Protein AF-A0A517Y400-F1 (afdb_monomer)

Solvent-accessible surface area (backbone atoms only — not comparable to full-atom values): 30995 Å² total; per-residue (Å²): 111,86,65,60,57,55,53,55,53,52,53,56,51,53,53,55,49,65,74,64,72,66,92,59,75,70,64,57,57,54,54,55,51,54,54,52,57,55,54,55,54,60,60,57,66,71,74,76,79,88,89,88,84,92,83,88,79,94,86,89,85,89,85,83,84,82,83,78,81,75,73,74,77,74,73,72,73,70,61,38,20,45,49,47,81,56,104,51,30,43,36,37,23,50,73,86,37,78,35,36,21,43,33,46,70,93,46,64,44,52,28,38,50,59,42,41,35,49,86,74,38,53,48,27,34,53,50,66,86,42,79,89,50,86,78,51,73,97,63,71,66,52,54,48,24,35,35,75,39,33,41,33,47,78,81,28,38,56,39,59,63,86,72,76,85,55,87,90,56,47,45,39,37,39,80,70,47,79,76,45,74,37,57,36,63,52,15,35,40,32,33,33,31,38,36,24,46,68,82,41,76,50,33,41,35,42,38,38,40,37,40,35,71,43,99,81,52,24,38,37,37,37,46,32,40,34,44,32,25,34,97,44,65,37,38,36,48,28,34,64,57,30,33,44,34,39,20,41,16,49,55,29,14,28,25,45,96,85,67,52,76,49,74,14,45,36,41,30,73,78,68,34,44,38,70,63,29,40,36,36,65,31,47,28,44,33,44,21,17,26,40,87,86,64,51,48,28,27,46,32,42,36,56,40,68,82,26,73,66,52,53,25,24,23,47,35,42,35,64,24,43,37,19,55,12,55,43,20,48,56,43,41,42,87,90,52,78,54,66,91,82,37,56,92,41,92,89,72,24,87,79,26,66,41,62,68,63,49,81,36,42,45,74,34,51,51,67,30,69,50,66,42,50,34,35,38,39,30,30,54,35,50,61,75,80,44,39,47,68,59,51,49,48,63,70,44,59,49,53,68,42,42,39,53,52,51,51,53,30,53,78,68,72,34,30,64,61,47,43,75,72,47,69,87,59,66,54,85,76,51,67,77,92,43,54,68,40,33,24,50,38,29,30,55,50,14,52,23,25,37,74,73,62,38,28,71,60,14,47,53,26,19,55,54,14,39,70,70,40,78,78,46,54,68,38,37,48,51,39,17,50,27,23,47,78,51,65,61,38,55,70,60,14,42,56,36,26,50,50,36,27,69,76,57,36,75,80,58,58,67,63,25,48,51,32,43,54,52,42,24,47,54,28,40,79,68,75,33,23,68,62,12,47,62,57,51,54,82,54,66,92,58,90,61,61,68,77,56,46,32,54,51,28,42,50,50,14,51,23,28,45,70,64,69,38,56,69,63,12,52,50,28,42,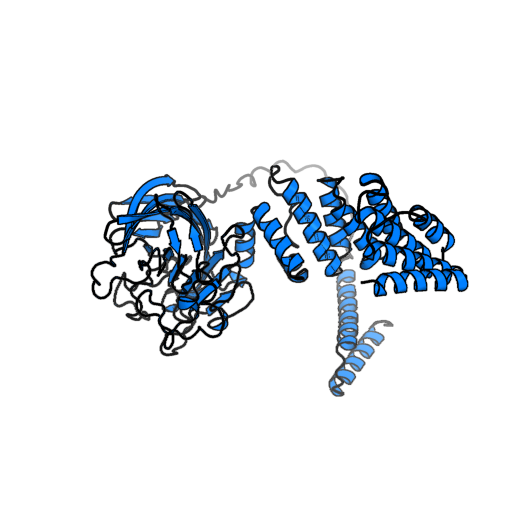48,56,25,49,52,63,62,71,74,109

Radius of gyration: 32.43 Å; Cα contacts (8 Å, |Δi|>4): 1132; chains: 1; bounding box: 100×61×88 Å

Nearest PDB structures (foldseek):
  8j8p-assembly1_C  TM=7.648E-01  e=2.931E-04  Saccharomyces eubayanus
  7dkh-assembly2_E  TM=7.387E-01  e=6.791E-04  Saccharomyces cerevisiae S288C
  4i1a-assembly3_B  TM=8.006E-01  e=7.284E-03  Bacillus subtilis subsp. subtilis str. 168
  9e8q-assembly1_X  TM=6.364E-01  e=1.958E-02  Homo sapiens
  4uzy-assembly1_A  TM=5.283E-01  e=1.606E-02  Chlamydomonas reinhardtii

Secondary structure (DSSP, 8-state):
-TTHHHHHHHHHHHHHHHHTT---HHHHHHHHHHHHHHHHHHHHHTS--------------SSSSSSS---------PPPEEEEE-SSEEEEEETTEEEEEEESSSSSS-EE---B-TTSSB-B--TTTSS--TT--S--TT--SEEEEES-BTTB--SS--SS--TT--EEEEEEEEEEEE-BSSEEEEEEEEEEETTEEEEEEEEEEEEEE-TTS-EEEEEEEEEEE-SS-EEEP--SSEEEEEEB-GGG-SB-TT--B-S-EEEETT--BGGGGTT-B-SEEEEEEE-TTS-EEEEEEEE-TTSTTSSPEE--BTTTEEEEESS-SGGGSTT---TTT----TTT-TT-HHHHH-TT-EEEPTT-EEEEEEEEEEEESSTTTTTHHHHHHHHT--HHHHHHHHHHHHHTT-HHHHHHHHTT--GGGS-GGGHHHHHHHHHHHHHHHHHTT-HHHHHHHHHHHHHH-TT-HHHHHHHHHHIIIII--HHHHHHHHHHHHHHH-TTSSHHHHHHHHHHHHHHHHTT-HHHHHHHHGGGTT----HHHHHHHHHHHHHHHHHTT-HHHHHHHHHHHHHHHHT-

Organism: NCBI:txid2528021

Mean predicted aligned error: 13.53 Å

Foldseek 3Di:
DVVVVVLVVLVVVLVVCVVVPDDDPPVNVVSVVVNVVVVVVVVVVVPPDDDDDDDDDDDDDDPPPPPPPPPVPPPPVQWKWDWDDDPFWIFIATNNHGQWTFGFPPALETFIPFHQFLVRFGFFACPPVDPDDPLDDNPQNLQGFKDFAACQKPQEGGRHGPDPDDPQRDKGKGFPFWPDWDMTQKTKTWGKIFIDGVNHTAWIKIWIWIWHADPSSKIKIKTKIKTFGAQAKIKGFQFLRGAIKGFTYSQQFQAAPVGRGHFKKKAFQVGQIALRLAFDQGQKMKIWGQGPVGFIKIKIKGWALVAQPPSATWRGHSSGMIHRHNLHDVCSPPVNSDCVQADLHSPPRPPDVSRVVSPSMDMAGHRGMGMTIMMIIIAGDDCVVRVVLVVNCVVRVPLVRLLVVLVVCVVVVNLVVNCVNPVPPDLVPPDPVCLVSSLSSLQSNLLSCLVVLVLVSSLVSLVVSCVSPVLPLSSLQSNLCSCVPRVNPPVVSLVSLVSSCVNQPCPNPDSNLVSLLSNLVSCLVVLNLVSSCVSLVVCVVPDDDLVSLLSSLQSNLSSCVSVVNNPSNVVSNVVSVVSVVVD

Structure (mmCIF, N/CA/C/O backbone):
data_AF-A0A517Y400-F1
#
_entry.id   AF-A0A517Y400-F1
#
loop_
_atom_site.group_PDB
_atom_site.id
_atom_site.type_symbol
_atom_site.label_atom_id
_atom_site.label_alt_id
_atom_site.label_comp_id
_atom_site.label_asym_id
_atom_site.label_entity_id
_atom_site.label_seq_id
_atom_site.pdbx_PDB_ins_code
_atom_site.Cartn_x
_atom_site.Cartn_y
_atom_site.Cartn_z
_atom_site.occupancy
_atom_site.B_iso_or_equiv
_atom_site.auth_seq_id
_atom_site.auth_comp_id
_atom_site.auth_asym_id
_atom_site.auth_atom_id
_atom_site.pdbx_PDB_model_num
ATOM 1 N N . MET A 1 1 ? 55.444 22.951 -8.815 1.00 46.75 1 MET A N 1
ATOM 2 C CA . MET A 1 1 ? 55.201 24.320 -9.333 1.00 46.75 1 MET A CA 1
ATOM 3 C C . MET A 1 1 ? 54.303 24.354 -10.574 1.00 46.75 1 MET A C 1
ATOM 5 O O . MET A 1 1 ? 53.411 25.186 -10.596 1.00 46.75 1 MET A O 1
ATOM 9 N N . LEU A 1 2 ? 54.456 23.454 -11.560 1.00 40.78 2 LEU A N 1
ATOM 10 C CA . LEU A 1 2 ? 53.608 23.409 -12.774 1.00 40.78 2 LEU A CA 1
ATOM 11 C C . LEU A 1 2 ? 52.100 23.159 -12.526 1.00 40.78 2 LEU A C 1
ATOM 13 O O . LEU A 1 2 ? 51.282 23.548 -13.353 1.00 40.78 2 LEU A O 1
ATOM 17 N N . GLU A 1 3 ? 51.714 22.555 -11.396 1.00 53.81 3 GLU A N 1
ATOM 18 C CA . GLU A 1 3 ? 50.298 22.344 -11.036 1.00 53.81 3 GLU A CA 1
ATOM 19 C C . GLU A 1 3 ? 49.691 23.473 -10.188 1.00 53.81 3 GLU A C 1
ATOM 21 O O . GLU A 1 3 ? 48.501 23.748 -10.303 1.00 53.81 3 GLU A O 1
ATOM 26 N N . GLN A 1 4 ? 50.494 24.199 -9.401 1.00 53.91 4 GLN A N 1
ATOM 27 C CA . GLN A 1 4 ? 50.001 25.310 -8.570 1.00 53.91 4 GLN A CA 1
ATOM 28 C C . GLN A 1 4 ? 49.568 26.519 -9.414 1.00 53.91 4 GLN A C 1
ATOM 30 O O . GLN A 1 4 ? 48.589 27.178 -9.074 1.00 53.91 4 GLN A O 1
ATOM 35 N N . GLY A 1 5 ? 50.237 26.765 -10.548 1.00 58.06 5 GLY A N 1
ATOM 36 C CA . GLY A 1 5 ? 49.837 27.816 -11.494 1.00 58.06 5 GLY A CA 1
ATOM 37 C C . GLY A 1 5 ? 48.462 27.569 -12.128 1.00 58.06 5 GLY A C 1
ATOM 38 O O . GLY A 1 5 ? 47.684 28.503 -12.290 1.00 58.06 5 GLY A O 1
ATOM 39 N N . LYS A 1 6 ? 48.114 26.302 -12.389 1.00 59.97 6 LYS A N 1
ATOM 40 C CA . LYS A 1 6 ? 46.839 25.916 -13.019 1.00 59.97 6 LYS A CA 1
ATOM 41 C C . LYS A 1 6 ? 45.641 26.038 -12.075 1.00 59.97 6 LYS A C 1
ATOM 43 O O . LYS A 1 6 ? 44.531 26.309 -12.522 1.00 59.97 6 LYS A O 1
ATOM 48 N N . VAL A 1 7 ? 45.858 25.858 -10.770 1.00 61.09 7 VAL A N 1
ATOM 49 C CA . VAL A 1 7 ? 44.813 26.041 -9.747 1.00 61.09 7 VAL A CA 1
ATOM 50 C C . VAL A 1 7 ? 44.488 27.524 -9.563 1.00 61.09 7 VAL A C 1
ATOM 52 O O . VAL A 1 7 ? 43.314 27.880 -9.483 1.00 61.09 7 VAL A O 1
ATOM 55 N N . ALA A 1 8 ? 45.505 28.390 -9.574 1.00 66.44 8 ALA A N 1
ATOM 56 C CA . ALA A 1 8 ? 45.315 29.836 -9.489 1.00 66.44 8 ALA A CA 1
ATOM 57 C C . ALA A 1 8 ? 44.586 30.401 -10.726 1.00 66.44 8 ALA A C 1
ATOM 59 O O . ALA A 1 8 ? 43.674 31.214 -10.579 1.00 66.44 8 ALA A O 1
ATOM 60 N N . GLU A 1 9 ? 44.916 29.923 -11.932 1.00 66.00 9 GLU A N 1
ATOM 61 C CA . GLU A 1 9 ? 44.185 30.272 -13.162 1.00 66.00 9 GLU A CA 1
ATOM 62 C C . GLU A 1 9 ? 42.723 29.806 -13.124 1.00 66.00 9 GLU A C 1
ATOM 64 O O . GLU A 1 9 ? 41.824 30.580 -13.447 1.00 66.00 9 GLU A O 1
ATOM 69 N N . ALA A 1 10 ? 42.456 28.578 -12.666 1.00 61.53 10 ALA A N 1
ATOM 70 C CA . ALA A 1 10 ? 41.093 28.058 -12.558 1.00 61.53 10 ALA A CA 1
ATOM 71 C C . ALA A 1 10 ? 40.241 28.831 -11.533 1.00 61.53 10 ALA A C 1
ATOM 73 O O . ALA A 1 10 ? 39.054 29.059 -11.764 1.00 61.53 10 ALA A O 1
ATOM 74 N N . GLN A 1 11 ? 40.834 29.268 -10.418 1.00 67.12 11 GLN A N 1
ATOM 75 C CA . GLN A 1 11 ? 40.152 30.087 -9.410 1.00 67.12 11 GLN A CA 1
ATOM 76 C C . GLN A 1 11 ? 39.839 31.499 -9.927 1.00 67.12 11 GLN A C 1
ATOM 78 O O . GLN A 1 11 ? 38.736 31.997 -9.701 1.00 67.12 11 GLN A O 1
ATOM 83 N N . ALA A 1 12 ? 40.758 32.112 -10.680 1.00 71.12 12 ALA A N 1
ATOM 84 C CA . ALA A 1 12 ? 40.535 33.414 -11.310 1.00 71.12 12 ALA A CA 1
ATOM 85 C C . ALA A 1 12 ? 39.441 33.368 -12.398 1.00 71.12 12 ALA A C 1
ATOM 87 O O . ALA A 1 12 ? 38.666 34.315 -12.543 1.00 71.12 12 ALA A O 1
ATOM 88 N N . GLU A 1 13 ? 39.340 32.259 -13.135 1.00 62.47 13 GLU A N 1
ATOM 89 C CA . GLU A 1 13 ? 38.307 32.052 -14.158 1.00 62.47 13 GLU A CA 1
ATOM 90 C C . GLU A 1 13 ? 36.911 31.851 -13.534 1.00 62.47 13 GLU A C 1
ATOM 92 O O . GLU A 1 13 ? 35.927 32.406 -14.021 1.00 62.47 13 GLU A O 1
ATOM 97 N N . ILE A 1 14 ? 36.817 31.129 -12.407 1.00 63.25 14 ILE A N 1
ATOM 98 C CA . ILE A 1 14 ? 35.566 30.964 -11.639 1.00 63.25 14 ILE A CA 1
ATOM 99 C C . ILE A 1 14 ? 35.058 32.316 -11.120 1.00 63.25 14 ILE A C 1
ATOM 101 O O . ILE A 1 14 ? 33.861 32.595 -11.200 1.00 63.25 14 ILE A O 1
ATOM 105 N N . GLN A 1 15 ? 35.959 33.177 -10.644 1.00 67.69 15 GLN A N 1
ATOM 106 C CA . GLN A 1 15 ? 35.595 34.499 -10.140 1.00 67.69 15 GLN A CA 1
ATOM 107 C C . GLN A 1 15 ? 35.098 35.435 -11.257 1.00 67.69 15 GLN A C 1
ATOM 109 O O . GLN A 1 15 ? 34.093 36.120 -11.073 1.00 67.69 15 GLN A O 1
ATOM 114 N N . ARG A 1 16 ? 35.704 35.383 -12.456 1.00 65.31 16 ARG A N 1
ATOM 115 C CA . ARG A 1 16 ? 35.202 36.105 -13.644 1.00 65.31 16 ARG A CA 1
ATOM 116 C C . ARG A 1 16 ? 33.810 35.637 -14.092 1.00 65.31 16 ARG A C 1
ATOM 118 O O . ARG A 1 16 ? 33.008 36.456 -14.536 1.00 65.31 16 ARG A O 1
ATOM 125 N N . ILE A 1 17 ? 33.507 34.342 -13.972 1.00 59.44 17 ILE A N 1
ATOM 126 C CA . ILE A 1 17 ? 32.187 33.779 -14.313 1.00 59.44 17 ILE A CA 1
ATOM 127 C C . ILE A 1 17 ? 31.105 34.262 -13.330 1.00 59.44 17 ILE A C 1
ATOM 129 O O . ILE A 1 17 ? 29.991 34.579 -13.756 1.00 59.44 17 ILE A O 1
ATOM 133 N N . ASP A 1 18 ? 31.435 34.369 -12.041 1.00 54.41 18 ASP A N 1
ATOM 134 C CA . ASP A 1 18 ? 30.506 34.836 -11.005 1.00 54.41 18 ASP A CA 1
ATOM 135 C C . ASP A 1 18 ? 30.211 36.348 -11.116 1.00 54.41 18 ASP A C 1
ATOM 137 O O . ASP A 1 18 ? 29.074 36.773 -10.895 1.00 54.41 18 ASP A O 1
ATOM 141 N N . GLU A 1 19 ? 31.184 37.156 -11.550 1.00 55.22 19 GLU A N 1
ATOM 142 C CA . GLU A 1 19 ? 31.015 38.600 -11.790 1.00 55.22 19 GLU A CA 1
ATOM 143 C C . GLU A 1 19 ? 30.201 38.916 -13.065 1.00 55.22 19 GLU A C 1
ATOM 145 O O . GLU A 1 19 ? 29.506 39.932 -13.121 1.00 55.22 19 GLU A O 1
ATOM 150 N N . ALA A 1 20 ? 30.203 38.025 -14.065 1.00 55.06 20 ALA A N 1
ATOM 151 C CA . ALA A 1 20 ? 29.518 38.223 -15.348 1.00 55.06 20 ALA A CA 1
ATOM 152 C C . ALA A 1 20 ? 28.022 37.823 -15.368 1.00 55.06 20 ALA A C 1
ATOM 154 O O . ALA A 1 20 ? 27.357 38.008 -16.389 1.00 55.06 20 ALA A O 1
ATOM 155 N N . LYS A 1 21 ? 27.468 37.259 -14.278 1.00 50.84 21 LYS A N 1
ATOM 156 C CA . LYS A 1 21 ? 26.071 36.756 -14.175 1.00 50.84 21 LYS A CA 1
ATOM 157 C C . LYS A 1 21 ? 25.608 35.862 -15.350 1.00 50.84 21 LYS A C 1
ATOM 159 O O . LYS A 1 21 ? 24.413 35.799 -15.651 1.00 50.84 21 LYS A O 1
ATOM 164 N N . MET A 1 22 ? 26.512 35.135 -16.010 1.00 50.69 22 MET A N 1
ATOM 165 C CA . MET A 1 22 ? 26.147 34.216 -17.097 1.00 50.69 22 MET A CA 1
ATOM 166 C C . MET A 1 22 ? 25.595 32.898 -16.532 1.00 50.69 22 MET A C 1
ATOM 168 O O . MET A 1 22 ? 26.260 32.177 -15.792 1.00 50.69 22 MET A O 1
ATOM 172 N N . THR A 1 23 ? 24.354 32.564 -16.885 1.00 50.31 23 THR A N 1
ATOM 173 C CA . THR A 1 23 ? 23.636 31.371 -16.411 1.00 50.31 23 THR A CA 1
ATOM 174 C C . THR A 1 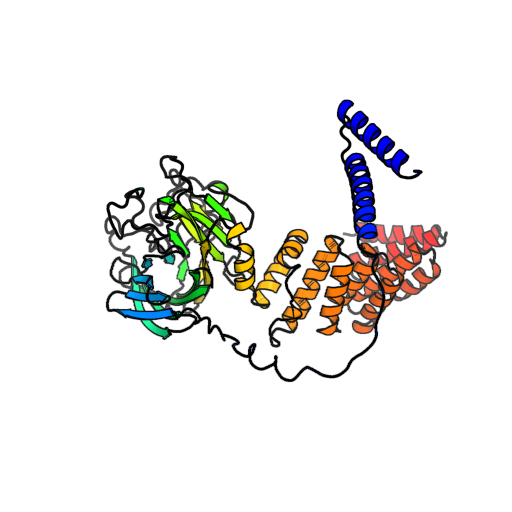23 ? 23.927 30.166 -17.310 1.00 50.31 23 THR A C 1
ATOM 176 O O . THR A 1 23 ? 23.150 29.844 -18.202 1.00 50.31 23 THR A O 1
ATOM 179 N N . ILE A 1 24 ? 25.042 29.463 -17.076 1.00 43.12 24 ILE A N 1
ATOM 180 C CA . ILE A 1 24 ? 25.262 28.113 -17.635 1.00 43.12 24 ILE A CA 1
ATOM 181 C C . ILE A 1 24 ? 25.771 27.170 -16.519 1.00 43.12 24 ILE A C 1
ATOM 183 O O . ILE A 1 24 ? 26.960 27.174 -16.200 1.00 43.12 24 ILE A O 1
ATOM 187 N N . PRO A 1 25 ? 24.900 26.333 -15.913 1.00 48.19 25 PRO A N 1
ATOM 188 C CA . PRO A 1 25 ? 25.224 25.523 -14.726 1.00 48.19 25 PRO A CA 1
ATOM 189 C C . PRO A 1 25 ? 26.283 24.428 -14.943 1.00 48.19 25 PRO A C 1
ATOM 191 O O . PRO A 1 25 ? 26.922 23.978 -13.995 1.00 48.19 25 PRO A O 1
ATOM 194 N N . VAL A 1 26 ? 26.472 23.983 -16.187 1.00 45.06 26 VAL A N 1
ATOM 195 C CA . VAL A 1 26 ? 27.240 22.766 -16.508 1.00 45.06 26 VAL A CA 1
ATOM 196 C C . VAL A 1 26 ? 28.756 22.993 -16.438 1.00 45.06 26 VAL A C 1
ATOM 198 O O . VAL A 1 26 ? 29.485 22.122 -15.967 1.00 45.06 26 VAL A O 1
ATOM 201 N N . TYR A 1 27 ? 29.237 24.182 -16.814 1.00 45.88 27 TYR A N 1
ATOM 202 C CA . TYR A 1 27 ? 30.669 24.514 -16.772 1.00 45.88 27 TYR A CA 1
ATOM 203 C C . TYR A 1 27 ? 31.185 24.757 -15.345 1.00 45.88 27 TYR A C 1
ATOM 205 O O . TYR A 1 27 ? 32.308 24.371 -15.017 1.00 45.88 27 TYR A O 1
ATOM 213 N N . ARG A 1 28 ? 30.343 25.312 -14.463 1.00 51.19 28 ARG A N 1
ATOM 214 C CA . ARG A 1 28 ? 30.689 25.598 -13.060 1.00 51.19 28 ARG A CA 1
ATOM 215 C C . ARG A 1 28 ? 30.950 24.315 -12.268 1.00 51.19 28 ARG A C 1
ATOM 217 O O . ARG A 1 28 ? 31.955 24.204 -11.577 1.00 51.19 28 ARG A O 1
ATOM 224 N N . VAL A 1 29 ? 30.094 23.306 -12.440 1.00 54.31 29 VAL A N 1
ATOM 225 C CA . VAL A 1 29 ? 30.211 22.018 -11.733 1.00 54.31 29 VAL A CA 1
ATOM 226 C C . VAL A 1 29 ? 31.456 21.235 -12.167 1.00 54.31 29 VAL A C 1
ATOM 228 O O . VAL A 1 29 ? 32.081 20.574 -11.336 1.00 54.31 29 VAL A O 1
ATOM 231 N N . ALA A 1 30 ? 31.844 21.317 -13.443 1.00 49.84 30 ALA A N 1
ATOM 232 C CA . ALA A 1 30 ? 33.030 20.634 -13.958 1.00 49.84 30 ALA A CA 1
ATOM 233 C C . ALA A 1 30 ? 34.337 21.221 -13.389 1.00 49.84 30 ALA A C 1
ATOM 235 O O . ALA A 1 30 ? 35.216 20.470 -12.967 1.00 49.84 30 ALA A O 1
ATOM 236 N N . LEU A 1 31 ? 34.435 22.552 -13.303 1.00 52.03 31 LEU A N 1
ATOM 237 C CA . LEU A 1 31 ? 35.605 23.252 -12.758 1.00 52.03 31 LEU A CA 1
ATOM 238 C C . LEU A 1 31 ? 35.746 23.071 -11.240 1.00 52.03 31 LEU A C 1
ATOM 240 O O . LEU A 1 31 ? 36.843 22.792 -10.758 1.00 52.03 31 LEU A O 1
ATOM 244 N N . THR A 1 32 ? 34.647 23.129 -10.480 1.00 56.81 32 THR A N 1
ATOM 245 C CA . THR A 1 32 ? 34.689 22.898 -9.024 1.00 56.81 32 THR A CA 1
ATOM 246 C C . THR A 1 32 ? 35.113 21.465 -8.683 1.00 56.81 32 THR A C 1
ATOM 248 O O . THR A 1 32 ? 35.913 21.263 -7.772 1.00 56.81 32 THR A O 1
ATOM 251 N N . LYS A 1 33 ? 34.654 20.461 -9.446 1.00 55.72 33 LYS A N 1
ATOM 252 C CA . LYS A 1 33 ? 35.061 19.059 -9.244 1.00 55.72 33 LYS A CA 1
ATOM 253 C C . LYS A 1 33 ? 36.544 18.817 -9.539 1.00 55.72 33 LYS A C 1
ATOM 255 O O . LYS A 1 33 ? 37.169 18.026 -8.838 1.00 55.72 33 LYS A O 1
ATOM 260 N N . ALA A 1 34 ? 37.118 19.507 -10.526 1.00 52.84 34 ALA A N 1
ATOM 261 C CA . ALA A 1 34 ? 38.539 19.386 -10.851 1.00 52.84 34 ALA A CA 1
ATOM 262 C C . ALA A 1 34 ? 39.448 19.953 -9.740 1.00 52.84 34 ALA A C 1
ATOM 264 O O . ALA A 1 34 ? 40.477 19.357 -9.420 1.00 52.84 34 ALA A O 1
ATOM 265 N N . VAL A 1 35 ? 39.048 21.058 -9.099 1.00 57.97 35 VAL A N 1
ATOM 266 C CA . VAL A 1 35 ? 39.803 21.661 -7.983 1.00 57.97 35 VAL A CA 1
ATOM 267 C C . VAL A 1 35 ? 39.770 20.767 -6.738 1.00 57.97 35 VAL A C 1
ATOM 269 O O . VAL A 1 35 ? 40.816 20.522 -6.138 1.00 57.97 35 VAL A O 1
ATOM 272 N N . VAL A 1 36 ? 38.604 20.207 -6.397 1.00 60.81 36 VAL A N 1
ATOM 273 C CA . VAL A 1 36 ? 38.441 19.313 -5.234 1.00 60.81 36 VAL A CA 1
ATOM 274 C C . VAL A 1 36 ? 39.227 18.009 -5.411 1.00 60.81 36 VAL A C 1
ATOM 276 O O . VAL A 1 36 ? 39.966 17.613 -4.513 1.00 60.81 36 VAL A O 1
ATOM 279 N N . ALA A 1 37 ? 39.171 17.394 -6.598 1.00 50.03 37 ALA A N 1
ATOM 280 C CA . ALA A 1 37 ? 39.907 16.159 -6.883 1.00 50.03 37 ALA A CA 1
ATOM 281 C C . ALA A 1 37 ? 41.438 16.335 -6.809 1.00 50.03 37 ALA A C 1
ATOM 283 O O . ALA A 1 37 ? 42.161 15.391 -6.493 1.00 50.03 37 ALA A O 1
ATOM 284 N N . THR A 1 38 ? 41.943 17.544 -7.080 1.00 54.81 38 THR A N 1
ATOM 285 C CA . THR A 1 38 ? 43.381 17.850 -7.000 1.00 54.81 38 THR A CA 1
ATOM 286 C C . THR A 1 38 ? 43.825 18.086 -5.549 1.00 54.81 38 THR A C 1
ATOM 288 O O . THR A 1 38 ? 44.924 17.683 -5.171 1.00 54.81 38 THR A O 1
ATOM 291 N N . GLN A 1 39 ? 42.955 18.658 -4.706 1.00 50.72 39 GLN A N 1
ATOM 292 C CA . GLN A 1 39 ? 43.207 18.836 -3.269 1.00 50.72 39 GLN A CA 1
ATOM 293 C C . GLN A 1 39 ? 43.158 17.514 -2.486 1.00 50.72 39 GLN A C 1
ATOM 295 O O . GLN A 1 39 ? 44.005 17.288 -1.622 1.00 50.72 39 GLN A O 1
ATOM 300 N N . GLU A 1 40 ? 42.238 16.604 -2.824 1.00 50.84 40 GLU A N 1
ATOM 301 C CA . GLU A 1 40 ? 42.167 15.271 -2.201 1.00 50.84 40 GLU A CA 1
ATOM 302 C C . GLU A 1 40 ? 43.397 14.412 -2.535 1.00 50.84 40 GLU A C 1
ATOM 304 O O . GLU A 1 40 ? 43.912 13.695 -1.676 1.00 50.84 40 GLU A O 1
ATOM 309 N N . LYS A 1 41 ? 43.948 14.541 -3.749 1.00 47.88 41 LYS A N 1
ATOM 310 C CA . LYS A 1 41 ? 45.161 13.814 -4.159 1.00 47.88 41 LYS A CA 1
ATOM 311 C C . LYS A 1 41 ? 46.400 14.219 -3.344 1.00 47.88 41 LYS A C 1
ATOM 313 O O . LYS A 1 41 ? 47.206 13.358 -3.002 1.00 47.88 41 LYS A O 1
ATOM 318 N N . GLN A 1 42 ? 46.508 15.494 -2.955 1.00 47.88 42 GLN A N 1
ATOM 319 C CA . GLN A 1 42 ? 47.586 15.994 -2.086 1.00 47.88 42 GLN A CA 1
ATOM 320 C C . GLN A 1 42 ? 47.472 15.524 -0.624 1.00 47.88 42 GLN A C 1
ATOM 322 O O . GLN A 1 42 ? 48.493 15.382 0.053 1.00 47.88 42 GLN A O 1
ATOM 327 N N . GLN A 1 43 ? 46.261 15.240 -0.131 1.00 42.34 43 GLN A N 1
ATOM 328 C CA . GLN A 1 43 ? 46.052 14.681 1.213 1.00 42.34 43 GLN A CA 1
ATOM 329 C C . GLN A 1 43 ? 46.375 13.183 1.303 1.00 42.34 43 GLN A C 1
ATOM 331 O O . GLN A 1 43 ? 46.784 12.704 2.358 1.00 42.34 43 GLN A O 1
ATOM 336 N N . VAL A 1 44 ? 46.234 12.438 0.205 1.00 43.00 44 VAL A N 1
ATOM 337 C CA . VAL A 1 44 ? 46.532 10.996 0.180 1.00 43.00 44 VAL A CA 1
ATOM 338 C C . VAL A 1 44 ? 48.043 10.729 0.092 1.00 43.00 44 VAL A C 1
ATOM 340 O O . VAL A 1 44 ? 48.535 9.769 0.684 1.00 43.00 44 VAL A O 1
ATOM 343 N N . GLU A 1 45 ? 48.816 11.604 -0.559 1.00 40.22 45 GLU A N 1
ATOM 344 C CA . GLU A 1 45 ? 50.280 11.456 -0.659 1.00 40.22 45 GLU A CA 1
ATOM 345 C C . GLU A 1 45 ? 51.029 11.775 0.648 1.00 40.22 45 GLU A C 1
ATOM 347 O O . GLU A 1 45 ? 52.155 11.317 0.839 1.00 40.22 45 GLU A O 1
ATOM 352 N N . THR A 1 46 ? 50.400 12.470 1.601 1.00 39.06 46 THR A N 1
ATOM 353 C CA . THR A 1 46 ? 50.996 12.759 2.919 1.00 39.06 46 THR A CA 1
ATOM 354 C C . THR A 1 46 ? 50.847 11.619 3.934 1.00 39.06 46 THR A C 1
ATOM 356 O O . THR A 1 46 ? 51.493 11.658 4.979 1.00 39.06 46 THR A O 1
ATOM 359 N N . PHE A 1 47 ? 50.072 10.569 3.630 1.00 37.09 47 PHE A N 1
ATOM 360 C CA . PHE A 1 47 ? 49.804 9.464 4.565 1.00 37.09 47 PHE A CA 1
ATOM 361 C C . PHE A 1 47 ? 50.648 8.193 4.326 1.00 37.09 47 PHE A C 1
ATOM 363 O O . PHE A 1 47 ? 50.600 7.265 5.128 1.00 37.09 47 PHE A O 1
ATOM 370 N N . ASN A 1 48 ? 51.459 8.148 3.259 1.00 35.97 48 ASN A N 1
ATOM 371 C CA . ASN A 1 48 ? 52.178 6.941 2.811 1.00 35.97 48 ASN A CA 1
ATOM 372 C C . ASN A 1 48 ? 53.705 6.964 3.017 1.00 35.97 48 ASN A C 1
ATOM 374 O O . ASN A 1 48 ? 54.446 6.264 2.328 1.00 35.97 48 ASN A O 1
ATOM 378 N N . GLY A 1 49 ? 54.204 7.727 3.986 1.00 35.69 49 GLY A N 1
ATOM 379 C CA . GLY A 1 49 ? 55.599 7.638 4.407 1.00 35.69 49 GLY A CA 1
ATOM 380 C C . GLY A 1 49 ? 55.679 7.228 5.864 1.00 35.69 49 GLY A C 1
ATOM 381 O O . GLY A 1 49 ? 55.493 8.101 6.694 1.00 35.69 49 GLY A O 1
ATOM 382 N N . HIS A 1 50 ? 55.918 5.943 6.156 1.00 31.84 50 HIS A N 1
ATOM 383 C CA . HIS A 1 50 ? 56.742 5.427 7.268 1.00 31.84 50 HIS A CA 1
ATOM 384 C C . HIS A 1 50 ? 56.775 3.885 7.203 1.00 31.84 50 HIS A C 1
ATOM 386 O O . HIS A 1 50 ? 55.831 3.203 7.595 1.00 31.84 50 HIS A O 1
ATOM 392 N N . VAL A 1 51 ? 57.887 3.327 6.715 1.00 36.25 51 VAL A N 1
ATOM 393 C CA . VAL A 1 51 ? 58.216 1.893 6.786 1.00 36.25 51 VAL A CA 1
ATOM 394 C C . VAL A 1 51 ? 59.660 1.756 7.265 1.00 36.25 51 VAL A C 1
ATOM 396 O O . VAL A 1 51 ? 60.531 2.377 6.662 1.00 36.25 51 VAL A O 1
ATOM 399 N N . MET A 1 52 ? 59.886 0.939 8.309 1.00 30.89 52 MET A N 1
ATOM 400 C CA . MET A 1 52 ? 61.017 0.000 8.556 1.00 30.89 52 MET A CA 1
ATOM 401 C C . MET A 1 52 ? 61.272 -0.220 10.073 1.00 30.89 52 MET A C 1
ATOM 403 O O . MET A 1 52 ? 60.989 0.679 10.858 1.00 30.89 52 MET A O 1
ATOM 407 N N . PRO A 1 53 ? 61.939 -1.315 10.513 1.00 44.38 53 PRO A N 1
ATOM 408 C CA . PRO A 1 53 ? 61.826 -2.703 10.062 1.00 44.38 53 PRO A CA 1
ATOM 409 C C . PRO A 1 53 ? 61.703 -3.724 11.228 1.00 44.38 53 PRO A C 1
ATOM 411 O O . PRO A 1 53 ? 61.883 -3.438 12.409 1.00 44.38 53 PRO A O 1
ATOM 414 N N . LEU A 1 54 ? 61.405 -4.962 10.839 1.00 36.88 54 LEU A N 1
ATOM 415 C CA . LEU A 1 54 ? 61.242 -6.172 11.646 1.00 36.88 54 LEU A CA 1
ATOM 416 C C . LEU A 1 54 ? 62.588 -6.686 12.203 1.00 36.88 54 LEU A C 1
ATOM 418 O O . LEU A 1 54 ? 63.499 -6.887 11.405 1.00 36.88 54 LEU A O 1
ATOM 422 N N . GLN A 1 55 ? 62.692 -7.017 13.503 1.00 35.59 55 GLN A N 1
ATOM 423 C CA . GLN A 1 55 ? 63.371 -8.241 13.982 1.00 35.59 55 GLN A CA 1
ATOM 424 C C . GLN A 1 55 ? 63.311 -8.455 15.513 1.00 35.59 55 GLN A C 1
ATOM 426 O O . GLN A 1 55 ? 63.613 -7.561 16.293 1.00 35.59 55 GLN A O 1
ATOM 431 N N . ARG A 1 56 ? 63.078 -9.728 15.884 1.00 33.62 56 ARG A N 1
ATOM 432 C CA . ARG A 1 56 ? 63.365 -10.409 17.170 1.00 33.62 56 ARG A CA 1
ATOM 433 C C . ARG A 1 56 ? 62.407 -10.142 18.340 1.00 33.62 56 ARG A C 1
ATOM 435 O O . ARG A 1 56 ? 62.534 -9.160 19.058 1.00 33.62 56 ARG A O 1
ATOM 442 N N . SER A 1 57 ? 61.589 -11.145 18.670 1.00 34.88 57 SER A N 1
ATOM 443 C CA . SER A 1 57 ? 61.828 -12.037 19.829 1.00 34.88 57 SER A CA 1
ATOM 444 C C . SER A 1 57 ? 60.531 -12.733 20.252 1.00 34.88 57 SER A C 1
ATOM 446 O O . SER A 1 57 ? 59.646 -12.141 20.862 1.00 34.88 57 SER A O 1
ATOM 448 N N . LEU A 1 58 ? 60.451 -14.029 19.953 1.00 40.41 58 LEU A N 1
ATOM 449 C CA . LEU A 1 58 ? 59.556 -14.973 20.614 1.00 40.41 58 LEU A CA 1
ATOM 450 C C . LEU A 1 58 ? 59.826 -14.983 22.128 1.00 40.41 58 LEU A C 1
ATOM 452 O O . LEU A 1 58 ? 60.978 -15.144 22.523 1.00 40.41 58 LEU A O 1
ATOM 456 N N . ARG A 1 59 ? 58.745 -14.905 22.921 1.00 40.34 59 ARG A N 1
ATOM 457 C CA . ARG A 1 59 ? 58.568 -15.257 24.354 1.00 40.34 59 ARG A CA 1
ATOM 458 C C . ARG A 1 59 ? 58.013 -14.086 25.167 1.00 40.34 59 ARG A C 1
ATOM 460 O O . ARG A 1 59 ? 58.784 -13.311 25.718 1.00 40.34 59 ARG A O 1
ATOM 467 N N . ARG A 1 60 ? 56.677 -14.027 25.277 1.00 39.19 60 ARG A N 1
ATOM 468 C CA . ARG A 1 60 ? 55.867 -13.572 26.438 1.00 39.19 60 ARG A CA 1
ATOM 469 C C . ARG A 1 60 ? 54.428 -13.283 25.979 1.00 39.19 60 ARG A C 1
ATOM 471 O O . ARG A 1 60 ? 53.995 -12.142 25.937 1.00 39.19 60 ARG A O 1
ATOM 478 N N . ILE A 1 61 ? 53.679 -14.327 25.633 1.00 40.47 61 ILE A N 1
ATOM 479 C CA . ILE A 1 61 ? 52.210 -14.272 25.573 1.00 40.47 61 ILE A CA 1
ATOM 480 C C . ILE A 1 61 ? 51.718 -15.537 26.265 1.00 40.47 61 ILE A C 1
ATOM 482 O O . ILE A 1 61 ? 51.587 -16.575 25.634 1.00 40.47 61 ILE A O 1
ATOM 486 N N . LEU A 1 62 ? 51.561 -15.472 27.587 1.00 40.03 62 LEU A N 1
ATOM 487 C CA . LEU A 1 62 ? 50.837 -16.486 28.366 1.00 40.03 62 LEU A CA 1
ATOM 488 C C . LEU A 1 62 ? 50.221 -15.916 29.661 1.00 40.03 62 LEU A C 1
ATOM 490 O O . LEU A 1 62 ? 49.819 -16.677 30.528 1.00 40.03 62 LEU A O 1
ATOM 494 N N . LEU A 1 63 ? 50.100 -14.587 29.807 1.00 38.75 63 LEU A N 1
ATOM 495 C CA . LEU A 1 63 ? 49.501 -13.968 31.006 1.00 38.75 63 LEU A CA 1
ATOM 496 C C . LEU A 1 63 ? 48.700 -12.678 30.731 1.00 38.75 63 LEU A C 1
ATOM 498 O O . LEU A 1 63 ? 48.551 -11.828 31.599 1.00 38.75 63 LEU A O 1
ATOM 502 N N . THR A 1 64 ? 48.126 -12.557 29.533 1.00 37.31 64 THR A N 1
ATOM 503 C CA . THR A 1 64 ? 47.166 -11.494 29.157 1.00 37.31 64 THR A CA 1
ATOM 504 C C . THR A 1 64 ? 45.983 -12.064 28.364 1.00 37.31 64 THR A C 1
ATOM 506 O O . THR A 1 64 ? 45.427 -11.416 27.490 1.00 37.31 64 THR A O 1
ATOM 509 N N . ALA A 1 65 ? 45.583 -13.304 28.665 1.00 39.72 65 ALA A N 1
ATOM 510 C CA . ALA A 1 65 ? 44.416 -13.968 28.066 1.00 39.72 65 ALA A CA 1
ATOM 511 C C . ALA A 1 65 ? 43.362 -14.389 29.112 1.00 39.72 65 ALA A C 1
ATOM 513 O O . ALA A 1 65 ? 42.530 -15.245 28.839 1.00 39.72 65 ALA A O 1
ATOM 514 N N . ALA A 1 66 ? 43.394 -13.793 30.311 1.00 41.84 66 ALA A N 1
ATOM 515 C CA . ALA A 1 66 ? 42.452 -14.093 31.399 1.00 41.84 66 ALA A CA 1
ATOM 516 C C . ALA A 1 66 ? 41.632 -12.876 31.882 1.00 41.84 66 ALA A C 1
ATOM 518 O O . ALA A 1 66 ? 40.868 -13.004 32.830 1.00 41.84 66 ALA A O 1
ATOM 519 N N . CYS A 1 67 ? 41.739 -11.712 31.221 1.00 38.31 67 CYS A N 1
ATOM 520 C CA . CYS A 1 67 ? 40.977 -10.497 31.569 1.00 38.31 67 CYS A CA 1
ATOM 521 C C . CYS A 1 67 ? 40.091 -9.943 30.432 1.00 38.31 67 CYS A C 1
ATOM 523 O O . CYS A 1 67 ? 39.582 -8.834 30.541 1.00 38.31 67 CYS A O 1
ATOM 525 N N . CYS A 1 68 ? 39.872 -10.692 29.346 1.00 39.50 68 CYS A N 1
ATOM 526 C CA . CYS A 1 68 ? 38.947 -10.301 28.263 1.00 39.50 68 CYS A CA 1
ATOM 527 C C . CYS A 1 68 ? 37.809 -11.310 28.037 1.00 39.50 68 CYS A C 1
ATOM 529 O O . CYS A 1 68 ? 37.164 -11.293 26.996 1.00 39.50 68 CYS A O 1
ATOM 531 N N . SER A 1 69 ? 37.526 -12.153 29.033 1.00 39.84 69 SER A N 1
ATOM 532 C CA . SER A 1 69 ? 36.413 -13.115 29.012 1.00 39.84 69 SER A CA 1
ATOM 533 C C . SER A 1 69 ? 35.262 -12.693 29.930 1.00 39.84 69 SER A C 1
ATOM 535 O O . SER A 1 69 ? 34.539 -13.531 30.452 1.00 39.84 69 SER A O 1
ATOM 537 N N . LEU A 1 70 ? 35.085 -11.388 30.133 1.00 41.84 70 LEU A N 1
ATOM 538 C CA . LEU A 1 70 ? 33.796 -10.811 30.507 1.00 41.84 70 LEU A CA 1
ATOM 539 C C . LEU A 1 70 ? 33.201 -10.210 29.236 1.00 41.84 70 LEU A C 1
ATOM 541 O O . LEU A 1 70 ? 33.070 -8.999 29.082 1.00 41.84 70 LEU A O 1
ATOM 545 N N . VAL A 1 71 ? 32.845 -11.093 28.299 1.00 46.06 71 VAL A N 1
ATOM 546 C CA . VAL A 1 71 ? 31.725 -10.799 27.412 1.00 46.06 71 VAL A CA 1
ATOM 547 C C . VAL A 1 71 ? 30.533 -10.714 28.356 1.00 46.06 71 VAL A C 1
ATOM 549 O O . VAL A 1 71 ? 29.968 -11.727 28.760 1.00 46.06 71 VAL A O 1
ATOM 552 N N . LEU A 1 72 ? 30.217 -9.497 28.797 1.00 41.69 72 LEU A N 1
ATOM 553 C CA . LEU A 1 72 ? 28.871 -9.165 29.222 1.00 41.69 72 LEU A CA 1
ATOM 554 C C . LEU A 1 72 ? 27.999 -9.512 28.022 1.00 41.69 72 LEU A C 1
ATOM 556 O O . LEU A 1 72 ? 27.862 -8.725 27.089 1.00 41.69 72 LEU A O 1
ATOM 560 N N . SER A 1 73 ? 27.465 -10.729 28.021 1.00 38.62 73 SER A N 1
ATOM 561 C CA . SER A 1 73 ? 26.257 -11.054 27.293 1.00 38.62 73 SER A CA 1
ATOM 562 C C . SER A 1 73 ? 25.200 -10.133 27.879 1.00 38.62 73 SER A C 1
ATOM 564 O O . SER A 1 73 ? 24.523 -10.474 28.848 1.00 38.62 73 SER A O 1
ATOM 566 N N . SER A 1 74 ? 25.118 -8.910 27.363 1.00 39.59 74 SER A N 1
ATOM 567 C CA . SER A 1 74 ? 23.941 -8.083 27.507 1.00 39.59 74 SER A CA 1
ATOM 568 C C . SER A 1 74 ? 22.831 -8.880 26.841 1.00 39.59 74 SER A C 1
ATOM 570 O O . SER A 1 74 ? 22.606 -8.801 25.636 1.00 39.59 74 SER A O 1
ATOM 572 N N . ASN A 1 75 ? 22.162 -9.707 27.645 1.00 36.31 75 ASN A N 1
ATOM 573 C CA . ASN A 1 75 ? 20.792 -10.092 27.396 1.00 36.31 75 ASN A CA 1
ATOM 574 C C . ASN A 1 75 ? 20.037 -8.768 27.315 1.00 36.31 75 ASN A C 1
ATOM 576 O O . ASN A 1 75 ? 19.573 -8.245 28.326 1.00 36.31 75 ASN A O 1
ATOM 580 N N . PHE A 1 76 ? 19.971 -8.183 26.119 1.00 45.00 76 PHE A N 1
ATOM 581 C CA . PHE A 1 76 ? 18.901 -7.266 25.795 1.00 45.00 76 PHE A CA 1
ATOM 582 C C . PHE A 1 76 ? 17.641 -8.100 25.974 1.00 45.00 76 PHE A C 1
ATOM 584 O O . PHE A 1 76 ? 17.289 -8.899 25.105 1.00 45.00 76 PHE A O 1
ATOM 591 N N . ALA A 1 77 ? 17.042 -8.008 27.162 1.00 56.38 77 ALA A N 1
ATOM 592 C CA . ALA A 1 77 ? 15.731 -8.561 27.409 1.00 56.38 77 ALA A CA 1
ATOM 593 C C . ALA A 1 77 ? 14.836 -7.963 26.325 1.00 56.38 77 ALA A C 1
ATOM 595 O O . ALA A 1 77 ? 14.683 -6.745 26.230 1.00 56.38 77 ALA A O 1
ATOM 596 N N . ARG A 1 78 ? 14.379 -8.817 25.410 1.00 63.41 78 ARG A N 1
ATOM 597 C CA . ARG A 1 78 ? 13.475 -8.403 24.347 1.00 63.41 78 ARG A CA 1
ATOM 598 C C . ARG A 1 78 ? 12.206 -7.925 25.040 1.00 63.41 78 ARG A C 1
ATOM 600 O O . ARG A 1 78 ? 11.684 -8.675 25.860 1.00 63.41 78 ARG A O 1
ATOM 607 N N . ALA A 1 79 ? 11.775 -6.701 24.736 1.00 75.25 79 ALA A N 1
ATOM 608 C CA . ALA A 1 79 ? 10.594 -6.113 25.354 1.00 75.25 79 ALA A CA 1
ATOM 609 C C . ALA A 1 79 ? 9.421 -7.101 25.290 1.00 75.25 79 ALA A C 1
ATOM 611 O O . ALA A 1 79 ? 9.180 -7.723 24.247 1.00 75.25 79 ALA A O 1
ATOM 612 N N . GLU A 1 80 ? 8.748 -7.286 26.421 1.00 91.81 80 GLU A N 1
ATOM 613 C CA . GLU A 1 80 ? 7.697 -8.286 26.573 1.00 91.81 80 GLU A CA 1
ATOM 614 C C . GLU A 1 80 ? 6.332 -7.609 26.528 1.00 91.81 80 GLU A C 1
ATOM 616 O O . GLU A 1 80 ? 6.054 -6.654 27.257 1.00 91.81 80 GLU A O 1
ATOM 621 N N . VAL A 1 81 ? 5.464 -8.125 25.664 1.00 97.75 81 VAL A N 1
ATOM 622 C CA . VAL A 1 81 ? 4.075 -7.706 25.564 1.00 97.75 81 VAL A CA 1
ATOM 623 C C . VAL A 1 81 ? 3.205 -8.671 26.345 1.00 97.75 81 VAL A C 1
ATOM 625 O O . VAL A 1 81 ? 3.133 -9.861 26.031 1.00 97.75 81 VAL A O 1
ATOM 628 N N . LYS A 1 82 ? 2.487 -8.139 27.327 1.00 98.44 82 LYS A N 1
ATOM 629 C CA . LYS A 1 82 ? 1.484 -8.863 28.094 1.00 98.44 82 LYS A CA 1
ATOM 630 C C . LYS A 1 82 ? 0.092 -8.505 27.588 1.00 98.44 82 LYS A C 1
ATOM 632 O O . LYS A 1 82 ? -0.256 -7.329 27.494 1.00 98.44 82 LYS A O 1
ATOM 637 N N . VAL A 1 83 ? -0.704 -9.528 27.290 1.00 98.50 83 VAL A N 1
ATOM 638 C CA . VAL A 1 83 ? -2.093 -9.391 26.838 1.00 98.50 83 VAL A CA 1
ATOM 639 C C . VAL A 1 83 ? -3.020 -10.002 27.878 1.00 98.50 83 VAL A C 1
ATOM 641 O O . VAL A 1 83 ? -2.899 -11.184 28.200 1.00 98.50 83 VAL A O 1
ATOM 644 N N . THR A 1 84 ? -3.937 -9.202 28.418 1.00 97.88 84 THR A N 1
ATOM 645 C CA . THR A 1 84 ? -4.882 -9.631 29.458 1.00 97.88 84 THR A CA 1
ATOM 646 C C . THR A 1 84 ? -6.311 -9.244 29.116 1.00 97.88 84 THR A C 1
ATOM 648 O O . THR A 1 84 ? -6.568 -8.208 28.510 1.00 97.88 84 THR A O 1
ATOM 651 N N . GLU A 1 85 ? -7.258 -10.083 29.516 1.00 96.25 85 GLU A N 1
ATOM 652 C CA . GLU A 1 85 ? -8.685 -9.779 29.450 1.00 96.25 85 GLU A CA 1
ATOM 653 C C . GLU A 1 85 ? -9.175 -9.240 30.797 1.00 96.25 85 GLU A C 1
ATOM 655 O O . GLU A 1 85 ? -8.749 -9.689 31.864 1.00 96.25 85 GLU A O 1
ATOM 660 N N . SER A 1 86 ? -10.109 -8.299 30.742 1.00 91.06 86 SER A N 1
ATOM 661 C CA . SER A 1 86 ? -10.970 -7.913 31.851 1.00 91.06 86 SER A CA 1
ATOM 662 C C . SER A 1 86 ? -12.429 -7.899 31.394 1.00 91.06 86 SER A C 1
ATOM 664 O O . SER A 1 86 ? -12.734 -8.017 30.209 1.00 91.06 86 SER A O 1
ATOM 666 N N . ALA A 1 87 ? -13.352 -7.675 32.331 1.00 85.81 87 ALA A N 1
ATOM 667 C CA . ALA A 1 87 ? -14.769 -7.546 32.004 1.00 85.81 87 ALA A CA 1
ATOM 668 C C . ALA A 1 87 ? -15.090 -6.356 31.075 1.00 85.81 87 ALA A C 1
ATOM 670 O O . ALA A 1 87 ? -16.212 -6.282 30.571 1.00 85.81 87 ALA A O 1
ATOM 671 N N . GLU A 1 88 ? -14.170 -5.407 30.891 1.00 89.56 88 GLU A N 1
ATOM 672 C CA . GLU A 1 88 ? -14.400 -4.168 30.137 1.00 89.56 88 GLU A CA 1
ATOM 673 C C . GLU A 1 88 ? -13.531 -4.067 28.878 1.00 89.56 88 GLU A C 1
ATOM 675 O O . GLU A 1 88 ? -13.930 -3.407 27.908 1.00 89.56 88 GLU A O 1
ATOM 680 N N . ALA A 1 89 ? -12.368 -4.727 28.864 1.00 96.00 89 ALA A N 1
ATOM 681 C CA . ALA A 1 89 ? -11.396 -4.561 27.796 1.00 96.00 89 ALA A CA 1
ATOM 682 C C . ALA A 1 89 ? -10.412 -5.728 27.636 1.00 96.00 89 ALA A C 1
ATOM 684 O O . ALA A 1 89 ? -10.200 -6.520 28.551 1.00 96.00 89 ALA A O 1
ATOM 685 N N . ILE A 1 90 ? -9.738 -5.758 26.485 1.00 98.12 90 ILE A N 1
ATOM 686 C CA . ILE A 1 90 ? -8.501 -6.525 26.278 1.00 98.12 90 ILE A CA 1
ATOM 687 C C . ILE A 1 90 ? -7.335 -5.539 26.363 1.00 98.12 90 ILE A C 1
ATOM 689 O O . ILE A 1 90 ? -7.245 -4.622 25.548 1.00 98.12 90 ILE A O 1
ATOM 693 N N . ARG A 1 91 ? -6.459 -5.692 27.352 1.00 98.50 91 ARG A N 1
ATOM 694 C CA . ARG A 1 91 ? -5.341 -4.787 27.628 1.00 98.50 91 ARG A CA 1
ATOM 695 C C . ARG A 1 91 ? -4.038 -5.321 27.040 1.00 98.50 91 ARG A C 1
ATOM 697 O O . ARG A 1 91 ? -3.740 -6.506 27.161 1.00 98.50 91 ARG A O 1
ATOM 704 N N . PHE A 1 92 ? -3.246 -4.409 26.479 1.00 98.75 92 PHE A N 1
ATOM 705 C CA . PHE A 1 92 ? -1.875 -4.633 26.033 1.00 98.75 92 PHE A CA 1
ATOM 706 C C . PHE A 1 92 ? -0.918 -3.784 26.872 1.00 98.75 92 PHE A C 1
ATOM 708 O O . PHE A 1 92 ? -1.023 -2.553 26.902 1.00 98.75 92 PHE A O 1
ATOM 715 N N . GLU A 1 93 ? 0.029 -4.441 27.533 1.00 98.62 93 GLU A N 1
ATOM 716 C CA . GLU A 1 93 ? 1.116 -3.806 28.281 1.00 98.62 93 GLU A CA 1
ATOM 717 C C . GLU A 1 93 ? 2.453 -4.164 27.630 1.00 98.62 93 GLU A C 1
ATOM 719 O O . GLU A 1 93 ? 2.677 -5.325 27.304 1.00 98.62 93 GLU A O 1
ATOM 724 N N . VAL A 1 94 ? 3.339 -3.186 27.452 1.00 97.56 94 VAL A N 1
ATOM 725 C CA . VAL A 1 94 ? 4.719 -3.375 26.983 1.00 97.56 94 VAL A CA 1
ATOM 726 C C . VAL A 1 94 ? 5.643 -3.090 28.159 1.00 97.56 94 VAL A C 1
ATOM 728 O O . VAL A 1 94 ? 5.580 -2.005 28.739 1.00 97.56 94 VAL A O 1
ATOM 731 N N . ASP A 1 95 ? 6.457 -4.069 28.554 1.00 94.44 95 ASP A N 1
ATOM 732 C CA . ASP A 1 95 ? 7.347 -3.989 29.724 1.00 94.44 95 ASP A CA 1
ATOM 733 C C . ASP A 1 95 ? 6.616 -3.515 30.999 1.00 94.44 95 ASP A C 1
ATOM 735 O O . ASP A 1 95 ? 7.097 -2.680 31.769 1.00 94.44 95 ASP A O 1
ATOM 739 N N . GLY A 1 96 ? 5.392 -4.020 31.193 1.00 95.69 96 GLY A N 1
ATOM 740 C CA . GLY A 1 96 ? 4.528 -3.697 32.334 1.00 95.69 96 GLY A CA 1
ATOM 741 C C . GLY A 1 96 ? 3.887 -2.304 32.300 1.00 95.69 96 GLY A C 1
ATOM 742 O O . GLY A 1 96 ? 3.198 -1.936 33.250 1.00 95.69 96 GLY A O 1
ATOM 743 N N . LYS A 1 97 ? 4.085 -1.522 31.233 1.00 97.06 97 LYS A N 1
ATOM 744 C CA . LYS A 1 97 ? 3.439 -0.217 31.033 1.00 97.06 97 LYS A CA 1
ATOM 745 C C . LYS A 1 97 ? 2.296 -0.337 30.040 1.00 97.06 97 LYS A C 1
ATOM 747 O O . LYS A 1 97 ? 2.405 -1.045 29.044 1.00 97.06 97 LYS A O 1
ATOM 752 N N . LEU A 1 98 ? 1.208 0.387 30.286 1.00 98.12 98 LEU A N 1
ATOM 753 C CA . LEU A 1 98 ? 0.064 0.410 29.380 1.00 98.12 98 LEU A CA 1
ATOM 754 C C . LEU A 1 98 ? 0.480 0.911 27.989 1.00 98.12 98 LEU A C 1
ATOM 756 O O . LEU A 1 98 ? 1.010 2.013 27.874 1.00 98.12 98 LEU A O 1
ATOM 760 N N . PHE A 1 99 ? 0.171 0.134 26.950 1.00 98.62 99 PHE A N 1
ATOM 761 C CA . PHE A 1 99 ? 0.220 0.592 25.562 1.00 98.62 99 PHE A CA 1
ATOM 762 C C . PHE A 1 99 ? -1.179 0.980 25.073 1.00 98.62 99 PHE A C 1
ATOM 764 O O . PHE A 1 99 ? -1.395 2.114 24.644 1.00 98.62 99 PHE A O 1
ATOM 771 N N . THR A 1 100 ? -2.141 0.053 25.169 1.00 98.69 100 THR A N 1
ATOM 772 C CA . THR A 1 100 ? -3.538 0.299 24.787 1.00 98.69 100 THR A CA 1
ATOM 773 C C . THR A 1 100 ? -4.517 -0.714 25.386 1.00 98.69 100 THR A C 1
ATOM 775 O O . THR A 1 100 ? -4.116 -1.729 25.955 1.00 98.69 100 THR A O 1
ATOM 778 N N . GLU A 1 101 ? -5.816 -0.448 25.235 1.00 98.44 101 GLU A N 1
ATOM 779 C CA . GLU A 1 101 ? -6.915 -1.334 25.616 1.00 98.44 101 GLU A CA 1
ATOM 780 C C . GLU A 1 101 ? -7.979 -1.361 24.516 1.00 98.44 101 GLU A C 1
ATOM 782 O O . GLU A 1 101 ? -8.454 -0.306 24.101 1.00 98.44 101 GLU A O 1
ATOM 787 N N . TRP A 1 102 ? -8.404 -2.550 24.084 1.00 98.06 102 TRP A N 1
ATOM 788 C CA . TRP A 1 102 ? -9.614 -2.738 23.283 1.00 98.06 102 TRP A CA 1
ATOM 789 C C . TRP A 1 102 ? -10.834 -2.654 24.193 1.00 98.06 102 TRP A C 1
ATOM 791 O O . TRP A 1 102 ? -11.182 -3.624 24.864 1.00 98.06 102 TRP A O 1
ATOM 801 N N . ARG A 1 103 ? -11.461 -1.483 24.252 1.00 97.00 103 ARG A N 1
ATOM 802 C CA . ARG A 1 103 ? -12.576 -1.187 25.153 1.00 97.00 103 ARG A CA 1
ATOM 803 C C . ARG A 1 103 ? -13.897 -1.573 24.520 1.00 97.00 103 ARG A C 1
ATOM 805 O O . ARG A 1 103 ? -14.159 -1.197 23.383 1.00 97.00 103 ARG A O 1
ATOM 812 N N . THR A 1 104 ? -14.743 -2.284 25.262 1.00 92.50 104 THR A N 1
ATOM 813 C CA . THR A 1 104 ? -15.956 -2.912 24.702 1.00 92.50 104 THR A CA 1
ATOM 814 C C . THR A 1 104 ? -17.273 -2.382 25.265 1.00 92.50 104 THR A C 1
ATOM 816 O O . THR A 1 104 ? -18.312 -2.583 24.642 1.00 92.50 104 THR A O 1
ATOM 819 N N . LYS A 1 105 ? -17.248 -1.698 26.419 1.00 86.50 105 LYS A N 1
ATOM 820 C CA . LYS A 1 105 ? -18.460 -1.267 27.148 1.00 86.50 105 LYS A CA 1
ATOM 821 C C . LYS A 1 105 ? -18.672 0.247 27.219 1.00 86.50 105 LYS A C 1
ATOM 823 O O . LYS A 1 105 ? -19.782 0.688 27.496 1.00 86.50 105 LYS A O 1
ATOM 828 N N . ASP A 1 106 ? -17.647 1.041 26.917 1.00 83.44 106 ASP A N 1
ATOM 829 C CA . ASP A 1 106 ? -17.673 2.508 27.046 1.00 83.44 106 ASP A CA 1
ATOM 830 C C . ASP A 1 106 ? -18.577 3.215 26.013 1.00 83.44 106 ASP A C 1
ATOM 832 O O . ASP A 1 106 ? -18.822 4.420 26.113 1.00 83.44 106 ASP A O 1
ATOM 836 N N . TRP A 1 107 ? -19.009 2.507 24.965 1.00 88.38 107 TRP A N 1
ATOM 837 C CA . TRP A 1 107 ? -19.768 3.046 23.833 1.00 88.38 107 TRP A CA 1
ATOM 838 C C . TRP A 1 107 ? -20.495 1.916 23.081 1.00 88.38 107 TRP A C 1
ATOM 840 O O . TRP A 1 107 ? -20.220 0.741 23.294 1.00 88.38 107 TRP A O 1
ATOM 850 N N . VAL A 1 108 ? -21.383 2.264 22.143 1.00 88.06 108 VAL A N 1
ATOM 851 C CA . VAL A 1 108 ? -22.124 1.334 21.256 1.00 88.06 108 VAL A CA 1
ATOM 852 C C . VAL A 1 108 ? -21.258 0.516 20.275 1.00 88.06 108 VAL A C 1
ATOM 854 O O . VAL A 1 108 ? -21.786 -0.166 19.403 1.00 88.06 108 VAL A O 1
ATOM 857 N N . ALA A 1 109 ? -19.936 0.645 20.346 1.00 92.12 109 ALA A N 1
ATOM 858 C CA . ALA A 1 109 ? -18.961 0.039 19.454 1.00 92.12 109 ALA A CA 1
ATOM 859 C C . ALA A 1 109 ? -17.579 0.071 20.118 1.00 92.12 109 ALA A C 1
ATOM 861 O O . ALA A 1 109 ? -17.246 1.085 20.744 1.00 92.12 109 ALA A O 1
ATOM 862 N N . PRO A 1 110 ? -16.770 -0.986 19.961 1.00 94.75 110 PRO A N 1
ATOM 863 C CA . PRO A 1 110 ? -15.466 -1.062 20.584 1.00 94.75 110 PRO A CA 1
ATOM 864 C C . PRO A 1 110 ? -14.412 -0.215 19.858 1.00 94.75 110 PRO A C 1
ATOM 866 O O . PRO A 1 110 ? -14.556 0.134 18.681 1.00 94.75 110 PRO A O 1
ATOM 869 N N . PHE A 1 111 ? -13.359 0.142 20.589 1.00 97.12 111 PHE A N 1
ATOM 870 C CA . PHE A 1 111 ? -12.250 0.970 20.112 1.00 97.12 111 PHE A CA 1
ATOM 871 C C . PHE A 1 111 ? -10.998 0.747 20.967 1.00 97.12 111 PHE A C 1
ATOM 873 O O . PHE A 1 111 ? -11.094 0.331 22.121 1.00 97.12 111 PHE A O 1
ATOM 880 N N . LEU A 1 112 ? -9.823 1.051 20.418 1.00 98.50 112 LEU A N 1
ATOM 881 C CA . LEU A 1 112 ? -8.572 1.081 21.175 1.00 98.50 112 LEU A CA 1
ATOM 882 C C . LEU A 1 112 ? -8.404 2.432 21.856 1.00 98.50 112 LEU A C 1
ATOM 884 O O . LEU A 1 112 ? -8.495 3.448 21.175 1.00 98.50 112 LEU A O 1
ATOM 888 N N . TYR A 1 113 ? -8.159 2.469 23.165 1.00 98.12 113 TYR A N 1
ATOM 889 C CA . TYR A 1 113 ? -7.833 3.708 23.878 1.00 98.12 113 TYR A CA 1
ATOM 890 C C . TYR A 1 113 ? -7.270 3.452 25.290 1.00 98.12 113 TYR A C 1
ATOM 892 O O . TYR A 1 113 ? -7.781 2.578 25.993 1.00 98.12 113 TYR A O 1
ATOM 900 N N . PRO A 1 114 ? -6.315 4.280 25.763 1.00 97.19 114 PRO A N 1
ATOM 901 C CA . PRO A 1 114 ? -5.518 5.234 24.980 1.00 97.19 114 PR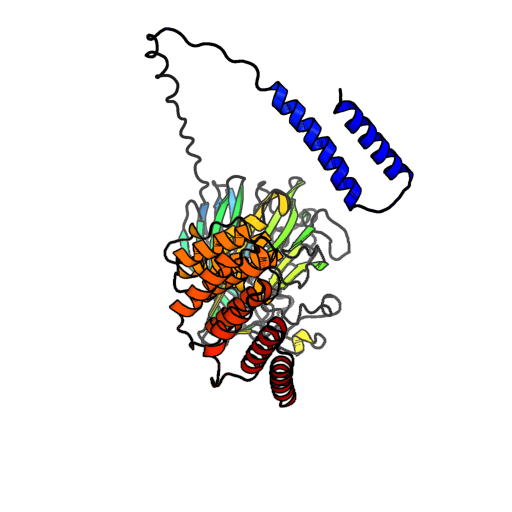O A CA 1
ATOM 902 C C . PRO A 1 114 ? -4.560 4.509 24.030 1.00 97.19 114 PRO A C 1
ATOM 904 O O . PRO A 1 114 ? -4.435 3.291 24.094 1.00 97.19 114 PRO A O 1
ATOM 907 N N . ILE A 1 115 ? -3.897 5.247 23.144 1.00 98.56 115 ILE A N 1
ATOM 908 C CA . ILE A 1 115 ? -2.663 4.780 22.508 1.00 98.56 115 ILE A CA 1
ATOM 909 C C . ILE A 1 115 ? -1.518 5.553 23.143 1.00 98.56 115 ILE A C 1
ATOM 911 O O . ILE A 1 115 ? -1.425 6.769 22.961 1.00 98.56 115 ILE A O 1
ATOM 915 N N . VAL A 1 116 ? -0.666 4.858 23.886 1.00 98.50 116 VAL A N 1
ATOM 916 C CA . VAL A 1 116 ? 0.529 5.444 24.493 1.00 98.50 116 VAL A CA 1
ATOM 917 C C . VAL A 1 116 ? 1.681 5.369 23.494 1.00 98.50 116 VAL A C 1
ATOM 919 O O . VAL A 1 116 ? 2.025 4.295 23.005 1.00 98.50 116 VAL A O 1
ATOM 922 N N . GLY A 1 117 ? 2.239 6.529 23.154 1.00 97.19 117 GLY A N 1
ATOM 923 C CA . GLY A 1 117 ? 3.358 6.662 22.231 1.00 97.19 117 GLY A CA 1
ATOM 924 C C . GLY A 1 117 ? 4.718 6.430 22.893 1.00 97.19 117 GLY A C 1
ATOM 925 O O . GLY A 1 117 ? 4.812 6.140 24.088 1.00 97.19 117 GLY A O 1
ATOM 926 N N . PRO A 1 118 ? 5.808 6.613 22.134 1.00 96.69 118 PRO A N 1
ATOM 927 C CA . PRO A 1 118 ? 7.137 6.181 22.555 1.00 96.69 118 PRO A CA 1
ATOM 928 C C . PRO A 1 118 ? 7.761 7.021 23.685 1.00 96.69 118 PRO A C 1
ATOM 930 O O . PRO A 1 118 ? 8.743 6.598 24.293 1.00 96.69 118 PRO A O 1
ATOM 933 N N . ASN A 1 119 ? 7.191 8.187 24.008 1.00 96.31 119 ASN A N 1
ATOM 934 C CA . ASN A 1 119 ? 7.589 8.997 25.168 1.00 96.31 119 ASN A CA 1
ATOM 935 C C . ASN A 1 119 ? 6.738 8.731 26.423 1.00 96.31 119 ASN A C 1
ATOM 937 O O . ASN A 1 119 ? 6.944 9.388 27.440 1.00 96.31 119 ASN A O 1
ATOM 941 N N . GLY A 1 120 ? 5.788 7.788 26.373 1.00 96.06 120 GLY A N 1
ATOM 942 C CA . GLY A 1 120 ? 4.871 7.499 27.482 1.00 96.06 120 GLY A CA 1
ATOM 943 C C . GLY A 1 120 ? 3.630 8.398 27.542 1.00 96.06 120 GLY A C 1
ATOM 944 O O . GLY A 1 120 ? 2.794 8.208 28.421 1.00 96.06 120 GLY A O 1
ATOM 945 N N . GLU A 1 121 ? 3.481 9.331 26.600 1.00 96.50 121 GLU A N 1
ATOM 946 C CA . GLU A 1 121 ? 2.308 10.201 26.466 1.00 96.50 121 GLU A CA 1
ATOM 947 C C . GLU A 1 121 ? 1.282 9.627 25.483 1.00 96.50 121 GLU A C 1
ATOM 949 O O . GLU A 1 121 ? 1.627 8.887 24.559 1.00 96.50 121 GLU A O 1
ATOM 954 N N . SER A 1 122 ? 0.004 9.982 25.648 1.00 96.31 122 SER A N 1
ATOM 955 C CA . SER A 1 122 ? -1.036 9.577 24.694 1.00 96.31 122 SER A CA 1
ATOM 956 C C . SER A 1 122 ? -0.854 10.298 23.358 1.00 96.31 122 SER A C 1
ATOM 958 O O . SER A 1 122 ? -0.821 11.526 23.313 1.00 96.31 122 SER A O 1
ATOM 960 N N . VAL A 1 123 ? -0.809 9.543 22.261 1.00 97.56 123 VAL A N 1
ATOM 961 C CA . VAL A 1 123 ? -0.728 10.089 20.889 1.00 97.56 123 VAL A CA 1
ATOM 962 C C . VAL A 1 123 ? -2.089 10.164 20.204 1.00 97.56 123 VAL A C 1
ATOM 964 O O . VAL A 1 123 ? -2.239 10.766 19.143 1.00 97.56 123 VAL A O 1
ATOM 967 N N . THR A 1 124 ? -3.121 9.605 20.835 1.00 97.38 124 THR A N 1
ATOM 968 C CA . THR A 1 124 ? -4.515 9.780 20.418 1.00 97.38 124 THR A CA 1
ATOM 969 C C . THR A 1 124 ? -5.266 10.685 21.372 1.00 97.38 124 THR A C 1
ATOM 971 O O . THR A 1 124 ? -4.979 10.716 22.570 1.00 97.38 124 THR A O 1
ATOM 974 N N . ARG A 1 125 ? -6.263 11.383 20.834 1.00 94.81 125 ARG A N 1
ATOM 975 C CA . ARG A 1 125 ? -7.128 12.288 21.588 1.00 94.81 125 ARG A CA 1
ATOM 976 C C . ARG A 1 125 ? -7.809 11.593 22.767 1.00 94.81 125 ARG A C 1
ATOM 978 O O . ARG A 1 125 ? -8.249 10.448 22.653 1.00 94.81 125 ARG A O 1
ATOM 985 N N . HIS A 1 126 ? -7.964 12.322 23.865 1.00 95.75 126 HIS A N 1
ATOM 986 C CA . HIS A 1 126 ? -8.668 11.880 25.061 1.00 95.75 126 HIS A CA 1
ATOM 987 C C . HIS A 1 126 ? -10.185 12.079 25.000 1.00 95.75 126 HIS A C 1
ATOM 989 O O . HIS A 1 126 ? -10.927 11.209 25.449 1.00 95.75 126 HIS A O 1
ATOM 995 N N . TYR A 1 127 ? -10.682 13.188 24.458 1.00 93.88 127 TYR A N 1
ATOM 996 C CA . TYR A 1 127 ? -12.112 13.421 24.284 1.00 93.88 127 TYR A CA 1
ATOM 997 C C . TYR A 1 127 ? -12.694 12.466 23.224 1.00 93.88 127 TYR A C 1
ATOM 999 O O . TYR A 1 127 ? -12.098 12.292 22.157 1.00 93.88 127 TYR A O 1
ATOM 1007 N N . PRO A 1 128 ? -13.889 11.892 23.464 1.00 92.50 128 PRO A N 1
ATOM 1008 C CA . PRO A 1 128 ? -14.767 12.110 24.626 1.00 92.50 128 PRO A CA 1
ATOM 1009 C C . PRO A 1 128 ? -14.532 11.169 25.820 1.00 92.50 128 PRO A C 1
ATOM 1011 O O . PRO A 1 128 ? -15.273 11.251 26.795 1.00 92.50 128 PRO A O 1
ATOM 1014 N N . MET A 1 129 ? -13.553 10.263 25.766 1.00 93.75 129 MET A N 1
ATOM 1015 C CA . MET A 1 129 ? -13.269 9.299 26.840 1.00 93.75 129 MET A CA 1
ATOM 1016 C C . MET A 1 129 ? -12.832 9.984 28.145 1.00 93.75 129 MET A C 1
ATOM 1018 O O . MET A 1 129 ? -13.097 9.469 29.227 1.00 93.75 129 MET A O 1
ATOM 1022 N N . LYS A 1 130 ? -12.188 11.152 28.057 1.00 92.50 130 LYS A N 1
ATOM 1023 C CA . LYS A 1 130 ? -11.874 12.025 29.193 1.00 92.50 130 LYS A CA 1
ATOM 1024 C C . LYS A 1 130 ? -12.144 13.483 28.817 1.00 92.50 130 LYS A C 1
ATOM 1026 O O . LYS A 1 130 ? -11.652 13.973 27.804 1.00 92.50 130 LYS A O 1
ATOM 1031 N N . ALA A 1 131 ? -12.951 14.165 29.627 1.00 86.31 131 ALA A N 1
ATOM 1032 C CA . ALA A 1 131 ? -13.322 15.562 29.413 1.00 86.31 131 ALA A CA 1
ATOM 1033 C C . ALA A 1 131 ? -12.271 16.536 29.976 1.00 86.31 131 ALA A C 1
ATOM 1035 O O . ALA A 1 131 ? -11.513 16.189 30.881 1.00 86.31 131 ALA A O 1
ATOM 1036 N N . GLY A 1 132 ? -12.265 17.771 29.462 1.00 84.06 132 GLY A N 1
ATOM 1037 C CA . GLY A 1 132 ? -11.481 18.880 30.022 1.00 84.06 132 GLY A CA 1
ATOM 1038 C C . GLY A 1 132 ? -9.976 18.825 29.752 1.00 84.06 132 GLY A C 1
ATOM 1039 O O . GLY A 1 132 ? -9.218 19.507 30.437 1.00 84.06 132 GLY A O 1
ATOM 1040 N N . MET A 1 133 ? -9.529 18.024 28.781 1.00 86.75 133 MET A N 1
ATOM 1041 C CA . MET A 1 133 ? -8.115 17.975 28.414 1.00 86.75 133 MET A CA 1
ATOM 1042 C C . MET A 1 133 ? -7.695 19.260 27.677 1.00 86.75 133 MET A C 1
ATOM 1044 O O . MET A 1 133 ? -8.390 19.677 26.746 1.00 86.75 133 MET A O 1
ATOM 1048 N N . PRO A 1 134 ? -6.575 19.902 28.065 1.00 80.94 134 PRO A N 1
ATOM 1049 C CA . PRO A 1 134 ? -6.092 21.110 27.401 1.00 80.94 134 PRO A CA 1
ATOM 1050 C C . PRO A 1 134 ? -5.892 20.909 25.893 1.00 80.94 134 PRO A C 1
ATOM 1052 O O . PRO A 1 134 ? -5.332 19.905 25.462 1.00 80.94 134 PRO A O 1
ATOM 1055 N N . GLY A 1 135 ? -6.345 21.872 25.086 1.00 78.38 135 GLY A N 1
ATOM 1056 C CA . GLY A 1 135 ? -6.197 21.841 23.625 1.00 78.38 135 GLY A CA 1
ATOM 1057 C C . GLY A 1 135 ? -7.156 20.897 22.885 1.00 78.38 135 GLY A C 1
ATOM 1058 O O . GLY A 1 135 ? -7.148 20.871 21.652 1.00 78.38 135 GLY A O 1
ATOM 1059 N N . GLU A 1 136 ? -8.009 20.153 23.594 1.00 88.25 136 GLU A N 1
ATOM 1060 C CA . GLU A 1 136 ? -9.015 19.291 22.980 1.00 88.25 136 GLU A CA 1
ATOM 1061 C C . GLU A 1 136 ? -10.400 19.939 22.988 1.00 88.25 136 GLU A C 1
ATOM 1063 O O . GLU A 1 136 ? -10.941 20.318 24.025 1.00 88.25 136 GLU A O 1
ATOM 1068 N N . GLU A 1 137 ? -10.997 20.043 21.803 1.00 88.19 137 GLU A N 1
ATOM 1069 C CA . GLU A 1 137 ? -12.340 20.598 21.629 1.00 88.19 137 GLU A CA 1
ATOM 1070 C C . GLU A 1 137 ? -13.415 19.613 22.134 1.00 88.19 1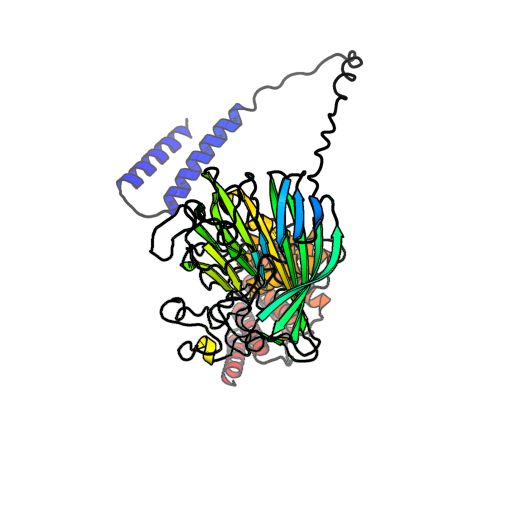37 GLU A C 1
ATOM 1072 O O . GLU A 1 137 ? -13.104 18.519 22.601 1.00 88.19 137 GLU A O 1
ATOM 1077 N N . GLN A 1 138 ? -14.695 19.972 22.067 1.00 89.81 138 GLN A N 1
ATOM 1078 C CA . GLN A 1 138 ? -15.804 19.048 22.358 1.00 89.81 138 GLN A CA 1
ATOM 1079 C C . GLN A 1 138 ? -16.622 18.797 21.087 1.00 89.81 138 GLN A C 1
ATOM 1081 O O . GLN A 1 138 ? -17.824 19.039 21.029 1.00 89.81 138 GLN A O 1
ATOM 1086 N N . ASP A 1 139 ? -15.920 18.370 20.040 1.00 86.88 139 ASP A N 1
ATOM 1087 C CA . ASP A 1 139 ? -16.421 18.105 18.694 1.00 86.88 139 ASP A CA 1
ATOM 1088 C C . ASP A 1 139 ? -16.269 16.618 18.338 1.00 86.88 139 ASP A C 1
ATOM 1090 O O . ASP A 1 139 ? -15.432 15.908 18.902 1.00 86.88 139 ASP A O 1
ATOM 1094 N N . HIS A 1 140 ? -17.051 16.154 17.362 1.00 89.38 140 HIS A N 1
ATOM 1095 C CA . HIS A 1 140 ? -16.934 14.808 16.791 1.00 89.38 140 HIS A CA 1
ATOM 1096 C C . HIS A 1 140 ? -16.734 13.686 17.834 1.00 89.38 140 HIS A C 1
ATOM 1098 O O . HIS A 1 140 ? -15.760 12.932 17.741 1.00 89.38 140 HIS A O 1
ATOM 1104 N N . PRO A 1 141 ? -17.633 13.522 18.829 1.00 89.38 141 PRO A N 1
ATOM 1105 C CA . PRO A 1 141 ? -17.456 12.531 19.897 1.00 89.38 141 PRO A CA 1
ATOM 1106 C C . PRO A 1 141 ? -17.320 11.086 19.381 1.00 89.38 141 PRO A C 1
ATOM 1108 O O . PRO A 1 141 ? -16.860 10.205 20.099 1.00 89.38 141 PRO A O 1
ATOM 1111 N N . TRP A 1 142 ? -17.711 10.817 18.135 1.00 89.62 142 TRP A N 1
ATOM 1112 C CA . TRP A 1 142 ? -17.578 9.512 17.487 1.00 89.62 142 TRP A CA 1
ATOM 1113 C C . TRP A 1 142 ? -16.168 9.184 16.970 1.00 89.62 142 TRP A C 1
ATOM 1115 O O . TRP A 1 142 ? -15.891 8.012 16.722 1.00 89.62 142 TRP A O 1
ATOM 1125 N N . HIS A 1 143 ? -15.253 10.155 16.847 1.00 91.69 143 HIS A N 1
ATOM 1126 C CA . HIS A 1 143 ? -13.850 9.910 16.474 1.00 91.69 143 HIS A CA 1
ATOM 1127 C C . HIS A 1 143 ? -13.043 9.376 17.672 1.00 91.69 143 HIS A C 1
ATOM 1129 O O . HIS A 1 143 ? -12.153 10.045 18.198 1.00 91.69 143 HIS A O 1
ATOM 1135 N N . ARG A 1 144 ? -13.388 8.171 18.134 1.00 93.06 144 ARG A N 1
ATOM 1136 C CA . ARG A 1 144 ? -12.782 7.528 19.306 1.00 93.06 144 ARG A CA 1
ATOM 1137 C C . ARG A 1 144 ? -11.504 6.789 18.945 1.00 93.06 144 ARG A C 1
ATOM 1139 O O . ARG A 1 144 ? -11.572 5.637 18.529 1.00 93.06 144 ARG A O 1
ATOM 1146 N N . SER A 1 145 ? -10.372 7.471 19.144 1.00 96.56 145 SER A N 1
ATOM 1147 C CA . SER A 1 145 ? -9.011 6.936 18.999 1.00 96.56 145 SER A CA 1
ATOM 1148 C C . SER A 1 145 ? -8.887 6.006 17.782 1.00 96.56 145 SER A C 1
ATOM 1150 O O . SER A 1 145 ? -9.062 6.532 16.686 1.00 96.56 145 SER A O 1
ATOM 1152 N N . ILE A 1 146 ? -8.633 4.695 17.925 1.00 98.38 146 ILE A N 1
ATOM 1153 C CA . ILE A 1 146 ? -8.550 3.749 16.795 1.00 98.38 146 ILE A CA 1
ATOM 1154 C C . ILE A 1 146 ? -9.729 2.769 16.777 1.00 98.38 146 ILE A C 1
ATOM 1156 O O . ILE A 1 146 ? -9.959 2.047 17.748 1.00 98.38 146 ILE A O 1
ATOM 1160 N N . ARG A 1 147 ? -10.440 2.681 15.642 1.00 96.00 147 ARG A N 1
ATOM 1161 C CA . ARG A 1 147 ? -11.452 1.639 15.368 1.00 96.00 147 ARG A CA 1
ATOM 1162 C C . ARG A 1 147 ? -11.738 1.483 13.874 1.00 96.00 147 ARG A C 1
ATOM 1164 O O . ARG A 1 147 ? -11.579 2.430 13.106 1.00 96.00 147 ARG A O 1
ATOM 1171 N N . PHE A 1 148 ? -12.221 0.314 13.468 1.00 96.81 148 PHE A N 1
ATOM 1172 C CA . PHE A 1 148 ? -12.816 0.120 12.148 1.00 96.81 148 PHE A CA 1
ATOM 1173 C C . PHE A 1 148 ? -14.315 0.454 12.194 1.00 96.81 148 PHE A C 1
ATOM 1175 O O . PHE A 1 148 ? -15.010 0.120 13.158 1.00 96.81 148 PHE A O 1
ATOM 1182 N N . SER A 1 149 ? -14.815 1.191 11.200 1.00 94.56 149 SER A N 1
ATOM 1183 C CA . SER A 1 149 ? -16.238 1.531 11.110 1.00 94.56 149 SER A CA 1
ATOM 1184 C C . SER A 1 149 ? -16.657 1.941 9.695 1.00 94.56 149 SER A C 1
ATOM 1186 O O . SER A 1 149 ? -15.820 2.183 8.828 1.00 94.56 149 SER A O 1
ATOM 1188 N N . HIS A 1 150 ? -17.963 2.053 9.451 1.00 93.88 150 HIS A N 1
ATOM 1189 C CA . HIS A 1 150 ? -18.513 2.559 8.200 1.00 93.88 150 HIS A CA 1
ATOM 1190 C C . HIS A 1 150 ? -19.873 3.246 8.410 1.00 93.88 150 HIS A C 1
ATOM 1192 O O . HIS A 1 150 ? -20.669 2.837 9.256 1.00 93.88 150 HIS A O 1
ATOM 1198 N N . SER A 1 151 ? -20.140 4.315 7.658 1.00 89.81 151 SER A N 1
ATOM 1199 C CA . SER A 1 151 ? -21.369 5.122 7.791 1.00 89.81 151 SER A CA 1
ATOM 1200 C C . SER A 1 151 ? -22.580 4.565 7.035 1.00 89.81 151 SER A C 1
ATOM 1202 O O . SER A 1 151 ? -23.694 5.052 7.230 1.00 89.81 151 SER A O 1
ATOM 1204 N N . ASP A 1 152 ? -22.373 3.550 6.199 1.00 89.06 152 ASP A N 1
ATOM 1205 C CA . ASP A 1 152 ? -23.427 2.873 5.440 1.00 89.06 152 ASP A CA 1
ATOM 1206 C C . ASP A 1 152 ? -23.094 1.391 5.218 1.00 89.06 152 ASP A C 1
ATOM 1208 O O . ASP A 1 152 ? -22.269 1.051 4.367 1.00 89.06 152 ASP A O 1
ATOM 1212 N N . VAL A 1 153 ? -23.691 0.521 6.029 1.00 93.12 153 VAL A N 1
ATOM 1213 C CA . VAL A 1 153 ? -23.618 -0.938 5.897 1.00 93.12 153 VAL A CA 1
ATOM 1214 C C . VAL A 1 153 ? -25.041 -1.471 5.855 1.00 93.12 153 VAL A C 1
ATOM 1216 O O . VAL A 1 153 ? -25.747 -1.416 6.861 1.00 93.12 153 VAL A O 1
ATOM 1219 N N . ASN A 1 154 ? -25.488 -1.942 4.689 1.00 92.19 154 ASN A N 1
ATOM 1220 C CA . ASN A 1 154 ? -26.890 -2.300 4.436 1.00 92.19 154 ASN A CA 1
ATOM 1221 C C . ASN A 1 154 ? -27.890 -1.216 4.916 1.00 92.19 154 ASN A C 1
ATOM 1223 O O . ASN A 1 154 ? -28.953 -1.543 5.440 1.00 92.19 154 ASN A O 1
ATOM 1227 N N . GLY A 1 155 ? -27.548 0.074 4.772 1.00 87.06 155 GLY A N 1
ATOM 1228 C CA . GLY A 1 155 ? -28.389 1.202 5.196 1.00 87.06 155 GLY A CA 1
ATOM 1229 C C . GLY A 1 155 ? -28.261 1.611 6.672 1.00 87.06 155 GLY A C 1
ATOM 1230 O O . GLY A 1 155 ? -28.886 2.590 7.087 1.00 87.06 155 GLY A O 1
ATOM 1231 N N . PHE A 1 156 ? -27.444 0.913 7.469 1.00 90.00 156 PHE A N 1
ATOM 1232 C CA . PHE A 1 156 ? -27.163 1.250 8.868 1.00 90.00 156 PHE A CA 1
ATOM 1233 C C . PHE A 1 156 ? -25.852 2.030 9.015 1.00 90.00 156 PHE A C 1
ATOM 1235 O O . PHE A 1 156 ? -24.864 1.751 8.335 1.00 90.00 156 PHE A O 1
ATOM 1242 N N . ASN A 1 157 ? -25.822 2.998 9.936 1.00 88.88 157 ASN A N 1
ATOM 1243 C CA . ASN A 1 157 ? -24.660 3.855 10.169 1.00 88.88 157 ASN A CA 1
ATOM 1244 C C . ASN A 1 157 ? -23.944 3.485 11.474 1.00 88.88 157 ASN A C 1
ATOM 1246 O O . ASN A 1 157 ? -24.447 3.777 12.553 1.00 88.88 157 ASN A O 1
ATOM 1250 N N . PHE A 1 158 ? -22.752 2.896 11.369 1.00 91.75 158 PHE A N 1
ATOM 1251 C CA . PHE A 1 158 ? -21.909 2.507 12.511 1.00 91.75 158 PHE A CA 1
ATOM 1252 C C . PHE A 1 158 ? -20.822 3.547 12.844 1.00 91.75 158 PHE A C 1
ATOM 1254 O O . PHE A 1 158 ? -20.068 3.411 13.824 1.00 91.75 158 PHE A O 1
ATOM 1261 N N . TRP A 1 159 ? -20.699 4.574 12.000 1.00 89.38 159 TRP A N 1
ATOM 1262 C CA . TRP A 1 159 ? -19.674 5.607 12.081 1.00 89.38 159 TRP A CA 1
ATOM 1263 C C . TRP A 1 159 ? -20.030 6.671 13.111 1.00 89.38 159 TRP A C 1
ATOM 1265 O O . TRP A 1 159 ? -19.255 6.922 14.034 1.00 89.38 159 TRP A O 1
ATOM 1275 N N . TRP A 1 160 ? -21.210 7.277 12.978 1.00 81.38 160 TRP A N 1
ATOM 1276 C CA . TRP A 1 160 ? -21.692 8.267 13.931 1.00 81.38 160 TRP A CA 1
ATOM 1277 C C . TRP A 1 160 ? -22.255 7.578 15.173 1.00 81.38 160 TRP A C 1
ATOM 1279 O O . TRP A 1 160 ? -22.867 6.515 15.102 1.00 81.38 160 TRP A O 1
ATOM 1289 N N . ALA A 1 161 ? -22.068 8.207 16.335 1.00 65.62 161 ALA A N 1
ATOM 1290 C CA . ALA A 1 161 ? -22.856 7.852 17.511 1.00 65.62 161 ALA A CA 1
ATOM 1291 C C . ALA A 1 161 ? -24.347 8.037 17.174 1.00 65.62 161 ALA A C 1
ATOM 1293 O O . ALA A 1 161 ? -24.668 8.958 16.415 1.00 65.62 161 ALA A O 1
ATOM 1294 N N . PRO A 1 162 ? -25.277 7.282 17.777 1.00 51.38 162 PRO A N 1
ATOM 1295 C CA . PRO A 1 162 ? -26.686 7.629 17.689 1.00 51.38 162 PRO A CA 1
ATOM 1296 C C . PRO A 1 162 ? -26.938 8.981 18.386 1.00 51.38 162 PRO A C 1
ATOM 1298 O O . PRO A 1 162 ? -27.153 9.055 19.592 1.00 51.38 162 PRO A O 1
ATOM 1301 N N . GLY A 1 163 ? -26.922 10.074 17.621 1.00 54.12 163 GLY A N 1
ATOM 1302 C CA . GLY A 1 163 ? -27.608 11.318 17.965 1.00 54.12 163 GLY A CA 1
ATOM 1303 C C . GLY A 1 163 ? -29.080 11.194 17.572 1.00 54.12 163 GLY A C 1
ATOM 1304 O O . GLY A 1 163 ? -29.351 10.760 16.460 1.00 54.12 163 GLY A O 1
ATOM 1305 N N . LYS A 1 164 ? -30.000 11.528 18.498 1.00 48.38 164 LYS A N 1
ATOM 1306 C CA . LYS A 1 164 ? -31.462 11.261 18.472 1.00 48.38 164 LYS A CA 1
ATOM 1307 C C . LYS A 1 164 ? -31.828 9.929 17.798 1.00 48.38 164 LYS A C 1
ATOM 1309 O O . LYS A 1 164 ? -31.935 9.877 16.580 1.00 48.38 164 LYS A O 1
ATOM 1314 N N . LYS A 1 165 ? -32.099 8.888 18.604 1.00 54.88 165 LYS A N 1
ATOM 1315 C CA . LYS A 1 165 ? -32.639 7.588 18.154 1.00 54.88 165 LYS A CA 1
ATOM 1316 C C . LYS A 1 165 ? -33.689 7.792 17.052 1.00 54.88 165 LYS A C 1
ATOM 1318 O O . LYS A 1 165 ? -34.812 8.201 17.340 1.00 54.88 165 LYS A O 1
ATOM 1323 N N . LEU A 1 166 ? -33.311 7.527 15.806 1.00 59.62 166 LEU A N 1
ATOM 1324 C CA . LEU A 1 166 ? -34.265 7.345 14.727 1.00 59.62 166 LEU A CA 1
ATOM 1325 C C . LEU A 1 166 ? -34.772 5.911 14.876 1.00 59.62 166 LEU A C 1
ATOM 1327 O O . LEU A 1 166 ? -33.967 4.980 14.927 1.00 59.62 166 LEU A O 1
ATOM 1331 N N . ALA A 1 167 ? -36.081 5.736 15.048 1.00 64.88 167 ALA A N 1
ATOM 1332 C CA . ALA A 1 167 ? -36.660 4.400 15.131 1.00 64.88 167 ALA A CA 1
ATOM 1333 C C . ALA A 1 167 ? -36.336 3.618 13.843 1.00 64.88 167 ALA A C 1
ATOM 1335 O O . ALA A 1 167 ? -36.471 4.176 12.756 1.00 64.88 167 ALA A O 1
ATOM 1336 N N . GLY A 1 168 ? -35.899 2.360 13.974 1.00 65.88 168 GLY A N 1
ATOM 1337 C CA . GLY A 1 168 ? -35.567 1.492 12.834 1.00 65.88 168 GLY A CA 1
ATOM 1338 C C . GLY A 1 168 ? -34.208 1.753 12.170 1.00 65.88 168 GLY A C 1
ATOM 1339 O O . GLY A 1 168 ? -34.055 1.481 10.985 1.00 65.88 168 GLY A O 1
ATOM 1340 N N . HIS A 1 169 ? -33.252 2.358 12.887 1.00 76.19 169 HIS A N 1
ATOM 1341 C CA . HIS A 1 169 ? -31.887 2.588 12.396 1.00 76.19 169 HIS A CA 1
ATOM 1342 C C . HIS A 1 169 ? -30.828 2.489 13.513 1.00 76.19 169 HIS A C 1
ATOM 1344 O O . HIS A 1 169 ? -29.830 3.217 13.496 1.00 76.19 169 HIS A O 1
ATOM 1350 N N . THR A 1 170 ? -31.024 1.641 14.530 1.00 86.19 170 THR A N 1
ATOM 1351 C CA . THR A 1 170 ? -30.018 1.497 15.598 1.00 86.19 170 THR A CA 1
ATOM 1352 C C . THR A 1 170 ? -28.874 0.605 15.139 1.00 86.19 170 THR A C 1
ATOM 1354 O O . THR A 1 170 ? -29.113 -0.516 14.698 1.00 86.19 170 THR A O 1
ATOM 1357 N N . ALA A 1 171 ? -27.642 1.082 15.287 1.00 90.31 171 ALA A N 1
ATOM 1358 C CA . ALA A 1 171 ? -26.435 0.388 14.860 1.00 90.31 171 ALA A CA 1
ATOM 1359 C C . ALA A 1 171 ? -25.488 0.199 16.051 1.00 90.31 171 ALA A C 1
ATOM 1361 O O . ALA A 1 171 ? -25.140 1.168 16.730 1.00 90.31 171 ALA A O 1
ATOM 1362 N N . GLU A 1 172 ? -25.086 -1.043 16.311 1.00 92.69 172 GLU A N 1
ATOM 1363 C CA . GLU A 1 172 ? -24.219 -1.405 17.436 1.00 92.69 172 GLU A CA 1
ATOM 1364 C C . GLU A 1 172 ? -23.173 -2.434 17.002 1.00 92.69 172 GLU A C 1
ATOM 1366 O O . GLU A 1 172 ? -23.477 -3.351 16.241 1.00 92.69 172 GLU A O 1
ATOM 1371 N N . ILE A 1 173 ? -21.951 -2.311 17.514 1.00 95.12 173 ILE A N 1
ATOM 1372 C CA . ILE A 1 173 ? -20.907 -3.329 17.376 1.00 95.12 173 ILE A CA 1
ATOM 1373 C C . ILE A 1 173 ? -20.605 -3.859 18.772 1.00 95.12 173 ILE A C 1
ATOM 1375 O O . ILE A 1 173 ? -20.335 -3.080 19.686 1.00 95.12 173 ILE A O 1
ATOM 1379 N N . LYS A 1 174 ? -20.645 -5.177 18.949 1.00 95.19 174 LYS A N 1
ATOM 1380 C CA . LYS A 1 174 ? -20.397 -5.823 20.244 1.00 95.19 174 LYS A CA 1
ATOM 1381 C C . LYS A 1 174 ? -19.304 -6.860 20.111 1.00 95.19 174 LYS A C 1
ATOM 1383 O O . LYS A 1 174 ? -19.251 -7.556 19.103 1.00 95.19 174 LYS A O 1
ATOM 1388 N N . LEU A 1 175 ? -18.470 -6.983 21.141 1.00 96.44 175 LEU A N 1
ATOM 1389 C CA . LEU A 1 175 ? -17.590 -8.138 21.274 1.00 96.44 175 LEU A CA 1
ATOM 1390 C C . LEU A 1 175 ? -18.469 -9.388 21.430 1.00 96.44 175 LEU A C 1
ATOM 1392 O O . LEU A 1 175 ? -19.261 -9.475 22.364 1.00 96.44 175 LEU A O 1
ATOM 1396 N N . GLU A 1 176 ? -18.326 -10.336 20.511 1.00 96.44 176 GLU A N 1
ATOM 1397 C CA . GLU A 1 176 ? -19.031 -11.617 20.534 1.00 96.44 176 GLU A CA 1
ATOM 1398 C C . GLU A 1 176 ? -18.240 -12.649 21.344 1.00 96.44 176 GLU A C 1
ATOM 1400 O O . GLU A 1 176 ? -18.785 -13.297 22.234 1.00 96.44 176 GLU A O 1
ATOM 1405 N N . LYS A 1 177 ? -16.951 -12.822 21.026 1.00 96.88 177 LYS A N 1
ATOM 1406 C CA . LYS A 1 177 ? -16.064 -13.763 21.725 1.00 96.88 177 LYS A CA 1
ATOM 1407 C C . LYS A 1 177 ? -14.595 -13.418 21.531 1.00 96.88 177 LYS A C 1
ATOM 1409 O O . LYS A 1 177 ? -14.208 -12.901 20.485 1.00 96.88 177 LYS A O 1
ATOM 1414 N N . ILE A 1 178 ? -13.765 -13.817 22.487 1.00 98.19 178 ILE A N 1
ATOM 1415 C CA . ILE A 1 178 ? -12.309 -13.849 22.330 1.00 98.19 178 ILE A CA 1
ATOM 1416 C C . ILE A 1 178 ? -11.917 -15.237 21.820 1.00 98.19 178 ILE A C 1
ATOM 1418 O O . ILE A 1 178 ? -12.333 -16.253 22.368 1.00 98.19 178 ILE A O 1
ATOM 1422 N N . GLU A 1 179 ? -11.163 -15.280 20.724 1.00 98.31 179 GLU A N 1
ATOM 1423 C CA . GLU A 1 179 ? -10.667 -16.519 20.116 1.00 98.31 179 GLU A CA 1
ATOM 1424 C C . GLU A 1 179 ? -9.323 -16.925 20.724 1.00 98.31 179 GLU A C 1
ATOM 1426 O O . GLU A 1 179 ? -9.123 -18.096 21.041 1.00 98.31 179 GLU A O 1
ATOM 1431 N N . ARG A 1 180 ? -8.397 -15.970 20.883 1.00 97.81 180 ARG A N 1
ATOM 1432 C CA . ARG A 1 180 ? -7.056 -16.232 21.418 1.00 97.81 180 ARG A CA 1
ATOM 1433 C C . ARG A 1 180 ? -6.408 -14.967 21.965 1.00 97.81 180 ARG A C 1
ATOM 1435 O O . ARG A 1 180 ? -6.488 -13.922 21.330 1.00 97.81 180 ARG A O 1
ATOM 1442 N N . LEU A 1 181 ? -5.688 -15.103 23.077 1.00 98.44 181 LEU A N 1
ATOM 1443 C CA . LEU A 1 181 ? -4.752 -14.102 23.594 1.00 98.44 181 LEU A CA 1
ATOM 1444 C C . LEU A 1 181 ? -3.366 -14.741 23.723 1.00 98.44 181 LEU A C 1
ATOM 1446 O O . LEU A 1 181 ? -3.243 -15.900 24.120 1.00 98.44 181 LEU A O 1
ATOM 1450 N N . THR A 1 182 ? -2.314 -14.019 23.362 1.00 95.62 182 THR A N 1
ATOM 1451 C CA . THR A 1 182 ? -0.931 -14.505 23.420 1.00 95.62 182 THR A CA 1
ATOM 1452 C C . THR A 1 182 ? -0.023 -13.379 23.885 1.00 95.62 182 THR A C 1
ATOM 1454 O O . THR A 1 182 ? -0.066 -12.286 23.334 1.00 95.62 182 THR A O 1
ATOM 1457 N N . SER A 1 183 ? 0.783 -13.648 24.912 1.00 97.50 183 SER A N 1
ATOM 1458 C CA . SER A 1 183 ? 1.830 -12.742 25.403 1.00 97.50 183 SER A CA 1
ATOM 1459 C C . SER A 1 183 ? 3.204 -13.206 24.911 1.00 97.50 183 SER A C 1
ATOM 1461 O O . SER A 1 183 ? 3.370 -14.375 24.557 1.00 97.50 183 SER A O 1
ATOM 1463 N N . GLY A 1 184 ? 4.187 -12.310 24.902 1.00 92.25 184 GLY A N 1
ATOM 1464 C CA . GLY A 1 184 ? 5.565 -12.601 24.510 1.00 92.25 184 GLY A CA 1
ATOM 1465 C C . GLY A 1 184 ? 6.217 -11.421 23.797 1.00 92.25 184 GLY A C 1
ATOM 1466 O O . GLY A 1 184 ? 5.796 -10.282 23.952 1.00 92.25 184 GLY A O 1
ATOM 1467 N N . ALA A 1 185 ? 7.230 -11.684 22.970 1.00 84.69 185 ALA A N 1
ATOM 1468 C CA . ALA A 1 185 ? 7.921 -10.638 22.202 1.00 84.69 185 ALA A CA 1
ATOM 1469 C C . ALA A 1 185 ? 7.000 -9.843 21.253 1.00 84.69 185 ALA A C 1
ATOM 1471 O O . ALA A 1 185 ? 7.281 -8.693 20.927 1.00 84.69 185 ALA A O 1
ATOM 1472 N N . THR A 1 186 ? 5.919 -10.478 20.806 1.00 92.62 186 THR A N 1
ATOM 1473 C CA . THR A 1 186 ? 4.779 -9.849 20.145 1.00 92.62 186 THR A CA 1
ATOM 1474 C C . THR A 1 186 ? 3.542 -10.325 20.891 1.00 92.62 186 THR A C 1
ATOM 1476 O O . THR A 1 186 ? 3.344 -11.532 21.036 1.00 92.62 186 THR A O 1
ATOM 1479 N N . GLY A 1 187 ? 2.723 -9.393 21.368 1.00 96.00 187 GLY A N 1
ATOM 1480 C CA . GLY A 1 187 ? 1.452 -9.718 22.008 1.00 96.00 187 GLY A CA 1
ATOM 1481 C C . GLY A 1 187 ? 0.344 -9.744 20.970 1.00 96.00 187 GLY A C 1
ATOM 1482 O O . GLY A 1 187 ? 0.247 -8.820 20.168 1.00 96.00 187 GLY A O 1
ATOM 1483 N N . GLU A 1 188 ? -0.493 -10.774 20.974 1.00 97.88 188 GLU A N 1
ATOM 1484 C CA . GLU A 1 188 ? -1.576 -10.952 20.007 1.00 97.88 188 GLU A CA 1
ATOM 1485 C C . GLU A 1 188 ? -2.922 -11.131 20.717 1.00 97.88 188 GLU A C 1
ATOM 1487 O O . GLU A 1 188 ? -3.030 -11.896 21.677 1.00 97.88 188 GLU A O 1
ATOM 1492 N N . ALA A 1 189 ? -3.960 -10.466 20.210 1.00 98.62 189 ALA A N 1
ATOM 1493 C CA . ALA A 1 189 ? -5.348 -10.778 20.520 1.00 98.62 189 ALA A CA 1
ATOM 1494 C C . ALA A 1 189 ? -6.122 -11.037 19.231 1.00 98.62 189 ALA A C 1
ATOM 1496 O O . ALA A 1 189 ? -6.070 -10.244 18.291 1.00 98.62 189 ALA A O 1
ATOM 1497 N N . ILE A 1 190 ? -6.873 -12.131 19.213 1.00 98.62 190 ILE A N 1
ATOM 1498 C CA . ILE A 1 190 ? -7.824 -12.460 18.161 1.00 98.62 190 ILE A CA 1
ATOM 1499 C C . ILE A 1 190 ? -9.191 -12.603 18.802 1.00 98.62 190 ILE A C 1
ATOM 1501 O O . ILE A 1 190 ? -9.367 -13.354 19.764 1.00 98.62 190 ILE A O 1
ATOM 1505 N N . PHE A 1 191 ? -10.165 -11.894 18.258 1.00 98.50 191 PHE A N 1
ATOM 1506 C CA . PHE A 1 191 ? -11.528 -11.890 18.759 1.00 98.50 191 PHE A CA 1
ATOM 1507 C C . PHE A 1 191 ? -12.516 -11.612 17.631 1.00 98.50 191 PHE A C 1
ATOM 1509 O O . PHE A 1 191 ? -12.146 -11.243 16.517 1.00 98.50 191 PHE A O 1
ATOM 1516 N N . TRP A 1 192 ? -13.787 -11.826 17.934 1.00 98.50 192 TRP A N 1
ATOM 1517 C CA . TRP A 1 192 ? -14.896 -11.625 17.022 1.00 98.50 192 TRP A CA 1
ATOM 1518 C C . TRP A 1 192 ? -15.819 -10.558 17.579 1.00 98.50 192 TRP A C 1
ATOM 1520 O O . TRP A 1 192 ? -16.215 -10.641 18.741 1.00 98.50 192 TRP A O 1
ATOM 1530 N N . ASN A 1 193 ? -16.198 -9.606 16.738 1.00 98.19 193 ASN A N 1
ATOM 1531 C CA . ASN A 1 193 ? -17.309 -8.707 16.984 1.00 98.19 193 ASN A CA 1
ATOM 1532 C C . ASN A 1 193 ? -18.508 -9.106 16.117 1.00 98.19 193 ASN A C 1
ATOM 1534 O O . ASN A 1 193 ? -18.361 -9.677 15.036 1.00 98.19 193 ASN A O 1
ATOM 1538 N N . GLU A 1 194 ? -19.703 -8.742 16.556 1.00 97.44 194 GLU A N 1
ATOM 1539 C CA . GLU A 1 194 ? -20.908 -8.758 15.734 1.00 97.44 194 GLU A CA 1
ATOM 1540 C C . GLU A 1 194 ? -21.393 -7.333 15.487 1.00 97.44 194 GLU A C 1
ATOM 1542 O O . GLU A 1 194 ? -21.361 -6.495 16.391 1.00 97.44 194 GLU A O 1
ATOM 1547 N N . TRP A 1 195 ? -21.840 -7.057 14.263 1.00 96.69 195 TRP A N 1
ATOM 1548 C CA . TRP A 1 195 ? -22.461 -5.778 13.930 1.00 96.69 195 TRP A CA 1
ATOM 1549 C C . TRP A 1 195 ? -23.962 -5.985 13.784 1.00 96.69 195 TRP A C 1
ATOM 1551 O O . TRP A 1 195 ? -24.416 -6.841 13.017 1.00 96.69 195 TRP A O 1
ATOM 1561 N N . LEU A 1 196 ? -24.726 -5.196 14.529 1.00 94.75 196 LEU A N 1
ATOM 1562 C CA . LEU A 1 196 ? -26.167 -5.316 14.676 1.00 94.75 196 LEU A CA 1
ATOM 1563 C C . LEU A 1 196 ? -26.856 -4.081 14.085 1.00 94.75 196 LEU A C 1
ATOM 1565 O O . LEU A 1 196 ? -26.547 -2.960 14.487 1.00 94.75 196 LEU A O 1
ATOM 1569 N N . GLY A 1 197 ? -27.802 -4.296 13.171 1.00 92.06 197 GLY A N 1
ATOM 1570 C CA . GLY A 1 197 ? -28.771 -3.300 12.708 1.00 92.06 197 GLY A CA 1
ATOM 1571 C C . GLY A 1 197 ? -30.149 -3.641 13.271 1.00 92.06 197 GLY A C 1
ATOM 1572 O O . GLY A 1 197 ? -30.641 -4.744 13.046 1.00 92.06 197 GLY A O 1
ATOM 1573 N N . ASP A 1 198 ? -30.735 -2.747 14.068 1.00 90.69 198 ASP A N 1
ATOM 1574 C CA . ASP A 1 198 ? -31.987 -2.976 14.816 1.00 90.69 198 ASP A CA 1
ATOM 1575 C C . ASP A 1 198 ? -32.005 -4.302 15.601 1.00 90.69 198 ASP A C 1
ATOM 1577 O O . ASP A 1 198 ? -32.999 -5.023 15.657 1.00 90.69 198 ASP A O 1
ATOM 1581 N N . GLY A 1 199 ? -30.860 -4.656 16.193 1.00 91.62 199 GLY A N 1
ATOM 1582 C CA . GLY A 1 199 ? -30.688 -5.892 16.962 1.00 91.62 199 GLY A CA 1
ATOM 1583 C C . GLY A 1 199 ? -30.505 -7.157 16.116 1.00 91.62 199 GLY A C 1
ATOM 1584 O O . GLY A 1 199 ? -30.204 -8.211 16.673 1.00 91.62 199 GLY A O 1
ATOM 1585 N N . LYS A 1 200 ? -30.618 -7.075 14.784 1.00 93.50 200 LYS A N 1
ATOM 1586 C CA . LYS A 1 200 ? -30.326 -8.184 13.870 1.00 93.50 200 LYS A CA 1
ATOM 1587 C C . LYS A 1 200 ? -28.869 -8.139 13.420 1.00 93.50 200 LYS A C 1
ATOM 1589 O O . LYS A 1 200 ? -28.373 -7.104 12.982 1.00 93.50 200 LYS A O 1
ATOM 1594 N N . ARG A 1 201 ? -28.191 -9.286 13.469 1.00 95.94 201 ARG A N 1
ATOM 1595 C CA . ARG A 1 201 ? -26.813 -9.424 12.985 1.00 95.94 201 ARG A CA 1
ATOM 1596 C C . ARG A 1 201 ? -26.734 -9.230 11.470 1.00 95.94 201 ARG A C 1
ATOM 1598 O O . ARG A 1 201 ? -27.432 -9.911 10.720 1.00 95.94 201 ARG A O 1
ATOM 1605 N N . LEU A 1 202 ? -25.875 -8.306 11.044 1.00 95.38 202 LEU A N 1
ATOM 1606 C CA . LEU A 1 202 ? -25.561 -8.037 9.638 1.00 95.38 202 LEU A CA 1
ATOM 1607 C C . LEU A 1 202 ? -24.287 -8.776 9.215 1.00 95.38 202 LEU A C 1
ATOM 1609 O O . LEU A 1 202 ? -24.269 -9.453 8.187 1.00 95.38 202 LEU A O 1
ATOM 1613 N N . LEU A 1 203 ? -23.236 -8.686 10.033 1.00 97.88 203 LEU A N 1
ATOM 1614 C CA . LEU A 1 203 ? -21.936 -9.307 9.779 1.00 97.88 203 LEU A CA 1
ATOM 1615 C C . LEU A 1 203 ? -21.268 -9.747 11.083 1.00 97.88 203 LEU A C 1
ATOM 1617 O O . LEU A 1 203 ? -21.603 -9.257 12.169 1.00 97.88 203 LEU A O 1
ATOM 1621 N N . ARG A 1 204 ? -20.288 -10.642 10.952 1.00 98.31 204 ARG A N 1
ATOM 1622 C CA . ARG A 1 204 ? -19.281 -10.907 11.986 1.00 98.31 204 ARG A CA 1
ATOM 1623 C C . ARG A 1 204 ? -17.940 -10.347 11.539 1.00 98.31 204 ARG A C 1
ATOM 1625 O O . ARG A 1 204 ? -17.571 -10.464 10.376 1.00 98.31 204 ARG A O 1
ATOM 1632 N N . GLU A 1 205 ? -17.216 -9.749 12.463 1.00 98.50 205 GLU A N 1
ATOM 1633 C CA . GLU A 1 205 ? -15.913 -9.147 12.225 1.00 98.50 205 GLU A CA 1
ATOM 1634 C C . GLU A 1 205 ? -14.880 -9.897 13.057 1.00 98.50 205 GLU A C 1
ATOM 1636 O O . GLU A 1 205 ? -14.921 -9.838 14.283 1.00 98.50 205 GLU A O 1
ATOM 1641 N N . ARG A 1 206 ? -13.949 -10.599 12.414 1.00 98.69 206 ARG A N 1
ATOM 1642 C CA . ARG A 1 206 ? -12.788 -11.159 13.106 1.00 98.69 206 ARG A CA 1
ATOM 1643 C C . ARG A 1 206 ? -11.680 -10.118 13.101 1.00 98.69 206 ARG A C 1
ATOM 1645 O O . ARG A 1 206 ? -11.268 -9.673 12.032 1.00 98.69 206 ARG A O 1
ATOM 1652 N N . VAL A 1 207 ? -11.193 -9.744 14.275 1.00 98.75 207 VAL A N 1
ATOM 1653 C CA . VAL A 1 207 ? -10.093 -8.789 14.428 1.00 98.75 207 VAL A CA 1
ATOM 1654 C C . VAL A 1 207 ? -8.884 -9.516 14.988 1.00 98.75 207 VAL A C 1
ATOM 1656 O O . VAL A 1 207 ? -8.996 -10.250 15.971 1.00 98.75 207 VAL A O 1
ATOM 1659 N N . ARG A 1 208 ? -7.724 -9.281 14.377 1.00 98.62 208 ARG A N 1
ATOM 1660 C CA . ARG A 1 208 ? -6.420 -9.640 14.931 1.00 98.62 208 ARG A CA 1
ATOM 1661 C C . ARG A 1 208 ? -5.647 -8.362 15.212 1.00 98.62 208 ARG A C 1
ATOM 1663 O O . ARG A 1 208 ? -5.363 -7.590 14.299 1.00 98.62 208 ARG A O 1
ATOM 1670 N N . LEU A 1 209 ? -5.287 -8.182 16.476 1.00 98.81 209 LEU A N 1
ATOM 1671 C CA . LEU A 1 209 ? -4.388 -7.135 16.936 1.00 98.81 209 LEU A CA 1
ATOM 1672 C C . LEU A 1 209 ? -3.061 -7.772 17.320 1.00 98.81 209 LEU A C 1
ATOM 1674 O O . LEU A 1 209 ? -3.055 -8.672 18.159 1.00 98.81 209 LEU A O 1
ATOM 1678 N N . ALA A 1 210 ? -1.952 -7.310 16.745 1.00 98.12 210 ALA A N 1
ATOM 1679 C CA . ALA A 1 210 ? -0.622 -7.750 17.156 1.00 98.12 210 ALA A CA 1
ATOM 1680 C C . ALA A 1 210 ? 0.287 -6.558 17.457 1.00 98.12 210 ALA A C 1
ATOM 1682 O O . ALA A 1 210 ? 0.545 -5.725 16.592 1.00 98.12 210 ALA A O 1
ATOM 1683 N N . VAL A 1 211 ? 0.778 -6.493 18.691 1.00 98.62 211 VAL A N 1
ATOM 1684 C CA . VAL A 1 211 ? 1.623 -5.417 19.210 1.00 98.62 211 VAL A CA 1
ATOM 1685 C C . VAL A 1 211 ? 3.063 -5.897 19.249 1.00 98.62 211 VAL A C 1
ATOM 1687 O O . VAL A 1 211 ? 3.362 -6.898 19.897 1.00 98.62 211 VAL A O 1
ATOM 1690 N N . THR A 1 212 ? 3.954 -5.187 18.560 1.00 96.44 212 THR A N 1
ATOM 1691 C CA . THR A 1 212 ? 5.390 -5.489 18.528 1.00 96.44 212 THR A CA 1
ATOM 1692 C C . THR A 1 212 ? 6.194 -4.248 18.921 1.00 96.44 212 THR A C 1
ATOM 1694 O O . THR A 1 212 ? 6.235 -3.289 18.145 1.00 96.44 212 THR A O 1
ATOM 1697 N N . PRO A 1 213 ? 6.836 -4.236 20.101 1.00 95.75 213 PRO A N 1
ATOM 1698 C CA . PRO A 1 213 ? 7.723 -3.155 20.505 1.00 95.75 213 PRO A CA 1
ATOM 1699 C C . PRO A 1 213 ? 9.023 -3.169 19.694 1.00 95.75 213 PRO A C 1
ATOM 1701 O O . PRO A 1 213 ? 9.523 -4.222 19.289 1.00 95.75 213 PRO A O 1
ATOM 1704 N N . LEU A 1 214 ? 9.588 -1.984 19.483 1.00 94.25 214 LEU A N 1
ATOM 1705 C CA . LEU A 1 214 ? 10.856 -1.763 18.795 1.00 94.25 214 LEU A CA 1
ATOM 1706 C C . LEU A 1 214 ? 11.906 -1.168 19.754 1.00 94.25 214 LEU A C 1
ATOM 1708 O O . LEU A 1 214 ? 11.551 -0.586 20.781 1.00 94.25 214 LEU A O 1
ATOM 1712 N N . PRO A 1 215 ? 13.213 -1.256 19.429 1.00 88.00 215 PRO A N 1
ATOM 1713 C CA . PRO A 1 215 ? 14.291 -0.956 20.380 1.00 88.00 215 PRO A CA 1
ATOM 1714 C C . PRO A 1 215 ? 14.304 0.456 20.986 1.00 88.00 215 PRO A C 1
ATOM 1716 O O . PRO A 1 215 ? 14.885 0.644 22.050 1.00 88.00 215 PRO A O 1
ATOM 1719 N N . ARG A 1 216 ? 13.693 1.456 20.334 1.00 91.50 216 ARG A N 1
ATOM 1720 C CA . ARG A 1 216 ? 13.670 2.854 20.815 1.00 91.50 216 ARG A CA 1
ATOM 1721 C C . ARG A 1 216 ? 12.385 3.235 21.566 1.00 91.50 216 ARG A C 1
ATOM 1723 O O . ARG A 1 216 ? 12.097 4.421 21.709 1.00 91.50 216 ARG A O 1
ATOM 1730 N N . GLY A 1 217 ? 11.597 2.252 22.007 1.00 92.56 217 GLY A N 1
ATOM 1731 C CA . GLY A 1 217 ? 10.285 2.472 22.638 1.00 92.56 217 GLY A CA 1
ATOM 1732 C C . GLY A 1 217 ? 9.150 2.724 21.640 1.00 92.56 217 GLY A C 1
ATOM 1733 O O . GLY A 1 217 ? 8.016 2.976 22.030 1.00 92.56 217 GLY A O 1
ATOM 1734 N N . GLU A 1 218 ? 9.448 2.651 20.346 1.00 97.56 218 GLU A N 1
ATOM 1735 C CA . GLU A 1 218 ? 8.468 2.711 19.263 1.00 97.56 218 GLU A CA 1
ATOM 1736 C C . GLU A 1 218 ? 7.655 1.414 19.231 1.00 97.56 218 GLU A C 1
ATOM 1738 O O . GLU A 1 218 ? 8.098 0.382 19.737 1.00 97.56 218 GLU A O 1
ATOM 1743 N N . THR A 1 219 ? 6.459 1.444 18.651 1.00 98.12 219 THR A N 1
ATOM 1744 C CA . THR A 1 219 ? 5.576 0.269 18.648 1.00 98.12 219 THR A CA 1
ATOM 1745 C C . THR A 1 219 ? 4.899 0.095 17.297 1.00 98.12 219 THR A C 1
ATOM 1747 O O . THR A 1 219 ? 4.410 1.056 16.704 1.00 98.12 219 THR A O 1
ATOM 1750 N N . LEU A 1 220 ? 4.856 -1.149 16.822 1.00 98.56 220 LEU A N 1
ATOM 1751 C CA . LEU A 1 220 ? 4.027 -1.571 15.698 1.00 98.56 220 LEU A CA 1
ATOM 1752 C C . LEU A 1 220 ? 2.729 -2.181 16.228 1.00 98.56 220 LEU A C 1
ATOM 1754 O O . LEU A 1 220 ? 2.762 -2.988 17.158 1.00 98.56 220 LEU A O 1
ATOM 1758 N N . LEU A 1 221 ? 1.604 -1.835 15.608 1.00 98.75 221 LEU A N 1
ATOM 1759 C CA . LEU A 1 221 ? 0.303 -2.461 15.838 1.00 98.75 221 LEU A CA 1
ATOM 1760 C C . LEU A 1 221 ? -0.256 -2.944 14.501 1.00 98.75 221 LEU A C 1
ATOM 1762 O O . LEU A 1 221 ? -0.732 -2.136 13.704 1.00 98.75 221 LEU A O 1
ATOM 1766 N N . ASP A 1 222 ? -0.222 -4.252 14.265 1.00 98.62 222 ASP A N 1
ATOM 1767 C CA . ASP A 1 222 ? -0.985 -4.862 13.176 1.00 98.62 222 ASP A CA 1
ATOM 1768 C C . ASP A 1 222 ? -2.465 -4.892 13.553 1.00 98.62 222 ASP A C 1
ATOM 1770 O O . ASP A 1 222 ? -2.817 -5.321 14.653 1.00 98.62 222 ASP A O 1
ATOM 1774 N N . TYR A 1 223 ? -3.314 -4.438 12.634 1.00 98.56 223 TYR A N 1
ATOM 1775 C CA . TYR A 1 223 ? -4.768 -4.437 12.738 1.00 98.56 223 TYR A CA 1
ATOM 1776 C C . TYR A 1 223 ? -5.329 -5.121 11.490 1.00 98.56 223 TYR A C 1
ATOM 1778 O O . TYR A 1 223 ? -5.558 -4.483 10.454 1.00 98.56 223 TYR A O 1
ATOM 1786 N N . ASP A 1 224 ? -5.542 -6.431 11.590 1.00 97.94 224 ASP A N 1
ATOM 1787 C CA . ASP A 1 224 ? -6.184 -7.208 10.535 1.00 97.94 224 ASP A CA 1
ATOM 1788 C C . ASP A 1 224 ? -7.674 -7.368 10.849 1.00 97.94 224 ASP A C 1
ATOM 1790 O O . ASP A 1 224 ? -8.067 -7.646 11.984 1.00 97.94 224 ASP A O 1
ATOM 1794 N N . THR A 1 225 ? -8.512 -7.197 9.833 1.00 98.00 225 THR A N 1
ATOM 1795 C CA . THR A 1 225 ? -9.970 -7.284 9.928 1.00 98.00 225 THR A CA 1
ATOM 1796 C C . THR A 1 225 ? -10.492 -8.222 8.857 1.00 98.00 225 THR A C 1
ATOM 1798 O O . THR A 1 225 ? -10.217 -8.031 7.675 1.00 98.00 225 THR A O 1
ATOM 1801 N N . GLU A 1 226 ? -11.283 -9.211 9.249 1.00 98.44 226 GLU A N 1
ATOM 1802 C CA . GLU A 1 226 ? -12.051 -10.038 8.326 1.00 98.44 226 GLU A CA 1
ATOM 1803 C C . GLU A 1 226 ? -13.539 -9.775 8.538 1.00 98.44 226 GLU A C 1
ATOM 1805 O O . GLU A 1 226 ? -14.073 -10.006 9.622 1.00 98.44 226 GLU A O 1
ATOM 1810 N N . LEU A 1 227 ? -14.210 -9.295 7.497 1.00 98.50 227 LEU A N 1
ATOM 1811 C CA . LEU A 1 227 ? -15.638 -9.002 7.504 1.00 98.50 227 LEU A CA 1
ATOM 1812 C C . LEU A 1 227 ? -16.364 -10.173 6.855 1.00 98.50 227 LEU A C 1
ATOM 1814 O O . LEU A 1 227 ? -16.181 -10.412 5.665 1.00 98.50 227 LEU A O 1
ATOM 1818 N N . HIS A 1 228 ? -17.162 -10.897 7.631 1.00 98.38 228 HIS A N 1
ATOM 1819 C CA . HIS A 1 228 ? -17.907 -12.078 7.200 1.00 98.38 228 HIS A CA 1
ATOM 1820 C C . HIS A 1 228 ? -19.388 -11.726 7.077 1.00 98.38 228 HIS A C 1
ATOM 1822 O O . HIS A 1 228 ? -20.035 -11.387 8.075 1.00 98.38 228 HIS A O 1
ATOM 1828 N N . ALA A 1 229 ? -19.919 -11.791 5.855 1.00 96.94 229 ALA A N 1
ATOM 1829 C CA . ALA A 1 229 ? -21.342 -11.598 5.608 1.00 96.94 229 ALA A CA 1
ATOM 1830 C C . ALA A 1 229 ? -22.155 -12.731 6.257 1.00 96.94 229 ALA A C 1
ATOM 1832 O O . ALA A 1 229 ? -21.700 -13.872 6.338 1.00 96.94 229 ALA A O 1
ATOM 1833 N N . SER A 1 230 ? -23.368 -12.415 6.713 1.00 91.88 230 SER A N 1
ATOM 1834 C CA . SER A 1 230 ? -24.326 -13.433 7.173 1.00 91.88 230 SER A CA 1
ATOM 1835 C C . SER A 1 230 ? -24.981 -14.135 5.963 1.00 91.88 230 SER A C 1
ATOM 1837 O O . SER A 1 230 ? -24.452 -14.111 4.852 1.00 91.88 230 SER A O 1
ATOM 1839 N N . ASP A 1 231 ? -26.178 -14.704 6.132 1.00 89.75 231 ASP A N 1
ATOM 1840 C CA . ASP A 1 231 ? -26.939 -15.369 5.054 1.00 89.75 231 ASP A CA 1
ATOM 1841 C C . ASP A 1 231 ? -27.502 -14.406 3.987 1.00 89.75 231 ASP A C 1
ATOM 1843 O O . ASP A 1 231 ? -28.286 -14.791 3.123 1.00 89.75 231 ASP A O 1
ATOM 1847 N N . SER A 1 232 ? -27.156 -13.122 4.047 1.00 91.81 232 SER A N 1
ATOM 1848 C CA . SER A 1 232 ? -27.568 -12.099 3.085 1.00 91.81 232 SER A CA 1
ATOM 1849 C C . SER A 1 232 ? -26.348 -11.306 2.624 1.00 91.81 232 SER A C 1
ATOM 1851 O O . SER A 1 232 ? -25.415 -11.146 3.417 1.00 91.81 232 SER A O 1
ATOM 1853 N N . PRO A 1 233 ? -26.341 -10.791 1.379 1.00 95.69 233 PRO A N 1
ATOM 1854 C CA . PRO A 1 233 ? -25.261 -9.939 0.907 1.00 95.69 233 PRO A CA 1
ATOM 1855 C C . PRO A 1 233 ? -25.036 -8.742 1.832 1.00 95.69 233 PRO A C 1
ATOM 1857 O O . PRO A 1 233 ? -25.970 -8.176 2.415 1.00 95.69 233 PRO A O 1
ATOM 1860 N N . LEU A 1 234 ? -23.771 -8.369 1.968 1.00 96.56 234 LEU A N 1
ATOM 1861 C CA . LEU A 1 234 ? -23.330 -7.279 2.814 1.00 96.56 234 LEU A CA 1
ATOM 1862 C C . LEU A 1 234 ? -22.771 -6.164 1.939 1.00 96.56 234 LEU A C 1
ATOM 1864 O O . LEU A 1 234 ? -21.695 -6.286 1.354 1.00 96.56 234 LEU A O 1
ATOM 1868 N N . LYS A 1 235 ? -23.512 -5.068 1.872 1.00 95.56 235 LYS A N 1
ATOM 1869 C CA . LYS A 1 235 ? -23.216 -3.904 1.055 1.00 95.56 235 LYS A CA 1
ATOM 1870 C C . LYS A 1 235 ? -22.614 -2.791 1.905 1.00 95.56 235 LYS A C 1
ATOM 1872 O O . LYS A 1 235 ? -23.234 -2.324 2.859 1.00 95.56 235 LYS A O 1
ATOM 1877 N N . PHE A 1 236 ? -21.437 -2.332 1.504 1.00 94.38 236 PHE A N 1
ATOM 1878 C CA . PHE A 1 236 ? -20.813 -1.097 1.964 1.00 94.38 236 PHE A CA 1
ATOM 1879 C C . PHE A 1 236 ? -21.078 -0.008 0.927 1.00 94.38 236 PHE A C 1
ATOM 1881 O O . PHE A 1 236 ? -20.711 -0.166 -0.240 1.00 94.38 236 PHE A O 1
ATOM 1888 N N . GLY A 1 237 ? -21.727 1.080 1.338 1.00 89.56 237 GLY A N 1
ATOM 1889 C CA . GLY A 1 237 ? -21.952 2.222 0.448 1.00 89.56 237 GLY A CA 1
ATOM 1890 C C . GLY A 1 237 ? -20.652 2.965 0.119 1.00 89.56 237 GLY A C 1
ATOM 1891 O O . GLY A 1 237 ? -19.740 3.010 0.941 1.00 89.56 237 GLY A O 1
ATOM 1892 N N . ASP A 1 238 ? -20.564 3.610 -1.043 1.00 87.56 238 ASP A N 1
ATOM 1893 C CA . ASP A 1 238 ? -19.508 4.586 -1.318 1.00 87.56 238 ASP A CA 1
ATOM 1894 C C . ASP A 1 238 ? -19.708 5.770 -0.368 1.00 87.56 238 ASP A C 1
ATOM 1896 O O . ASP A 1 238 ? -20.634 6.569 -0.534 1.00 87.56 238 ASP A O 1
ATOM 1900 N N . LYS A 1 239 ? -18.897 5.839 0.693 1.00 84.81 239 LYS A N 1
ATOM 1901 C CA . LYS A 1 239 ? -18.935 6.901 1.705 1.00 84.81 239 LYS A CA 1
ATOM 1902 C C . LYS A 1 239 ? -17.523 7.314 2.083 1.00 84.81 239 LYS A C 1
ATOM 1904 O O . LYS A 1 239 ? -16.660 6.471 2.313 1.00 84.81 239 LYS A O 1
ATOM 1909 N N . ARG A 1 240 ? -17.298 8.621 2.266 1.00 84.69 240 ARG A N 1
ATOM 1910 C CA . ARG A 1 240 ? -16.039 9.145 2.844 1.00 84.69 240 ARG A CA 1
ATOM 1911 C C . ARG A 1 240 ? -15.851 8.785 4.324 1.00 84.69 240 ARG A C 1
ATOM 1913 O O . ARG A 1 240 ? -14.720 8.719 4.802 1.00 84.69 240 ARG A O 1
ATOM 1920 N N . ASP A 1 241 ? -16.952 8.580 5.042 1.00 87.94 241 ASP A N 1
ATOM 1921 C CA . ASP A 1 241 ? -16.977 8.290 6.475 1.00 87.94 241 ASP A CA 1
ATOM 1922 C C . ASP A 1 241 ? -16.965 6.769 6.672 1.00 87.94 241 ASP A C 1
ATOM 1924 O O . ASP A 1 241 ? -18.010 6.117 6.757 1.00 87.94 241 ASP A O 1
ATOM 1928 N N . GLY A 1 242 ? -15.764 6.195 6.658 1.00 92.12 242 GLY A N 1
ATOM 1929 C CA . GLY A 1 242 ? -15.563 4.758 6.761 1.00 92.12 242 GLY A CA 1
ATOM 1930 C C . GLY A 1 242 ? -14.097 4.335 6.742 1.00 92.12 242 GLY A C 1
ATOM 1931 O O . GLY A 1 242 ? -13.193 5.148 6.523 1.00 92.12 242 GLY A O 1
ATOM 1932 N N . GLY A 1 243 ? -13.886 3.041 6.974 1.00 95.50 243 GLY A N 1
ATOM 1933 C CA . GLY A 1 243 ? -12.575 2.407 7.029 1.00 95.50 243 GLY A CA 1
ATOM 1934 C C . GLY A 1 243 ? -11.988 2.338 8.438 1.00 95.50 243 GLY A C 1
ATOM 1935 O O . GLY A 1 243 ? -12.684 2.506 9.442 1.00 95.50 243 GLY A O 1
ATOM 1936 N N . LEU A 1 244 ? -10.684 2.067 8.501 1.00 98.25 244 LEU A N 1
ATOM 1937 C CA . LEU A 1 244 ? -9.921 2.076 9.748 1.00 98.25 244 LEU A CA 1
ATOM 1938 C C . LEU A 1 244 ? -9.530 3.517 10.072 1.00 98.25 244 LEU A C 1
ATOM 1940 O O . LEU A 1 244 ? -8.883 4.166 9.251 1.00 98.25 244 LEU A O 1
ATOM 1944 N N . LEU A 1 245 ? -9.947 4.023 11.232 1.00 96.81 245 LEU A N 1
ATOM 1945 C CA . LEU A 1 245 ? -9.721 5.411 11.637 1.00 96.81 245 LEU A CA 1
ATOM 1946 C C . LEU A 1 245 ? -8.724 5.517 12.788 1.00 96.81 245 LEU A C 1
ATOM 1948 O O . LEU A 1 245 ? -8.657 4.626 13.630 1.00 96.81 245 LEU A O 1
ATOM 1952 N N . VAL A 1 246 ? -8.029 6.653 12.852 1.00 98.12 246 VAL A N 1
ATOM 1953 C CA . VAL A 1 246 ? -7.330 7.152 14.038 1.00 98.12 246 VAL A CA 1
ATOM 1954 C C . VAL A 1 246 ? -7.669 8.627 14.277 1.00 98.12 246 VAL A C 1
ATOM 1956 O O . VAL A 1 246 ? -7.790 9.417 13.334 1.00 98.12 246 VAL A O 1
ATOM 1959 N N . ARG A 1 247 ? -7.822 9.007 15.550 1.00 96.88 247 ARG A N 1
ATOM 1960 C CA . ARG A 1 247 ? -7.935 10.400 16.005 1.00 96.88 247 ARG A CA 1
ATOM 1961 C C . ARG A 1 247 ? -6.709 10.788 16.832 1.00 96.88 247 ARG A C 1
ATOM 1963 O O . ARG A 1 247 ? -6.590 10.361 17.981 1.00 96.88 247 ARG A O 1
ATOM 1970 N N . VAL A 1 248 ? -5.822 11.601 16.261 1.00 96.81 248 VAL A N 1
ATOM 1971 C CA . VAL A 1 248 ? -4.576 12.033 16.926 1.00 96.81 248 VAL A CA 1
ATOM 1972 C C . VAL A 1 248 ? -4.852 12.968 18.102 1.00 96.81 248 VAL A C 1
ATOM 1974 O O . VAL A 1 248 ? -5.915 13.590 18.169 1.00 96.81 248 VAL A O 1
ATOM 1977 N N . ALA A 1 249 ? -3.901 13.064 19.031 1.00 95.31 249 ALA A N 1
ATOM 1978 C CA . ALA A 1 249 ? -3.955 13.984 20.163 1.00 95.31 249 ALA A CA 1
ATOM 1979 C C . ALA A 1 249 ? -4.138 15.441 19.706 1.00 95.31 249 ALA A C 1
ATOM 1981 O O . ALA A 1 249 ? -3.667 15.839 18.640 1.00 95.31 249 ALA A O 1
ATOM 1982 N N . GLY A 1 250 ? -4.805 16.262 20.527 1.00 92.75 250 GLY A N 1
ATOM 1983 C CA . GLY A 1 250 ? -5.099 17.659 20.177 1.00 92.75 250 GLY A CA 1
ATOM 1984 C C . GLY A 1 250 ? -3.854 18.489 19.834 1.00 92.75 250 GLY A C 1
ATOM 1985 O O . GLY A 1 250 ? -3.905 19.321 18.930 1.00 92.75 250 GLY A O 1
ATOM 1986 N N . THR A 1 251 ? -2.729 18.212 20.499 1.00 92.62 251 THR A N 1
ATOM 1987 C CA . THR A 1 251 ? -1.420 18.853 20.274 1.00 92.62 251 THR A CA 1
ATOM 1988 C C . THR A 1 251 ? -0.783 18.488 18.932 1.00 92.62 251 THR A C 1
ATOM 1990 O O . THR A 1 251 ? 0.024 19.255 18.412 1.00 92.62 251 THR A O 1
ATOM 1993 N N . MET A 1 252 ? -1.178 17.354 18.347 1.00 94.81 252 MET A N 1
ATOM 1994 C CA . MET A 1 252 ? -0.681 16.850 17.066 1.00 94.81 252 MET A CA 1
ATOM 1995 C C . MET A 1 252 ? -1.549 17.274 15.876 1.00 94.81 252 MET A C 1
ATOM 1997 O O . MET A 1 252 ? -1.250 16.890 14.751 1.00 94.81 252 MET A O 1
ATOM 2001 N N . LYS A 1 253 ? -2.629 18.043 16.075 1.00 94.00 253 LYS A N 1
ATOM 2002 C CA . LYS A 1 253 ? -3.419 18.591 14.958 1.00 94.00 253 LYS A CA 1
ATOM 2003 C C . LYS A 1 253 ? -2.551 19.514 14.095 1.00 94.00 253 LYS A C 1
ATOM 2005 O O . LYS A 1 253 ? -1.571 20.074 14.573 1.00 94.00 253 LYS A O 1
ATOM 2010 N N . ALA A 1 254 ? -2.941 19.701 12.837 1.00 95.50 254 ALA A N 1
ATOM 2011 C CA . ALA A 1 254 ? -2.322 20.696 11.958 1.00 95.50 254 ALA A CA 1
ATOM 2012 C C . ALA A 1 254 ? -3.124 22.006 11.972 1.00 95.50 254 ALA A C 1
ATOM 2014 O O . ALA A 1 254 ? -2.565 23.094 12.089 1.00 95.50 254 ALA A O 1
ATOM 2015 N N . GLU A 1 255 ? -4.450 21.894 11.905 1.00 94.56 255 GLU A N 1
ATOM 2016 C CA . GLU A 1 255 ? -5.381 23.020 11.918 1.00 94.56 255 GLU A CA 1
ATOM 2017 C C . GLU A 1 255 ? -6.741 22.562 12.461 1.00 94.56 255 GLU A C 1
ATOM 2019 O O . GLU A 1 255 ? -7.199 21.486 12.093 1.00 94.56 255 GLU A O 1
ATOM 2024 N N . ASP A 1 256 ? -7.405 23.325 13.329 1.00 91.12 256 ASP A N 1
ATOM 2025 C CA . ASP A 1 256 ? -8.778 22.995 13.745 1.00 91.12 256 ASP A CA 1
ATOM 2026 C C . ASP A 1 256 ? -9.839 23.448 12.723 1.00 91.12 256 ASP A C 1
ATOM 2028 O O . ASP A 1 256 ? -9.546 24.076 11.709 1.00 91.12 256 ASP A O 1
ATOM 2032 N N . GLU A 1 257 ? -11.114 23.147 12.982 1.00 86.19 257 GLU A N 1
ATOM 2033 C CA . GLU A 1 257 ? -12.199 23.538 12.070 1.00 86.19 257 GLU A CA 1
ATOM 2034 C C . GLU A 1 257 ? -12.441 25.054 12.006 1.00 86.19 257 GLU A C 1
ATOM 2036 O O . GLU A 1 257 ? -13.128 25.537 11.102 1.00 86.19 257 GLU A O 1
ATOM 2041 N N . LYS A 1 258 ? -11.890 25.822 12.949 1.00 88.25 258 LYS A N 1
ATOM 2042 C CA . LYS A 1 258 ? -11.970 27.286 12.966 1.00 88.25 258 LYS A CA 1
ATOM 2043 C C . LYS A 1 258 ? -10.808 27.926 12.202 1.00 88.25 258 LYS A C 1
ATOM 2045 O O . LYS A 1 258 ? -10.792 29.146 12.068 1.00 88.25 258 LYS A O 1
ATOM 2050 N N . GLY A 1 259 ? -9.875 27.126 11.685 1.00 89.19 259 GLY A N 1
ATOM 2051 C CA . GLY A 1 259 ? -8.697 27.595 10.962 1.00 89.19 259 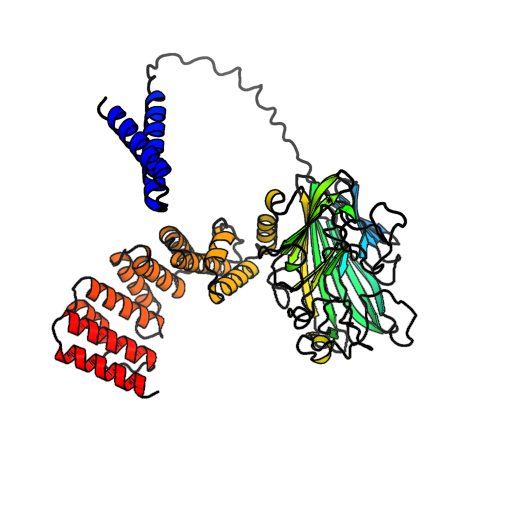GLY A CA 1
ATOM 2052 C C . GLY A 1 259 ? -7.516 27.955 11.868 1.00 89.19 259 GLY A C 1
ATOM 2053 O O . GLY A 1 259 ? -6.550 28.552 11.392 1.00 89.19 259 GLY A O 1
ATOM 2054 N N . ASN A 1 260 ? -7.563 27.629 13.167 1.00 91.62 260 ASN A N 1
ATOM 2055 C CA . ASN A 1 260 ? -6.420 27.860 14.049 1.00 91.62 260 ASN A CA 1
ATOM 2056 C C . ASN A 1 260 ? -5.341 26.822 13.760 1.00 91.62 260 ASN A C 1
ATOM 2058 O O . ASN A 1 260 ? -5.626 25.625 13.732 1.00 91.62 260 ASN A O 1
ATOM 2062 N N . LYS A 1 261 ? -4.100 27.276 13.587 1.00 93.94 261 LYS A N 1
ATOM 2063 C CA . LYS A 1 261 ? -2.959 26.416 13.263 1.00 93.94 261 LYS A CA 1
ATOM 2064 C C . LYS A 1 261 ? -2.295 25.860 14.516 1.00 93.94 261 LYS A C 1
ATOM 2066 O O . LYS A 1 261 ? -2.167 26.549 15.526 1.00 93.94 261 LYS A O 1
ATOM 2071 N N . PHE A 1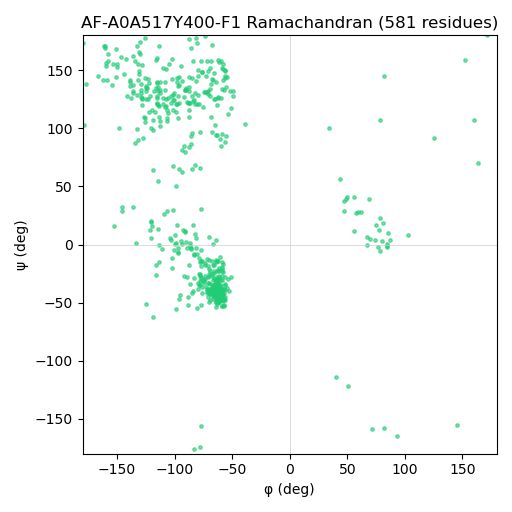 262 ? -1.830 24.627 14.404 1.00 93.62 262 PHE A N 1
ATOM 2072 C CA . PHE A 1 262 ? -1.144 23.870 15.444 1.00 93.62 262 PHE A CA 1
ATOM 2073 C C . PHE A 1 262 ? 0.204 23.364 14.904 1.00 93.62 262 PHE A C 1
ATOM 2075 O O . PHE A 1 262 ? 0.560 23.611 13.753 1.00 93.62 262 PHE A O 1
ATOM 2082 N N . ALA A 1 263 ? 0.985 22.694 15.750 1.00 95.06 263 ALA A N 1
ATOM 2083 C CA . ALA A 1 263 ? 2.348 22.270 15.424 1.00 95.06 263 ALA A CA 1
ATOM 2084 C C . ALA A 1 263 ? 2.435 20.905 14.715 1.00 95.06 263 ALA A C 1
ATOM 2086 O O . ALA A 1 263 ? 3.537 20.445 14.418 1.00 95.06 263 ALA A O 1
ATOM 2087 N N . GLY A 1 264 ? 1.307 20.235 14.483 1.00 97.25 264 GLY A N 1
ATOM 2088 C CA . GLY A 1 264 ? 1.272 18.968 13.769 1.00 97.25 264 GLY A CA 1
ATOM 2089 C C . GLY A 1 264 ? 1.191 19.119 12.255 1.00 97.25 264 GLY A C 1
ATOM 2090 O O . GLY A 1 264 ? 0.949 20.196 11.710 1.00 97.25 264 GLY A O 1
ATOM 2091 N N . SER A 1 265 ? 1.389 18.007 11.560 1.00 98.19 265 SER A N 1
ATOM 2092 C CA . SER A 1 265 ? 1.395 17.935 10.107 1.00 98.19 265 SER A CA 1
ATOM 2093 C C . SER A 1 265 ? 1.009 16.537 9.632 1.00 98.19 265 SER A C 1
ATOM 2095 O O . SER A 1 265 ? 1.202 15.545 10.331 1.00 98.19 265 SER A O 1
ATOM 2097 N N . ILE A 1 266 ? 0.498 16.472 8.405 1.00 98.50 266 ILE A N 1
ATOM 2098 C CA . ILE A 1 266 ? 0.192 15.231 7.688 1.00 98.50 266 ILE A CA 1
ATOM 2099 C C . ILE A 1 266 ? 1.098 15.138 6.467 1.00 98.50 266 ILE A C 1
ATOM 2101 O O . ILE A 1 266 ? 1.287 16.145 5.778 1.00 98.50 266 ILE A O 1
ATOM 2105 N N . VAL A 1 267 ? 1.603 13.948 6.159 1.00 98.31 267 VAL A N 1
ATOM 2106 C CA . VAL A 1 267 ? 2.214 13.642 4.860 1.00 98.31 267 VAL A CA 1
ATOM 2107 C C . VAL A 1 267 ? 1.891 12.213 4.439 1.00 98.31 267 VAL A C 1
ATOM 2109 O O . VAL A 1 267 ? 1.764 11.326 5.277 1.00 98.31 267 VAL A O 1
ATOM 2112 N N . ASN A 1 268 ? 1.746 11.977 3.140 1.00 97.88 268 ASN A N 1
ATOM 2113 C CA . ASN A 1 268 ? 1.519 10.639 2.602 1.00 97.88 268 ASN A CA 1
ATOM 2114 C C . ASN A 1 268 ? 2.699 10.147 1.747 1.00 97.88 268 ASN A C 1
ATOM 2116 O O . ASN A 1 268 ? 3.598 10.909 1.391 1.00 97.88 268 ASN A O 1
ATOM 2120 N N . SER A 1 269 ? 2.668 8.869 1.361 1.00 95.94 269 SER A N 1
ATOM 2121 C CA . SER A 1 269 ? 3.705 8.241 0.517 1.00 95.94 269 SER A CA 1
ATOM 2122 C C . SER A 1 269 ? 3.935 8.892 -0.860 1.00 95.94 269 SER A C 1
ATOM 2124 O O . SER A 1 269 ? 4.922 8.579 -1.518 1.00 95.94 269 SER A O 1
ATOM 2126 N N . GLN A 1 270 ? 3.022 9.749 -1.331 1.00 92.94 270 GLN A N 1
ATOM 2127 C CA . GLN A 1 270 ? 3.160 10.491 -2.591 1.00 92.94 270 GLN A CA 1
ATOM 2128 C C . GLN A 1 270 ? 3.703 11.915 -2.375 1.00 92.94 270 GLN A C 1
ATOM 2130 O O . GLN A 1 270 ? 3.943 12.631 -3.344 1.00 92.94 270 GLN A O 1
ATOM 2135 N N . GLY A 1 271 ? 3.920 12.324 -1.121 1.00 94.12 271 GLY A N 1
ATOM 2136 C CA . GLY A 1 271 ? 4.417 13.645 -0.750 1.00 94.12 271 GLY A CA 1
ATOM 2137 C C . GLY A 1 271 ? 3.337 14.717 -0.584 1.00 94.12 271 GLY A C 1
ATOM 2138 O O . GLY A 1 271 ? 3.697 15.865 -0.318 1.00 94.12 271 GLY A O 1
ATOM 2139 N N . ASP A 1 272 ? 2.045 14.378 -0.700 1.00 95.62 272 ASP A N 1
ATOM 2140 C CA . ASP A 1 272 ? 0.964 15.327 -0.407 1.00 95.62 272 ASP A CA 1
ATOM 2141 C C . ASP A 1 272 ? 0.964 15.665 1.090 1.00 95.62 272 ASP A C 1
ATOM 2143 O O . ASP A 1 272 ? 1.187 14.786 1.930 1.00 95.62 272 ASP A O 1
ATOM 2147 N N . LYS A 1 273 ? 0.692 16.929 1.437 1.00 96.56 273 LYS A N 1
ATOM 2148 C CA . LYS A 1 273 ? 0.772 17.429 2.817 1.00 96.56 273 LYS A CA 1
ATOM 2149 C C . LYS A 1 273 ? -0.540 18.036 3.291 1.00 96.56 273 LYS A C 1
ATOM 2151 O O . LYS A 1 273 ? -1.198 18.767 2.558 1.00 96.56 273 LYS A O 1
ATOM 2156 N N . ASN A 1 274 ? -0.871 17.821 4.563 1.00 95.69 274 ASN A N 1
ATOM 2157 C CA . ASN A 1 274 ? -2.014 18.450 5.235 1.00 95.69 274 ASN A CA 1
ATOM 2158 C C . ASN A 1 274 ? -3.322 18.314 4.432 1.00 95.69 274 ASN A C 1
ATOM 2160 O O . ASN A 1 274 ? -3.749 17.196 4.152 1.00 95.69 274 ASN A O 1
ATOM 2164 N N . ALA A 1 275 ? -3.963 19.429 4.070 1.00 91.88 275 ALA A N 1
ATOM 2165 C CA . ALA A 1 275 ? -5.214 19.426 3.316 1.00 91.88 275 ALA A CA 1
ATOM 2166 C C . ALA A 1 275 ? -5.088 18.721 1.953 1.00 91.88 275 ALA A C 1
ATOM 2168 O O . ALA A 1 275 ? -6.047 18.085 1.518 1.00 91.88 275 ALA A O 1
ATOM 2169 N N . ASP A 1 276 ? -3.907 18.758 1.327 1.00 92.12 276 ASP A N 1
ATOM 2170 C CA . ASP A 1 276 ? -3.673 18.134 0.022 1.00 92.12 276 ASP A CA 1
ATOM 2171 C C . ASP A 1 276 ? -3.672 16.606 0.097 1.00 92.12 276 ASP A C 1
ATOM 2173 O O . ASP A 1 276 ? -3.914 15.952 -0.913 1.00 92.12 276 ASP A O 1
ATOM 2177 N N . ALA A 1 277 ? -3.447 16.027 1.284 1.00 93.19 277 ALA A N 1
ATOM 2178 C CA . ALA A 1 277 ? -3.499 14.582 1.492 1.00 93.19 277 ALA A CA 1
ATOM 2179 C C . ALA A 1 277 ? -4.938 14.030 1.489 1.00 93.19 277 ALA A C 1
ATOM 2181 O O . ALA A 1 277 ? -5.134 12.819 1.354 1.00 93.19 277 ALA A O 1
ATOM 2182 N N . TRP A 1 278 ? -5.954 14.891 1.630 1.00 92.06 278 TRP A N 1
ATOM 2183 C CA . TRP A 1 278 ? -7.351 14.467 1.653 1.00 92.06 278 TRP A CA 1
ATOM 2184 C C . TRP A 1 278 ? -7.756 13.805 0.332 1.00 92.06 278 TRP A C 1
ATOM 2186 O O . TRP A 1 278 ? -7.598 14.364 -0.752 1.00 92.06 278 TRP A O 1
ATOM 2196 N N . GLY A 1 279 ? -8.304 12.596 0.429 1.00 89.12 279 GLY A N 1
ATOM 2197 C CA . GLY A 1 279 ? -8.800 11.823 -0.702 1.00 89.12 279 GLY A CA 1
ATOM 2198 C C . GLY A 1 279 ? -7.729 11.340 -1.670 1.00 89.12 279 GLY A C 1
ATOM 2199 O O . GLY A 1 279 ? -8.058 10.774 -2.708 1.00 89.12 279 GLY A O 1
ATOM 2200 N N . LYS A 1 280 ? -6.446 11.524 -1.358 1.00 91.19 280 LYS A N 1
ATOM 2201 C CA . LYS A 1 280 ? -5.361 11.010 -2.191 1.00 91.19 280 LYS A CA 1
ATOM 2202 C C . LYS A 1 280 ? -5.200 9.516 -1.990 1.00 91.19 280 LYS A C 1
ATOM 2204 O O . LYS A 1 280 ? -5.450 8.992 -0.906 1.00 91.19 280 LYS A O 1
ATOM 2209 N N . ARG A 1 281 ? -4.768 8.834 -3.051 1.00 92.81 281 ARG A N 1
ATOM 2210 C CA . ARG A 1 281 ? -4.352 7.434 -2.982 1.00 92.81 281 ARG A CA 1
ATOM 2211 C C . ARG A 1 281 ? -2.887 7.372 -2.593 1.00 92.81 281 ARG A C 1
ATOM 2213 O O . ARG A 1 281 ? -2.043 7.922 -3.296 1.00 92.81 281 ARG A O 1
ATOM 2220 N N . ALA A 1 282 ? -2.602 6.698 -1.492 1.00 94.69 282 ALA A N 1
ATOM 2221 C CA . ALA A 1 282 ? -1.257 6.569 -0.954 1.00 94.69 282 ALA A CA 1
ATOM 2222 C C . ALA A 1 282 ? -1.112 5.245 -0.200 1.00 94.69 282 ALA A C 1
ATOM 2224 O O . ALA A 1 282 ? -2.079 4.688 0.306 1.00 94.69 282 ALA A O 1
ATOM 2225 N N . GLU A 1 283 ? 0.103 4.733 -0.139 1.00 95.31 283 GLU A N 1
ATOM 2226 C CA . GLU A 1 283 ? 0.426 3.449 0.484 1.00 95.31 283 GLU A CA 1
ATOM 2227 C C . GLU A 1 283 ? 0.451 3.533 2.010 1.00 95.31 283 GLU A C 1
ATOM 2229 O O . GLU A 1 283 ? 0.135 2.581 2.721 1.00 95.31 283 GLU A O 1
ATOM 2234 N N . TRP A 1 284 ? 0.788 4.717 2.501 1.00 98.06 284 TRP A N 1
ATOM 2235 C CA . TRP A 1 284 ? 0.726 5.097 3.894 1.00 98.06 284 TRP A CA 1
ATOM 2236 C C . TRP A 1 284 ? 0.459 6.594 3.999 1.00 98.06 284 TRP A C 1
ATOM 2238 O O . TRP A 1 284 ? 0.777 7.365 3.083 1.00 98.06 284 TRP A O 1
ATOM 2248 N N . THR A 1 285 ? -0.120 6.989 5.127 1.00 98.62 285 THR A N 1
ATOM 2249 C CA . THR A 1 285 ? -0.191 8.382 5.574 1.00 98.62 285 THR A CA 1
ATOM 2250 C C . THR A 1 285 ? 0.304 8.448 7.006 1.00 98.62 285 THR A C 1
ATOM 2252 O O . THR A 1 285 ? -0.007 7.571 7.814 1.00 98.62 285 THR A O 1
ATOM 2255 N N . ASP A 1 286 ? 1.090 9.476 7.291 1.00 98.75 286 ASP A N 1
ATOM 2256 C CA . ASP A 1 286 ? 1.613 9.771 8.609 1.00 98.75 286 ASP A CA 1
ATOM 2257 C C . ASP A 1 286 ? 1.065 11.094 9.134 1.00 98.75 286 ASP A C 1
ATOM 2259 O O . ASP A 1 286 ? 0.956 12.081 8.397 1.00 98.75 286 ASP A O 1
ATOM 2263 N N . TYR A 1 287 ? 0.725 11.085 10.418 1.00 98.25 287 TYR A N 1
ATOM 2264 C CA . TYR A 1 287 ? 0.345 12.263 11.172 1.00 98.25 287 TYR A CA 1
ATOM 2265 C C . TYR A 1 287 ? 1.323 12.440 12.335 1.00 98.25 287 TYR A C 1
ATOM 2267 O O . TYR A 1 287 ? 1.340 11.624 13.258 1.00 98.25 287 TYR A O 1
ATOM 2275 N N . PHE A 1 288 ? 2.089 13.528 12.322 1.00 98.56 288 PHE A N 1
ATOM 2276 C CA . PHE A 1 288 ? 3.122 13.798 13.318 1.00 98.56 288 PHE A CA 1
ATOM 2277 C C . PHE A 1 288 ? 2.989 15.189 13.927 1.00 98.56 288 PHE A C 1
ATOM 2279 O O . PHE A 1 288 ? 2.441 16.107 13.322 1.00 98.56 288 PHE A O 1
ATOM 2286 N N . GLY A 1 289 ? 3.485 15.350 15.147 1.00 97.88 289 GLY A N 1
ATOM 2287 C CA . GLY A 1 289 ? 3.414 16.594 15.909 1.00 97.88 289 GLY A CA 1
ATOM 2288 C C . GLY A 1 289 ? 3.892 16.394 17.346 1.00 97.88 289 GLY A C 1
ATOM 2289 O O . GLY A 1 289 ? 4.295 15.286 17.704 1.00 97.88 289 GLY A O 1
ATOM 2290 N N . PRO A 1 290 ? 3.891 17.445 18.179 1.00 97.25 290 PRO A N 1
ATOM 2291 C CA . PRO A 1 290 ? 4.288 17.312 19.572 1.00 97.25 290 PRO A CA 1
ATOM 2292 C C . PRO A 1 290 ? 3.257 16.509 20.375 1.00 97.25 290 PRO A C 1
ATOM 2294 O O . PRO A 1 290 ? 2.053 16.777 20.309 1.00 97.25 290 PRO A O 1
ATOM 2297 N N . ASP A 1 291 ? 3.730 15.558 21.175 1.00 96.00 291 ASP A N 1
ATOM 2298 C CA . ASP A 1 291 ? 2.944 14.986 22.270 1.00 96.00 291 ASP A CA 1
ATOM 2299 C C . ASP A 1 291 ? 2.909 15.934 23.488 1.00 96.00 291 ASP A C 1
ATOM 2301 O O . ASP A 1 291 ? 3.406 17.064 23.442 1.00 96.00 291 ASP A O 1
ATOM 2305 N N . ALA A 1 292 ? 2.322 15.487 24.601 1.00 93.38 292 ALA A N 1
ATOM 2306 C CA . ALA A 1 292 ? 2.230 16.286 25.825 1.00 93.38 292 ALA A CA 1
ATOM 2307 C C . ALA A 1 292 ? 3.593 16.587 26.484 1.00 93.38 292 ALA A C 1
ATOM 2309 O O . ALA A 1 292 ? 3.693 17.535 27.262 1.00 93.38 292 ALA A O 1
ATOM 2310 N N . SER A 1 293 ? 4.652 15.842 26.144 1.00 94.94 293 SER A N 1
ATOM 2311 C CA . SER A 1 293 ? 6.024 16.135 26.577 1.00 94.94 293 SER A CA 1
ATOM 2312 C C . SER A 1 293 ? 6.690 17.230 25.730 1.00 94.94 293 SER A C 1
ATOM 2314 O O . SER A 1 293 ? 7.782 17.693 26.060 1.00 94.94 293 SER A O 1
ATOM 2316 N N . GLY A 1 294 ? 6.048 17.647 24.632 1.00 95.50 294 GLY A N 1
ATOM 2317 C CA . GLY A 1 294 ? 6.552 18.636 23.680 1.00 95.50 294 GLY A CA 1
ATOM 2318 C C . GLY A 1 294 ? 7.489 18.060 22.615 1.00 95.50 294 GLY A C 1
ATOM 2319 O O . GLY A 1 294 ? 7.941 18.800 21.741 1.00 95.50 294 GLY A O 1
ATOM 2320 N N . LYS A 1 295 ? 7.782 16.756 22.653 1.00 97.50 295 LYS A N 1
ATOM 2321 C CA . LYS A 1 295 ? 8.609 16.077 21.647 1.00 97.50 295 LYS A CA 1
ATOM 2322 C C . LYS A 1 295 ? 7.764 15.647 20.457 1.00 97.50 295 LYS A C 1
ATOM 2324 O O . LYS A 1 295 ? 6.631 15.205 20.618 1.00 97.50 295 LYS A O 1
ATOM 2329 N N . THR A 1 296 ? 8.338 15.733 19.261 1.00 98.50 296 THR A N 1
ATOM 2330 C CA . THR A 1 296 ? 7.674 15.272 18.039 1.00 98.50 296 THR A CA 1
ATOM 2331 C C . THR A 1 296 ? 7.603 13.750 17.997 1.00 98.50 296 THR A C 1
ATOM 2333 O O . THR A 1 296 ? 8.616 13.068 18.164 1.00 98.50 296 THR A O 1
ATOM 2336 N N . VAL A 1 297 ? 6.405 13.242 17.741 1.00 98.62 297 VAL A N 1
ATOM 2337 C CA . VAL A 1 297 ? 6.090 11.829 17.514 1.00 98.62 297 VAL A CA 1
ATOM 2338 C C . VAL A 1 297 ? 5.134 11.713 16.331 1.00 98.62 297 VAL A C 1
ATOM 2340 O O . VAL A 1 297 ? 4.483 12.697 15.970 1.00 98.62 297 VAL A O 1
ATOM 2343 N N . GLY A 1 298 ? 5.028 10.520 15.752 1.00 98.44 298 GLY A N 1
ATOM 2344 C CA . GLY A 1 298 ? 4.147 10.253 14.619 1.00 98.44 298 GLY A CA 1
ATOM 2345 C C . GLY A 1 298 ? 3.293 9.002 14.780 1.00 98.44 298 GLY A C 1
ATOM 2346 O O . GLY A 1 298 ? 3.617 8.085 15.544 1.00 98.44 298 GLY A O 1
ATOM 2347 N N . ILE A 1 299 ? 2.172 9.006 14.062 1.00 98.75 299 ILE A N 1
ATOM 2348 C CA . ILE A 1 299 ? 1.302 7.857 13.835 1.00 98.75 299 ILE A CA 1
ATOM 2349 C C . ILE A 1 299 ? 1.230 7.625 12.329 1.00 98.75 299 ILE A C 1
ATOM 2351 O O . ILE A 1 299 ? 0.430 8.266 11.637 1.00 98.75 299 ILE A O 1
ATOM 2355 N N . ALA A 1 300 ? 1.998 6.654 11.843 1.00 98.81 300 ALA A N 1
ATOM 2356 C CA . ALA A 1 300 ? 1.890 6.208 10.465 1.00 98.81 300 ALA A CA 1
ATOM 2357 C C . ALA A 1 300 ? 0.868 5.079 10.389 1.00 98.81 300 ALA A C 1
ATOM 2359 O O . ALA A 1 300 ? 0.924 4.144 11.186 1.00 98.81 300 ALA A O 1
ATOM 2360 N N . MET A 1 301 ? -0.053 5.135 9.428 1.00 98.81 301 MET A N 1
ATOM 2361 C CA . MET A 1 301 ? -0.942 4.019 9.103 1.00 98.81 301 MET A CA 1
ATOM 2362 C C . MET A 1 301 ? -0.598 3.493 7.710 1.00 98.81 301 MET A C 1
ATOM 2364 O O . MET A 1 301 ? -0.476 4.261 6.755 1.00 98.81 301 MET A O 1
ATOM 2368 N N . PHE A 1 302 ? -0.427 2.179 7.603 1.00 98.31 302 PHE A N 1
ATOM 2369 C CA . PHE A 1 302 ? 0.007 1.475 6.399 1.00 98.31 302 PHE A CA 1
ATOM 2370 C C . PHE A 1 302 ? -1.148 0.694 5.781 1.00 98.31 302 PHE A C 1
ATOM 2372 O O . PHE A 1 302 ? -1.840 -0.046 6.481 1.00 98.31 302 PHE A O 1
ATOM 2379 N N . ASP A 1 303 ? -1.319 0.815 4.466 1.00 96.69 303 ASP A N 1
ATOM 2380 C CA . ASP A 1 303 ? -2.233 -0.009 3.676 1.00 96.69 303 ASP A CA 1
ATOM 2381 C C . ASP A 1 303 ? -1.454 -1.163 3.025 1.00 96.69 303 ASP A C 1
ATOM 2383 O O . ASP A 1 303 ? -0.419 -0.962 2.379 1.00 96.69 303 ASP A O 1
ATOM 2387 N N . HIS A 1 304 ? -1.916 -2.397 3.214 1.00 92.75 304 HIS A N 1
ATOM 2388 C CA . HIS A 1 304 ? -1.232 -3.573 2.676 1.00 92.75 304 HIS A CA 1
ATOM 2389 C C . HIS A 1 304 ? -1.570 -3.809 1.189 1.00 92.75 304 HIS A C 1
ATOM 2391 O O . HIS A 1 304 ? -2.736 -3.731 0.837 1.00 92.75 304 HIS A O 1
ATOM 2397 N N . PRO A 1 305 ? -0.648 -4.213 0.295 1.00 89.44 305 PRO A N 1
ATOM 2398 C CA . PRO A 1 305 ? -0.947 -4.357 -1.140 1.00 89.44 305 PRO A CA 1
ATOM 2399 C C . PRO A 1 305 ? -2.033 -5.373 -1.526 1.00 89.44 305 PRO A C 1
ATOM 2401 O O . PRO A 1 305 ? -2.600 -5.294 -2.612 1.00 89.44 305 PRO A O 1
ATOM 2404 N N . THR A 1 306 ? -2.342 -6.331 -0.650 1.00 85.94 306 THR A N 1
ATOM 2405 C CA . THR A 1 306 ? -3.399 -7.342 -0.879 1.00 85.94 306 THR A CA 1
ATOM 2406 C C . THR A 1 306 ? -4.806 -6.834 -0.573 1.00 85.94 306 THR A C 1
ATOM 2408 O O . THR A 1 306 ? -5.780 -7.568 -0.710 1.00 85.94 306 THR A O 1
ATOM 2411 N N . ASN A 1 307 ? -4.916 -5.607 -0.085 1.00 93.38 307 ASN A N 1
ATOM 2412 C CA . ASN A 1 307 ? -6.166 -4.995 0.310 1.00 93.38 307 ASN A CA 1
ATOM 2413 C C . ASN A 1 307 ? -7.018 -4.617 -0.905 1.00 93.38 307 ASN A C 1
ATOM 2415 O O . ASN A 1 307 ? -6.512 -4.157 -1.929 1.00 93.38 307 ASN A O 1
ATOM 2419 N N . LEU A 1 308 ? -8.343 -4.737 -0.762 1.00 93.69 308 LEU A N 1
ATOM 2420 C CA . LEU A 1 308 ? -9.300 -4.223 -1.745 1.00 93.69 308 LEU A CA 1
ATOM 2421 C C . LEU A 1 308 ? -8.972 -2.767 -2.114 1.00 93.69 308 LEU A C 1
ATOM 2423 O O . LEU A 1 308 ? -8.907 -1.917 -1.225 1.00 93.69 308 LEU A O 1
ATOM 2427 N N . ARG A 1 309 ? -8.851 -2.492 -3.421 1.00 92.06 309 ARG A N 1
ATOM 2428 C CA . ARG A 1 309 ? -8.614 -1.154 -4.001 1.00 92.06 309 ARG A CA 1
ATOM 2429 C C . ARG A 1 309 ? -7.292 -0.494 -3.562 1.00 92.06 309 ARG A C 1
ATOM 2431 O O . ARG A 1 309 ? -7.191 0.731 -3.585 1.00 92.06 309 ARG A O 1
ATOM 2438 N N . PHE A 1 310 ? -6.265 -1.281 -3.236 1.00 90.88 310 PHE A N 1
ATOM 2439 C CA . PHE A 1 310 ? -4.930 -0.773 -2.899 1.00 90.88 310 PHE A CA 1
ATOM 2440 C C . PHE A 1 310 ? -4.287 0.090 -4.016 1.00 90.88 310 PHE A C 1
ATOM 2442 O O . PHE A 1 310 ? -4.403 -0.254 -5.201 1.00 90.88 310 PHE A O 1
ATOM 2449 N N . PRO A 1 311 ? -3.573 1.186 -3.676 1.00 92.75 311 PRO A N 1
ATOM 2450 C CA . PRO A 1 311 ? -3.610 1.871 -2.382 1.00 92.75 311 PRO A CA 1
ATOM 2451 C C . PRO A 1 311 ? -4.962 2.547 -2.118 1.00 92.75 311 PRO A C 1
ATOM 2453 O O . PRO A 1 311 ? -5.587 3.099 -3.027 1.00 92.75 311 PRO A O 1
ATOM 2456 N N . THR A 1 312 ? -5.413 2.516 -0.871 1.00 94.00 312 THR A N 1
ATOM 2457 C CA . THR A 1 312 ? -6.666 3.130 -0.424 1.00 94.00 312 THR A CA 1
ATOM 2458 C C . THR A 1 312 ? -6.676 4.650 -0.613 1.00 94.00 312 THR A C 1
ATOM 2460 O O . THR A 1 312 ? -5.625 5.294 -0.677 1.00 94.00 312 THR A O 1
ATOM 2463 N N . HIS A 1 313 ? -7.872 5.244 -0.660 1.00 93.69 313 HIS A N 1
ATOM 2464 C CA . HIS A 1 313 ? -8.019 6.678 -0.426 1.00 93.69 313 HIS A CA 1
ATOM 2465 C C . HIS A 1 313 ? -7.897 6.985 1.069 1.00 93.69 313 HIS A C 1
ATOM 2467 O O . HIS A 1 313 ? -8.299 6.179 1.917 1.00 93.69 313 HIS A O 1
ATOM 2473 N N . TRP A 1 314 ? -7.373 8.168 1.384 1.00 93.94 314 TRP A N 1
ATOM 2474 C CA . TRP A 1 314 ? -7.182 8.625 2.757 1.00 93.94 314 TRP A CA 1
ATOM 2475 C C . TRP A 1 314 ? -8.161 9.736 3.126 1.00 93.94 314 TRP A C 1
ATOM 2477 O O . TRP A 1 314 ? -8.109 10.831 2.567 1.00 93.94 314 TRP A O 1
ATOM 2487 N N . HIS A 1 315 ? -9.018 9.516 4.125 1.00 93.06 315 HIS A N 1
ATOM 2488 C CA . HIS A 1 315 ? -9.779 10.609 4.739 1.00 93.06 315 HIS A CA 1
ATOM 2489 C C . HIS A 1 315 ? -8.896 11.321 5.776 1.00 93.06 315 HIS A C 1
ATOM 2491 O O . HIS A 1 315 ? -9.107 11.214 6.982 1.00 93.06 315 HIS A O 1
ATOM 2497 N N . ALA A 1 316 ? -7.866 12.017 5.298 1.00 92.81 316 ALA A N 1
ATOM 2498 C CA . ALA A 1 316 ? -6.944 12.791 6.121 1.00 92.81 316 ALA A CA 1
ATOM 2499 C C . ALA A 1 316 ? -7.470 14.220 6.315 1.00 92.81 316 ALA A C 1
ATOM 2501 O O . ALA A 1 316 ? -7.731 14.938 5.350 1.00 92.81 316 ALA A O 1
ATOM 2502 N N . ARG A 1 317 ? -7.670 14.635 7.565 1.00 93.19 317 ARG A N 1
ATOM 2503 C CA . ARG A 1 317 ? -8.178 15.958 7.933 1.00 93.19 317 ARG A CA 1
ATOM 2504 C C . ARG A 1 317 ? -7.214 16.638 8.889 1.00 93.19 317 ARG A C 1
ATOM 2506 O O . ARG A 1 317 ? -6.822 16.050 9.891 1.00 93.19 317 ARG A O 1
ATOM 2513 N N . THR A 1 318 ? -6.931 17.911 8.629 1.00 94.94 318 THR A N 1
ATOM 2514 C CA . THR A 1 318 ? -6.024 18.754 9.427 1.00 94.94 318 THR A CA 1
ATOM 2515 C C . THR A 1 318 ? -6.437 18.900 10.894 1.00 94.94 318 THR A C 1
ATOM 2517 O O . THR A 1 318 ? -5.588 19.159 11.748 1.00 94.94 318 THR A O 1
ATOM 2520 N N . TYR A 1 319 ? -7.715 18.661 11.204 1.00 93.38 319 TYR A N 1
ATOM 2521 C CA . TYR A 1 319 ? -8.250 18.676 12.565 1.00 93.38 319 TYR A CA 1
ATOM 2522 C C . TYR A 1 319 ? -8.019 17.355 13.328 1.00 93.38 319 TYR A C 1
ATOM 2524 O O . TYR A 1 319 ? -8.547 17.162 14.424 1.00 93.38 319 TYR A O 1
ATOM 2532 N N . GLY A 1 320 ? -7.226 16.432 12.771 1.00 94.44 320 GLY A N 1
ATOM 2533 C CA . GLY A 1 320 ? -6.685 15.269 13.477 1.00 94.44 320 GLY A CA 1
ATOM 2534 C C . GLY A 1 320 ? -7.373 13.930 13.202 1.00 94.44 320 GLY A C 1
ATOM 2535 O O . GLY A 1 320 ? -7.099 12.958 13.901 1.00 94.44 320 GLY A O 1
ATOM 2536 N N . LEU A 1 321 ? -8.300 13.856 12.240 1.00 95.62 321 LEU A N 1
ATOM 2537 C CA . LEU A 1 321 ? -8.852 12.577 11.767 1.00 95.62 321 LEU A CA 1
ATOM 2538 C C . LEU A 1 321 ? -8.001 12.052 10.608 1.00 95.62 321 LEU A C 1
ATOM 2540 O O . LEU A 1 321 ? -7.718 12.792 9.669 1.00 95.62 321 LEU A O 1
ATOM 2544 N N . MET A 1 322 ? -7.672 10.765 10.635 1.00 96.38 322 MET A N 1
ATOM 2545 C CA . MET A 1 322 ? -7.093 10.055 9.499 1.00 96.38 322 MET A CA 1
ATOM 2546 C C . MET A 1 322 ? -7.777 8.699 9.344 1.00 96.38 322 MET A C 1
ATOM 2548 O O . MET A 1 322 ? -7.934 7.978 10.329 1.00 96.38 322 MET A O 1
ATOM 2552 N N . THR A 1 323 ? -8.193 8.344 8.125 1.00 96.62 323 THR A N 1
ATOM 2553 C CA . THR A 1 323 ? -8.820 7.041 7.854 1.00 96.62 323 THR A CA 1
ATOM 2554 C C . THR A 1 323 ? -8.291 6.404 6.574 1.00 96.62 323 THR A C 1
ATOM 2556 O O . THR A 1 323 ? -8.135 7.083 5.558 1.00 96.62 323 THR A O 1
ATOM 2559 N N . ALA A 1 324 ? -8.038 5.096 6.625 1.00 97.12 324 ALA A N 1
ATOM 2560 C CA . ALA A 1 324 ? -7.764 4.261 5.461 1.00 97.12 324 ALA A CA 1
ATOM 2561 C C . ALA A 1 324 ? -9.110 3.799 4.884 1.00 97.12 324 ALA A C 1
ATOM 2563 O O . ALA A 1 324 ? -9.696 2.818 5.357 1.00 97.12 324 ALA A O 1
ATOM 2564 N N . ASN A 1 325 ? -9.637 4.540 3.905 1.00 94.38 325 ASN A N 1
ATOM 2565 C CA . ASN A 1 325 ? -10.982 4.333 3.375 1.00 94.38 325 ASN A CA 1
ATOM 2566 C C . ASN A 1 325 ? -10.993 3.825 1.927 1.00 94.38 325 ASN A C 1
ATOM 2568 O O . ASN A 1 325 ? -10.848 4.576 0.964 1.00 94.38 325 ASN A O 1
ATOM 2572 N N . ARG A 1 326 ? -11.233 2.522 1.793 1.00 91.94 326 ARG A N 1
ATOM 2573 C CA . ARG A 1 326 ? -11.338 1.799 0.514 1.00 91.94 326 ARG A CA 1
ATOM 2574 C C . ARG A 1 326 ? -12.740 1.801 -0.092 1.00 91.94 326 ARG A C 1
ATOM 2576 O O . ARG A 1 326 ? -12.907 1.468 -1.266 1.00 91.94 326 ARG A O 1
ATOM 2583 N N . PHE A 1 327 ? -13.747 2.099 0.720 1.00 91.25 327 PHE A N 1
ATOM 2584 C CA . PHE A 1 327 ? -15.149 2.063 0.313 1.00 91.25 327 PHE A CA 1
ATOM 2585 C C . PHE A 1 327 ? -15.548 3.395 -0.317 1.00 91.25 327 PHE A C 1
ATOM 2587 O O . PHE A 1 327 ? -16.261 3.401 -1.311 1.00 91.25 327 PHE A O 1
ATOM 2594 N N . GLY A 1 328 ? -14.975 4.497 0.175 1.00 84.44 328 GLY A N 1
ATOM 2595 C CA . GLY A 1 328 ? -15.013 5.791 -0.489 1.00 84.44 328 GLY A CA 1
ATOM 2596 C C . GLY A 1 328 ? -14.186 5.777 -1.777 1.00 84.44 328 GLY A C 1
ATOM 2597 O O . GLY A 1 328 ? -12.957 5.719 -1.712 1.00 84.44 328 GLY A O 1
ATOM 2598 N N . THR A 1 329 ? -14.821 5.839 -2.947 1.00 82.94 329 THR A N 1
ATOM 2599 C CA . THR A 1 329 ? -14.114 5.987 -4.234 1.00 82.94 329 THR A CA 1
ATOM 2600 C C . THR A 1 329 ? -14.507 7.265 -4.942 1.00 82.94 329 THR A C 1
ATOM 2602 O O . THR A 1 329 ? -13.679 8.163 -5.091 1.00 82.94 329 THR A O 1
ATOM 2605 N N . ASP A 1 330 ? -15.774 7.414 -5.306 1.00 78.88 330 ASP A N 1
ATOM 2606 C CA . ASP A 1 330 ? -16.270 8.615 -5.959 1.00 78.88 330 ASP A CA 1
ATOM 2607 C C . ASP A 1 330 ? -16.298 9.796 -4.993 1.00 78.88 330 ASP A C 1
ATOM 2609 O O . ASP A 1 330 ? -16.104 10.939 -5.405 1.00 78.88 330 ASP A O 1
ATOM 2613 N N . HIS A 1 331 ? -16.437 9.519 -3.695 1.00 73.88 331 HIS A N 1
ATOM 2614 C CA . HIS A 1 331 ? -16.412 10.521 -2.634 1.00 73.88 331 HIS A CA 1
ATOM 2615 C C . HIS A 1 331 ? -15.098 11.293 -2.495 1.00 73.88 331 HIS A C 1
ATOM 2617 O O . HIS A 1 331 ? -15.108 12.390 -1.937 1.00 73.88 331 HIS A O 1
ATOM 2623 N N . PHE A 1 332 ? -13.985 10.746 -2.983 1.00 76.94 332 PHE A N 1
ATOM 2624 C CA . PHE A 1 332 ? -12.679 11.403 -2.938 1.00 76.94 332 PHE A CA 1
ATOM 2625 C C . PHE A 1 332 ? -12.299 12.078 -4.263 1.00 76.94 332 PHE A C 1
ATOM 2627 O O . PHE A 1 332 ? -11.191 12.596 -4.404 1.00 76.94 332 PHE A O 1
ATOM 2634 N N . LYS A 1 333 ? -13.229 12.152 -5.228 1.00 68.12 333 LYS A N 1
ATOM 2635 C CA . LYS A 1 333 ? -13.080 13.038 -6.388 1.00 68.12 333 LYS A CA 1
ATOM 2636 C C . LYS A 1 333 ? -13.072 14.501 -5.916 1.00 68.12 333 LYS A C 1
ATOM 2638 O O . LYS A 1 333 ? -13.807 14.888 -5.007 1.00 68.12 333 LYS A O 1
ATOM 2643 N N . GLY A 1 334 ? -12.205 15.316 -6.523 1.00 55.47 334 GLY A N 1
ATOM 2644 C CA . GLY A 1 334 ? -11.807 16.642 -6.016 1.00 55.47 334 GLY A CA 1
ATOM 2645 C C . GLY A 1 334 ? -12.924 17.685 -5.859 1.00 55.47 334 GLY A C 1
ATOM 2646 O O . GLY A 1 334 ? -12.710 18.715 -5.232 1.00 55.47 334 GLY A O 1
ATOM 2647 N N . ASN A 1 335 ? -14.124 17.426 -6.374 1.00 53.66 335 ASN A N 1
ATOM 2648 C CA . ASN A 1 335 ? -15.295 18.291 -6.250 1.00 53.66 335 ASN A CA 1
ATOM 2649 C C . ASN A 1 335 ? -16.128 18.059 -4.969 1.00 53.66 335 ASN A C 1
ATOM 2651 O O . ASN A 1 335 ? -17.134 18.745 -4.797 1.00 53.66 335 ASN A O 1
ATOM 2655 N N . TYR A 1 336 ? -15.734 17.144 -4.066 1.00 61.78 336 TYR A N 1
ATOM 2656 C CA . TYR A 1 336 ? -16.515 16.807 -2.859 1.00 61.78 336 TYR A CA 1
ATOM 2657 C C . TYR A 1 336 ? -15.817 17.061 -1.503 1.00 61.78 336 TYR A C 1
ATOM 2659 O O . TYR A 1 336 ? -16.260 16.560 -0.464 1.00 61.78 336 TYR A O 1
ATOM 2667 N N . GLY A 1 337 ? -14.728 17.842 -1.496 1.00 56.16 337 GLY A N 1
ATOM 2668 C CA . GLY A 1 337 ? -13.864 18.057 -0.321 1.00 56.16 337 GLY A CA 1
ATOM 2669 C C . GLY A 1 337 ? -14.486 18.833 0.846 1.00 56.16 337 GLY A C 1
ATOM 2670 O O . GLY A 1 337 ? -14.087 18.641 2.006 1.00 56.16 337 GLY A O 1
ATOM 2671 N N . ASP A 1 338 ? -15.489 19.667 0.567 1.00 61.69 338 ASP A N 1
ATOM 2672 C CA . ASP A 1 338 ? -16.152 20.485 1.577 1.00 61.69 338 ASP A CA 1
ATOM 2673 C C . ASP A 1 338 ? -17.312 19.732 2.253 1.00 61.69 338 ASP A C 1
ATOM 2675 O O . ASP A 1 338 ? -18.367 19.464 1.680 1.00 61.69 338 ASP A O 1
ATOM 2679 N N . HIS A 1 339 ? -17.119 19.380 3.524 1.00 57.44 339 HIS A N 1
ATOM 2680 C CA . HIS A 1 339 ? -18.134 18.709 4.338 1.00 57.44 339 HIS A CA 1
ATOM 2681 C C . HIS A 1 339 ? -19.239 19.647 4.827 1.00 57.44 339 HIS A C 1
ATOM 2683 O O . HIS A 1 339 ? -20.266 19.151 5.286 1.00 57.44 339 HIS A O 1
ATOM 2689 N N . ARG A 1 340 ? -19.046 20.969 4.728 1.00 56.00 340 ARG A N 1
ATOM 2690 C CA . ARG A 1 340 ? -20.038 21.973 5.130 1.00 56.00 340 ARG A CA 1
ATOM 2691 C C . ARG A 1 340 ? -21.140 22.126 4.088 1.00 56.00 340 ARG A C 1
ATOM 2693 O O . ARG A 1 340 ? -22.265 22.461 4.440 1.00 56.00 340 ARG A O 1
ATOM 2700 N N . THR A 1 341 ? -20.833 21.831 2.826 1.00 54.88 341 THR A N 1
ATOM 2701 C CA . THR A 1 341 ? -21.781 21.887 1.704 1.00 54.88 341 THR A CA 1
ATOM 2702 C C . THR A 1 341 ? -22.297 20.509 1.276 1.00 54.88 341 THR A C 1
ATOM 2704 O O . THR A 1 341 ? -23.379 20.422 0.696 1.00 54.88 341 THR A O 1
ATOM 2707 N N . LEU A 1 342 ? -21.594 19.416 1.612 1.00 59.66 342 LEU A N 1
ATOM 2708 C CA . LEU A 1 342 ? -21.969 18.042 1.241 1.00 59.66 342 LEU A CA 1
ATOM 2709 C C . LEU A 1 342 ? -22.228 17.145 2.460 1.00 59.66 342 LEU A C 1
ATOM 2711 O O . LEU A 1 342 ? -21.300 16.679 3.136 1.00 59.66 342 LEU A O 1
ATOM 2715 N N . ILE A 1 343 ? -23.510 16.837 2.690 1.00 60.06 343 ILE A N 1
ATOM 2716 C CA . ILE A 1 343 ? -23.979 15.911 3.732 1.00 60.06 343 ILE A CA 1
ATOM 2717 C C . ILE A 1 343 ? -23.985 14.476 3.183 1.00 60.06 343 ILE A C 1
ATOM 2719 O O . ILE A 1 343 ? -24.752 14.141 2.282 1.00 60.06 343 ILE A O 1
ATOM 2723 N N . CYS A 1 344 ? -23.153 13.608 3.760 1.00 58.88 344 CYS A N 1
ATOM 2724 C CA . CYS A 1 344 ? -23.017 12.198 3.378 1.00 58.88 344 CYS A CA 1
ATOM 2725 C C . CYS A 1 344 ? -23.871 11.296 4.288 1.00 58.88 344 CYS A C 1
ATOM 2727 O O . CYS A 1 344 ? -23.328 10.520 5.061 1.00 58.88 344 CYS A O 1
ATOM 2729 N N . ALA A 1 345 ? -25.203 11.425 4.255 1.00 58.00 345 ALA A N 1
ATOM 2730 C CA . ALA A 1 345 ? -26.106 10.633 5.104 1.00 58.00 345 ALA A CA 1
ATOM 2731 C C . ALA A 1 345 ? -26.987 9.679 4.269 1.00 58.00 345 ALA A C 1
ATOM 2733 O O . ALA A 1 345 ? -27.577 10.154 3.295 1.00 58.00 345 ALA A O 1
ATOM 2734 N N . PRO A 1 346 ? -27.156 8.395 4.663 1.00 50.25 346 PRO A N 1
ATOM 2735 C CA . PRO A 1 346 ? -27.988 7.416 3.943 1.00 50.25 346 PRO A CA 1
ATOM 2736 C C . PRO A 1 346 ? -29.432 7.879 3.682 1.00 50.25 346 PRO A C 1
ATOM 2738 O O . PRO A 1 346 ? -30.021 7.523 2.671 1.00 50.25 346 PRO A O 1
ATOM 2741 N N . SER A 1 347 ? -29.988 8.721 4.562 1.00 47.78 347 SER A N 1
ATOM 2742 C CA . SER A 1 347 ? -31.388 9.176 4.521 1.00 47.78 347 SER A CA 1
ATOM 2743 C C . SER A 1 347 ? -31.588 10.661 4.177 1.00 47.78 347 SER A C 1
ATOM 2745 O O . SER A 1 347 ? -32.725 11.110 4.061 1.00 47.78 347 SER A O 1
ATOM 2747 N N . LYS A 1 348 ? -30.512 11.451 4.021 1.00 47.84 348 LYS A N 1
ATOM 2748 C CA . LYS A 1 348 ? -30.585 12.904 3.720 1.00 47.84 348 LYS A CA 1
ATOM 2749 C C . LYS A 1 348 ? -29.647 13.370 2.597 1.00 47.84 348 LYS A C 1
ATOM 2751 O O . LYS A 1 348 ? -29.598 14.559 2.296 1.00 47.84 348 LYS A O 1
ATOM 2756 N N . GLY A 1 349 ? -28.890 12.460 1.985 1.00 51.56 349 GLY A N 1
ATOM 2757 C CA . GLY A 1 349 ? -27.798 12.751 1.049 1.00 51.56 349 GLY A CA 1
ATOM 2758 C C . GLY A 1 349 ? -28.200 13.148 -0.375 1.00 51.56 349 GLY A C 1
ATOM 2759 O O . GLY A 1 349 ? -27.431 12.876 -1.291 1.00 51.56 349 GLY A O 1
ATOM 2760 N N . ALA A 1 350 ? -29.354 13.795 -0.583 1.00 53.41 350 ALA A N 1
ATOM 2761 C CA . ALA A 1 350 ? -29.858 14.140 -1.921 1.00 53.41 350 ALA A CA 1
ATOM 2762 C C . ALA A 1 350 ? -28.908 15.044 -2.741 1.00 53.41 350 ALA A C 1
ATOM 2764 O O . ALA A 1 350 ? -28.992 15.071 -3.964 1.00 53.41 350 ALA A O 1
ATOM 2765 N N . ASN A 1 351 ? -27.971 15.739 -2.083 1.00 59.91 351 ASN A N 1
ATOM 2766 C CA . ASN A 1 351 ? -27.074 16.707 -2.725 1.00 59.91 351 ASN A CA 1
ATOM 2767 C C . ASN A 1 351 ? -25.642 16.197 -2.941 1.00 59.91 351 ASN A C 1
ATOM 2769 O O . ASN A 1 351 ? -24.787 16.980 -3.346 1.00 59.91 351 ASN A O 1
ATOM 2773 N N . CYS A 1 352 ? -25.341 14.925 -2.656 1.00 65.88 352 CYS A N 1
ATOM 2774 C CA . CYS A 1 352 ? -24.019 14.364 -2.933 1.00 65.88 352 CYS A CA 1
ATOM 2775 C C . CYS A 1 352 ? -24.089 13.416 -4.140 1.00 65.88 352 CYS A C 1
ATOM 2777 O O . CYS A 1 352 ? -24.574 12.294 -3.994 1.00 65.88 352 CYS A O 1
ATOM 2779 N N . PRO A 1 353 ? -23.581 13.819 -5.321 1.00 68.50 353 PRO A N 1
ATOM 2780 C CA . PRO A 1 353 ? -23.612 12.968 -6.508 1.00 68.50 353 PRO A CA 1
ATOM 2781 C C . PRO A 1 353 ? -22.873 11.637 -6.326 1.00 68.50 353 PRO A C 1
ATOM 2783 O O . PRO A 1 353 ? -23.304 10.640 -6.890 1.00 68.50 353 PRO A O 1
ATOM 2786 N N . ALA A 1 354 ? -21.819 11.598 -5.499 1.00 65.62 354 ALA A N 1
ATOM 2787 C CA . ALA A 1 354 ? -21.128 10.356 -5.145 1.00 65.62 354 ALA A CA 1
ATOM 2788 C C . ALA A 1 354 ? -22.011 9.414 -4.300 1.00 65.62 354 ALA A C 1
ATOM 2790 O O . ALA A 1 354 ? -22.067 8.220 -4.575 1.00 65.62 354 ALA A O 1
ATOM 2791 N N . CYS A 1 355 ? -22.780 9.946 -3.337 1.00 66.81 355 CYS A N 1
ATOM 2792 C CA . CYS A 1 355 ? -23.767 9.150 -2.596 1.00 66.81 355 CYS A CA 1
ATOM 2793 C C . CYS A 1 355 ? -24.888 8.623 -3.500 1.00 66.81 355 CYS A C 1
ATOM 2795 O O . CYS A 1 355 ? -25.445 7.577 -3.196 1.00 66.81 355 CYS A O 1
ATOM 2797 N N . ALA A 1 356 ? -25.271 9.384 -4.531 1.00 69.75 356 ALA A N 1
ATOM 2798 C CA . ALA A 1 356 ? -26.395 9.057 -5.403 1.00 69.75 356 ALA A CA 1
ATOM 2799 C C . ALA A 1 356 ? -26.021 8.077 -6.524 1.00 69.75 356 ALA A C 1
ATOM 2801 O O . ALA A 1 356 ? -26.883 7.333 -6.988 1.00 69.75 356 ALA A O 1
ATOM 2802 N N . SER A 1 357 ? -24.764 8.076 -6.980 1.00 74.69 357 SER A N 1
ATOM 2803 C CA . SER A 1 357 ? -24.339 7.220 -8.090 1.00 74.69 357 SER A CA 1
ATOM 2804 C C . SER A 1 357 ? -24.196 5.757 -7.690 1.00 74.69 357 SER A C 1
ATOM 2806 O O . SER A 1 357 ? -24.383 4.891 -8.542 1.00 74.69 357 SER A O 1
ATOM 2808 N N . HIS A 1 358 ? -23.845 5.479 -6.427 1.00 76.62 358 HIS A N 1
ATOM 2809 C CA . HIS A 1 358 ? -23.578 4.127 -5.921 1.00 76.62 358 HIS A CA 1
ATOM 2810 C C . HIS A 1 358 ? -22.492 3.356 -6.705 1.00 76.62 358 HIS A C 1
ATOM 2812 O O . HIS A 1 358 ? -22.303 2.157 -6.504 1.00 76.62 358 HIS A O 1
ATOM 2818 N N . SER A 1 359 ? -21.743 4.024 -7.590 1.00 80.44 359 SER A N 1
ATOM 2819 C CA . SER A 1 359 ? -20.762 3.393 -8.486 1.00 80.44 359 SER A CA 1
ATOM 2820 C C . SER A 1 359 ? -19.518 2.877 -7.766 1.00 80.44 359 SER A C 1
ATOM 2822 O O . SER A 1 359 ? -18.815 2.018 -8.297 1.00 80.44 359 SER A O 1
ATOM 2824 N N . GLY A 1 360 ? -19.263 3.366 -6.555 1.00 83.06 360 GLY A N 1
ATOM 2825 C CA . GLY A 1 360 ? -18.202 2.878 -5.688 1.00 83.06 360 GLY A CA 1
ATOM 2826 C C . GLY A 1 360 ? -18.625 1.899 -4.606 1.00 83.06 360 GLY A C 1
ATOM 2827 O O . GLY A 1 360 ? -17.759 1.471 -3.835 1.00 83.06 360 GLY A O 1
ATOM 2828 N N . ASP A 1 361 ? -19.907 1.535 -4.535 1.00 90.81 361 ASP A N 1
ATOM 2829 C CA . ASP A 1 361 ? -20.393 0.569 -3.554 1.00 90.81 361 ASP A CA 1
ATOM 2830 C C . ASP A 1 361 ? -19.610 -0.748 -3.677 1.00 90.81 361 ASP A C 1
ATOM 2832 O O . ASP A 1 361 ? -19.112 -1.123 -4.745 1.00 90.81 361 ASP A O 1
ATOM 2836 N N . TYR A 1 362 ? -19.466 -1.451 -2.561 1.00 95.00 362 TYR A N 1
ATOM 2837 C CA . TYR A 1 362 ? -18.809 -2.750 -2.527 1.00 95.00 362 TYR A CA 1
ATOM 2838 C C . TYR A 1 362 ? -19.692 -3.763 -1.815 1.00 95.00 362 TYR A C 1
ATOM 2840 O O . TYR A 1 362 ? -20.169 -3.512 -0.710 1.00 95.00 362 TYR A O 1
ATOM 2848 N N . GLU A 1 363 ? -19.889 -4.917 -2.442 1.00 96.69 363 GLU A N 1
ATOM 2849 C CA . GLU A 1 363 ? -20.697 -6.000 -1.900 1.00 96.69 363 GLU A CA 1
ATOM 2850 C C . GLU A 1 363 ? -19.825 -7.218 -1.600 1.00 96.69 363 GLU A C 1
ATOM 2852 O O . GLU A 1 363 ? -19.040 -7.669 -2.434 1.00 96.69 363 GLU A O 1
ATOM 2857 N N . ILE A 1 364 ? -19.999 -7.762 -0.400 1.00 97.69 364 ILE A N 1
ATOM 2858 C CA . ILE A 1 364 ? -19.565 -9.106 -0.043 1.00 97.69 364 ILE A CA 1
ATOM 2859 C C . ILE A 1 364 ? -20.785 -10.008 -0.223 1.00 97.69 364 ILE A C 1
ATOM 2861 O O . ILE A 1 364 ? -21.830 -9.772 0.390 1.00 97.69 364 ILE A O 1
ATOM 2865 N N . SER A 1 365 ? -20.669 -11.030 -1.071 1.00 97.19 365 SER A N 1
ATOM 2866 C CA . SER A 1 365 ? -21.748 -11.996 -1.299 1.00 97.19 365 SER A CA 1
ATOM 2867 C C . SER A 1 365 ? -22.169 -12.681 0.005 1.00 97.19 365 SER A C 1
ATOM 2869 O O . SER A 1 365 ? -21.372 -12.788 0.936 1.00 97.19 365 SER A O 1
ATOM 2871 N N . ALA A 1 366 ? -23.407 -13.177 0.073 1.00 96.38 366 ALA A N 1
ATOM 2872 C CA . ALA A 1 366 ? -23.889 -13.944 1.225 1.00 96.38 366 ALA A CA 1
ATOM 2873 C C . ALA A 1 366 ? -22.922 -15.095 1.572 1.00 96.38 366 ALA A C 1
ATOM 2875 O O . ALA A 1 366 ? -22.473 -15.817 0.680 1.00 96.38 366 ALA A O 1
ATOM 2876 N N . GLY A 1 367 ? -22.566 -15.229 2.853 1.00 94.06 367 GLY A N 1
ATOM 2877 C CA . GLY A 1 367 ? -21.561 -16.185 3.339 1.00 94.06 367 GLY A CA 1
ATOM 2878 C C . GLY A 1 367 ? -20.111 -15.924 2.892 1.00 94.06 367 GLY A C 1
ATOM 2879 O O . GLY A 1 367 ? -19.215 -16.682 3.259 1.00 94.06 367 GLY A O 1
ATOM 2880 N N . GLY A 1 368 ? -19.861 -14.879 2.101 1.00 97.31 368 GLY A N 1
ATOM 2881 C CA . GLY A 1 368 ? -18.529 -14.456 1.685 1.00 97.31 368 GLY A CA 1
ATOM 2882 C C . GLY A 1 368 ? -17.804 -13.639 2.754 1.00 97.31 368 GLY A C 1
ATOM 2883 O O . GLY A 1 368 ? -18.378 -13.246 3.776 1.00 97.31 368 GLY A O 1
ATOM 2884 N N . SER A 1 369 ? -16.531 -13.337 2.495 1.00 97.81 369 SER A N 1
ATOM 2885 C CA . SER A 1 369 ? -15.718 -12.517 3.390 1.00 97.81 369 SER A CA 1
ATOM 2886 C C . SER A 1 369 ? -14.766 -11.567 2.662 1.00 97.81 369 SER A C 1
ATOM 2888 O O . SER A 1 369 ? -14.431 -11.755 1.491 1.00 97.81 369 SER A O 1
ATOM 2890 N N . LEU A 1 370 ? -14.328 -10.529 3.376 1.00 98.12 370 LEU A N 1
ATOM 2891 C CA . LEU A 1 370 ? -13.287 -9.592 2.952 1.00 98.12 370 LEU A CA 1
ATOM 2892 C C . LEU A 1 370 ? -12.229 -9.473 4.047 1.00 98.12 370 LEU A C 1
ATOM 2894 O O . LEU A 1 370 ? -12.555 -9.107 5.174 1.00 98.12 370 LEU A O 1
ATOM 2898 N N . THR A 1 371 ? -10.963 -9.701 3.701 1.00 97.31 371 THR A N 1
ATOM 2899 C CA . THR A 1 371 ? -9.823 -9.484 4.604 1.00 97.31 371 THR A CA 1
ATOM 2900 C C . THR A 1 371 ? -9.121 -8.170 4.289 1.00 97.31 371 THR A C 1
ATOM 2902 O O . THR A 1 371 ? -8.746 -7.915 3.144 1.00 97.31 371 THR A O 1
ATOM 2905 N N . LEU A 1 372 ? -8.899 -7.364 5.322 1.00 97.44 372 LEU A N 1
ATOM 2906 C CA . LEU A 1 372 ? -8.198 -6.089 5.287 1.00 97.44 372 LEU A CA 1
ATOM 2907 C C . LEU A 1 372 ? -7.040 -6.119 6.283 1.00 97.44 372 LEU A C 1
ATOM 2909 O O . LEU A 1 372 ? -7.227 -6.543 7.418 1.00 97.44 372 LEU A O 1
ATOM 2913 N N . ARG A 1 373 ? -5.861 -5.655 5.876 1.00 96.25 373 ARG A N 1
ATOM 2914 C CA . ARG A 1 373 ? -4.647 -5.655 6.703 1.00 96.25 373 ARG A CA 1
ATOM 2915 C C . ARG A 1 373 ? -4.06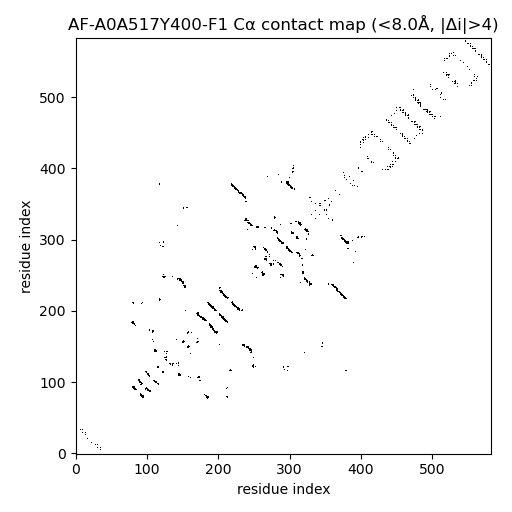5 -4.258 6.797 1.00 96.25 373 ARG A C 1
ATOM 2917 O O . ARG A 1 373 ? -3.804 -3.641 5.765 1.00 96.25 373 ARG A O 1
ATOM 2924 N N . HIS A 1 374 ? -3.860 -3.766 8.007 1.00 98.12 374 HIS A N 1
ATOM 2925 C CA . HIS A 1 374 ? -3.200 -2.486 8.227 1.00 98.12 374 HIS A CA 1
ATOM 2926 C C . HIS A 1 374 ? -2.160 -2.625 9.329 1.00 98.12 374 HIS A C 1
ATOM 2928 O O . HIS A 1 374 ? -2.251 -3.510 10.178 1.00 98.12 374 HIS A O 1
ATOM 2934 N N . ARG A 1 375 ? -1.191 -1.717 9.335 1.00 98.38 375 ARG A N 1
ATOM 2935 C CA . ARG A 1 375 ? -0.243 -1.563 10.437 1.00 98.38 375 ARG A CA 1
ATOM 2936 C C . ARG A 1 375 ? -0.195 -0.107 10.848 1.00 98.38 375 ARG A C 1
ATOM 2938 O O . ARG A 1 375 ? -0.073 0.764 9.992 1.00 98.38 375 ARG A O 1
ATOM 2945 N N . PHE A 1 376 ? -0.261 0.145 12.145 1.00 98.81 376 PHE A N 1
ATOM 2946 C CA . PHE A 1 376 ? 0.156 1.415 12.714 1.00 98.81 376 PHE A CA 1
ATOM 2947 C C . PHE A 1 376 ? 1.613 1.329 13.157 1.00 98.81 376 PHE A C 1
ATOM 2949 O O . PHE A 1 376 ? 2.035 0.315 13.718 1.00 98.81 376 PHE A O 1
ATOM 2956 N N . PHE A 1 377 ? 2.362 2.400 12.934 1.00 98.81 377 PHE A N 1
ATOM 2957 C CA . PHE A 1 377 ? 3.701 2.593 13.469 1.00 98.81 377 PHE A CA 1
ATOM 2958 C C . PHE A 1 377 ? 3.721 3.879 14.294 1.00 98.81 377 PHE A C 1
ATOM 2960 O O . PHE A 1 377 ? 3.531 4.973 13.765 1.00 98.81 377 PHE A O 1
ATOM 2967 N N . PHE A 1 378 ? 3.923 3.721 15.600 1.00 98.75 378 PHE A N 1
ATOM 2968 C CA . PHE A 1 378 ? 4.031 4.815 16.560 1.00 98.75 378 PHE A CA 1
ATOM 2969 C C . PHE A 1 378 ? 5.508 5.114 16.788 1.00 98.75 378 PHE A C 1
ATOM 2971 O O . PHE A 1 378 ? 6.211 4.294 17.386 1.00 98.75 378 PHE A O 1
ATOM 2978 N N . HIS A 1 379 ? 5.979 6.255 16.288 1.00 98.69 379 HIS A N 1
ATOM 2979 C CA . HIS A 1 379 ? 7.409 6.523 16.135 1.00 98.69 379 HIS A CA 1
ATOM 2980 C C . HIS A 1 379 ? 7.847 7.868 16.710 1.00 98.69 379 HIS A C 1
ATOM 2982 O O . HIS A 1 379 ? 7.033 8.752 16.983 1.00 98.69 379 HIS A O 1
ATOM 2988 N N . HIS A 1 380 ? 9.160 8.019 16.894 1.00 98.31 380 HIS A N 1
ATOM 2989 C CA . HIS A 1 380 ? 9.767 9.308 17.231 1.00 98.31 380 HIS A CA 1
ATOM 2990 C C . HIS A 1 380 ? 9.927 10.175 15.983 1.00 98.31 380 HIS A C 1
ATOM 2992 O O . HIS A 1 380 ? 10.176 9.658 14.895 1.00 98.31 380 HIS A O 1
ATOM 2998 N N . GLY A 1 381 ? 9.872 11.493 16.160 1.00 97.94 381 GLY A N 1
ATOM 2999 C CA . GLY A 1 381 ? 10.186 12.457 15.111 1.00 97.94 381 GLY A CA 1
ATOM 3000 C C . GLY A 1 381 ? 9.139 12.543 14.001 1.00 97.94 381 GLY A C 1
ATOM 3001 O O . GLY A 1 381 ? 7.970 12.210 14.184 1.00 97.94 381 GLY A O 1
ATOM 3002 N N . ASP A 1 382 ? 9.589 13.052 12.860 1.00 97.94 382 ASP A N 1
ATOM 3003 C CA . ASP A 1 382 ? 8.825 13.132 11.615 1.00 97.94 382 ASP A CA 1
ATOM 3004 C C . ASP A 1 382 ? 8.980 11.840 10.780 1.00 97.94 382 ASP A C 1
ATOM 3006 O O . ASP A 1 382 ? 9.750 10.953 11.154 1.00 97.94 382 ASP A O 1
ATOM 3010 N N . PRO A 1 383 ? 8.301 11.702 9.630 1.00 97.19 383 PRO A N 1
ATOM 3011 C CA . PRO A 1 383 ? 8.342 10.461 8.850 1.00 97.19 383 PRO A CA 1
ATOM 3012 C C . PRO A 1 383 ? 9.716 10.055 8.326 1.00 97.19 383 PRO A C 1
ATOM 3014 O O . PRO A 1 383 ? 9.971 8.865 8.138 1.00 97.19 383 PRO A O 1
ATOM 3017 N N . ASN A 1 384 ? 10.609 11.024 8.110 1.00 95.88 384 ASN A N 1
ATOM 3018 C CA . ASN A 1 384 ? 11.964 10.755 7.638 1.00 95.88 384 ASN A CA 1
ATOM 3019 C C . ASN A 1 384 ? 12.833 10.232 8.788 1.00 95.88 384 ASN A C 1
ATOM 3021 O O . ASN A 1 384 ? 13.455 9.182 8.679 1.00 95.88 384 ASN A O 1
ATOM 3025 N N . SER A 1 385 ? 12.850 10.948 9.913 1.00 96.62 385 SER A N 1
ATOM 3026 C CA . SER A 1 385 ? 13.617 10.570 11.111 1.00 96.62 385 SER A CA 1
ATOM 3027 C C . SER A 1 385 ? 13.047 9.343 11.838 1.00 96.62 385 SER A C 1
ATOM 3029 O O . SER A 1 385 ? 13.790 8.619 12.509 1.00 96.62 385 SER A O 1
ATOM 3031 N N . GLY A 1 386 ? 11.748 9.085 11.677 1.00 96.38 386 GLY A N 1
ATOM 3032 C CA . GLY A 1 386 ? 11.057 7.884 12.136 1.00 96.38 386 GLY A CA 1
ATOM 3033 C C . GLY A 1 386 ? 11.302 6.652 11.261 1.00 96.38 386 GLY A C 1
ATOM 3034 O O . GLY A 1 386 ? 11.090 5.536 11.725 1.00 96.38 386 GLY A O 1
ATOM 3035 N N . GLY A 1 387 ? 11.773 6.821 10.021 1.00 96.38 387 GLY A N 1
ATOM 3036 C CA . GLY A 1 387 ? 11.992 5.714 9.085 1.00 96.38 387 GLY A CA 1
ATOM 3037 C C . GLY A 1 387 ? 10.689 5.070 8.598 1.00 96.38 387 GLY A C 1
ATOM 3038 O O . GLY A 1 387 ? 10.571 3.844 8.524 1.00 96.38 387 GLY A O 1
ATOM 3039 N N . VAL A 1 388 ? 9.660 5.884 8.338 1.00 97.94 388 VAL A N 1
ATOM 3040 C CA . VAL A 1 388 ? 8.310 5.407 7.991 1.00 97.94 388 VAL A CA 1
ATOM 3041 C C . VAL A 1 388 ? 8.311 4.618 6.681 1.00 97.94 388 VAL A C 1
ATOM 3043 O O . VAL A 1 388 ? 7.664 3.572 6.590 1.00 97.94 388 VAL A O 1
ATOM 3046 N N . ALA A 1 389 ? 9.063 5.075 5.677 1.00 92.00 389 ALA A N 1
ATOM 3047 C CA . ALA A 1 389 ? 9.164 4.389 4.392 1.00 92.00 389 ALA A CA 1
ATOM 3048 C C . ALA A 1 389 ? 9.830 3.009 4.539 1.00 92.00 389 ALA A C 1
ATOM 3050 O O . ALA A 1 389 ? 9.356 2.023 3.973 1.00 92.00 389 ALA A O 1
ATOM 3051 N N . GLU A 1 390 ? 10.881 2.915 5.348 1.00 89.00 390 GLU A N 1
ATOM 3052 C CA . GLU A 1 390 ? 11.602 1.683 5.655 1.00 89.00 390 GLU A CA 1
ATOM 3053 C C . GLU A 1 390 ? 10.714 0.699 6.424 1.00 89.00 390 GLU A C 1
ATOM 3055 O O . GLU A 1 390 ? 10.680 -0.490 6.102 1.00 89.00 390 GLU A O 1
ATOM 3060 N N . GLN A 1 391 ? 9.936 1.183 7.396 1.00 93.62 391 GLN A N 1
ATOM 3061 C CA . GLN A 1 391 ? 8.978 0.346 8.121 1.00 93.62 391 GLN A CA 1
ATOM 3062 C C . GLN A 1 391 ? 7.837 -0.140 7.228 1.00 93.62 391 GLN A C 1
ATOM 3064 O O . GLN A 1 391 ? 7.400 -1.287 7.357 1.00 93.62 391 GLN A O 1
ATOM 3069 N N . TYR A 1 392 ? 7.377 0.683 6.285 1.00 93.25 392 TYR A N 1
ATOM 3070 C CA . TYR A 1 392 ? 6.397 0.249 5.296 1.00 93.25 392 TYR A CA 1
ATOM 3071 C C . TYR A 1 392 ? 6.961 -0.840 4.372 1.00 93.25 392 TYR A C 1
ATOM 3073 O O . TYR A 1 392 ? 6.278 -1.821 4.065 1.00 93.25 392 TYR A O 1
ATOM 3081 N N . LEU A 1 393 ? 8.226 -0.717 3.965 1.00 85.12 393 LEU A N 1
ATOM 3082 C CA . LEU A 1 393 ? 8.914 -1.760 3.204 1.00 85.12 393 LEU A CA 1
ATOM 3083 C C . LEU A 1 393 ? 9.042 -3.056 3.995 1.00 85.12 393 LEU A C 1
ATOM 3085 O O . LEU A 1 393 ? 8.758 -4.116 3.447 1.00 85.12 393 LEU A O 1
ATOM 3089 N N . ALA A 1 394 ? 9.398 -2.981 5.277 1.00 85.44 394 ALA A N 1
ATOM 3090 C CA . ALA A 1 394 ? 9.449 -4.149 6.149 1.00 85.44 394 ALA A CA 1
ATOM 3091 C C . ALA A 1 394 ? 8.064 -4.795 6.332 1.00 85.44 394 ALA A C 1
ATOM 3093 O O . ALA A 1 394 ? 7.947 -6.018 6.325 1.00 85.44 394 ALA A O 1
ATOM 3094 N N . TYR A 1 395 ? 7.003 -3.990 6.454 1.00 87.75 395 TYR A N 1
ATOM 3095 C CA . TYR A 1 395 ? 5.622 -4.471 6.560 1.00 87.75 395 TYR A CA 1
ATOM 3096 C C . TYR A 1 395 ? 5.145 -5.179 5.289 1.00 87.75 395 TYR A C 1
ATOM 3098 O O . TYR A 1 395 ? 4.503 -6.223 5.356 1.00 87.75 395 TYR A O 1
ATOM 3106 N N . THR A 1 396 ? 5.484 -4.621 4.130 1.00 82.38 396 THR A N 1
ATOM 3107 C CA . THR A 1 396 ? 5.086 -5.139 2.813 1.00 82.38 396 THR A CA 1
ATOM 3108 C C . THR A 1 396 ? 6.111 -6.082 2.198 1.00 82.38 396 THR A C 1
ATOM 3110 O O . THR A 1 396 ? 5.997 -6.428 1.024 1.00 82.38 396 THR A O 1
ATOM 3113 N N . ALA A 1 397 ? 7.088 -6.533 2.990 1.00 73.69 397 ALA A N 1
ATOM 3114 C CA . ALA A 1 397 ? 8.122 -7.467 2.563 1.00 73.69 397 ALA A CA 1
ATOM 3115 C C . ALA A 1 397 ? 7.579 -8.867 2.226 1.00 73.69 397 ALA A C 1
ATOM 3117 O O . ALA A 1 397 ? 8.366 -9.728 1.835 1.00 73.69 397 ALA A O 1
ATOM 3118 N N . ASP A 1 398 ? 6.263 -9.096 2.344 1.00 76.50 398 ASP A N 1
ATOM 3119 C CA . ASP A 1 398 ? 5.596 -10.238 1.724 1.00 76.50 398 ASP A CA 1
ATOM 3120 C C . ASP A 1 398 ? 5.965 -10.297 0.227 1.00 76.50 398 ASP A C 1
ATOM 3122 O O . ASP A 1 398 ? 5.648 -9.371 -0.532 1.00 76.50 398 ASP A O 1
ATOM 3126 N N . PRO A 1 399 ? 6.636 -11.371 -0.225 1.00 83.50 399 PRO A N 1
ATOM 3127 C CA . PRO A 1 399 ? 7.135 -11.459 -1.594 1.00 83.50 399 PRO A CA 1
ATOM 3128 C C . PRO A 1 399 ? 6.055 -11.281 -2.665 1.00 83.50 399 PRO A C 1
ATOM 3130 O O . PRO A 1 399 ? 6.302 -10.664 -3.704 1.00 83.50 399 PRO A O 1
ATOM 3133 N N . LYS A 1 400 ? 4.832 -11.761 -2.409 1.00 82.50 400 LYS A N 1
ATOM 3134 C CA . LYS A 1 400 ? 3.714 -11.664 -3.359 1.00 82.50 400 LYS A CA 1
ATOM 3135 C C . LYS A 1 400 ? 3.212 -10.230 -3.474 1.00 82.50 400 LYS A C 1
ATOM 3137 O O . LYS A 1 400 ? 3.003 -9.734 -4.583 1.00 82.50 400 LYS A O 1
ATOM 3142 N N . ALA A 1 401 ? 3.051 -9.555 -2.340 1.00 79.62 401 ALA A N 1
ATOM 3143 C CA . ALA A 1 401 ? 2.662 -8.156 -2.268 1.00 79.62 401 ALA A CA 1
ATOM 3144 C C . ALA A 1 401 ? 3.699 -7.250 -2.949 1.00 79.62 401 ALA A C 1
ATOM 3146 O O . ALA A 1 401 ? 3.331 -6.411 -3.774 1.00 79.62 401 ALA A O 1
ATOM 3147 N N . ALA A 1 402 ? 4.989 -7.457 -2.671 1.00 87.44 402 ALA A N 1
ATOM 3148 C CA . ALA A 1 402 ? 6.072 -6.698 -3.289 1.00 87.44 402 ALA A CA 1
ATOM 3149 C C . ALA A 1 402 ? 6.064 -6.838 -4.821 1.00 87.44 402 ALA A C 1
ATOM 3151 O O . ALA A 1 402 ? 6.071 -5.833 -5.533 1.00 87.44 402 ALA A O 1
ATOM 3152 N N . VAL A 1 403 ? 5.951 -8.064 -5.343 1.00 90.88 403 VAL A N 1
ATOM 3153 C CA . VAL A 1 403 ? 5.852 -8.311 -6.791 1.00 90.88 403 VAL A CA 1
ATOM 3154 C C . VAL A 1 403 ? 4.636 -7.610 -7.410 1.00 90.88 403 VAL A C 1
ATOM 3156 O O . VAL A 1 403 ? 4.749 -7.036 -8.496 1.00 90.88 403 VAL A O 1
ATOM 3159 N N . LEU A 1 404 ? 3.478 -7.610 -6.738 1.00 84.94 404 LEU A N 1
ATOM 3160 C CA . LEU A 1 404 ? 2.275 -6.930 -7.232 1.00 84.94 404 LEU A CA 1
ATOM 3161 C C . LEU A 1 404 ? 2.488 -5.414 -7.364 1.00 84.94 404 LEU A C 1
ATOM 3163 O O . LEU A 1 404 ? 2.152 -4.826 -8.394 1.00 84.94 404 LEU A O 1
ATOM 3167 N N . VAL A 1 405 ? 3.098 -4.793 -6.353 1.00 84.81 405 VAL A N 1
ATOM 3168 C CA . VAL A 1 405 ? 3.444 -3.366 -6.375 1.00 84.81 405 VAL A CA 1
ATOM 3169 C C . VAL A 1 405 ? 4.410 -3.059 -7.519 1.00 84.81 405 VAL A C 1
ATOM 3171 O O . VAL A 1 405 ? 4.178 -2.130 -8.293 1.00 84.81 405 VAL A O 1
ATOM 3174 N N . MET A 1 406 ? 5.467 -3.860 -7.674 1.00 92.88 406 MET A N 1
ATOM 3175 C CA . MET A 1 406 ? 6.457 -3.680 -8.740 1.00 92.88 406 MET A CA 1
ATOM 3176 C C . MET A 1 406 ? 5.813 -3.741 -10.131 1.00 92.88 406 MET A C 1
ATOM 3178 O O . MET A 1 406 ? 6.100 -2.897 -10.983 1.00 92.88 406 MET A O 1
ATOM 3182 N N . LYS A 1 407 ? 4.881 -4.679 -10.350 1.00 92.12 407 LYS A N 1
ATOM 3183 C CA . LYS A 1 407 ? 4.099 -4.763 -11.595 1.00 92.12 407 LYS A CA 1
ATOM 3184 C C . LYS A 1 407 ? 3.271 -3.503 -11.829 1.00 92.12 407 LYS A C 1
ATOM 3186 O O . LYS A 1 407 ? 3.335 -2.934 -12.918 1.00 92.12 407 LYS A O 1
ATOM 3191 N N . SER A 1 408 ? 2.546 -3.042 -10.811 1.00 85.88 408 SER A N 1
ATOM 3192 C CA . SER A 1 408 ? 1.722 -1.831 -10.900 1.00 85.88 408 SER A CA 1
ATOM 3193 C C . SER A 1 408 ? 2.553 -0.588 -11.236 1.00 85.88 408 SER A C 1
ATOM 3195 O O . SER A 1 408 ? 2.127 0.243 -12.042 1.00 85.88 408 SER A O 1
ATOM 3197 N N . LEU A 1 409 ? 3.741 -0.449 -10.638 1.00 88.50 409 LEU A N 1
ATOM 3198 C CA . LEU A 1 409 ? 4.646 0.671 -10.908 1.00 88.50 409 LEU A CA 1
ATOM 3199 C C . LEU A 1 409 ? 5.138 0.660 -12.358 1.00 88.50 409 LEU A C 1
ATOM 3201 O O . LEU A 1 409 ? 5.084 1.698 -13.016 1.00 88.50 409 LEU A O 1
ATOM 3205 N N . LEU A 1 410 ? 5.552 -0.498 -12.884 1.00 92.44 410 LEU A N 1
ATOM 3206 C CA . LEU A 1 410 ? 5.984 -0.613 -14.282 1.00 92.44 410 LEU A CA 1
ATOM 3207 C C . LEU A 1 410 ? 4.843 -0.352 -15.271 1.00 92.44 410 LEU A C 1
ATOM 3209 O O . LEU A 1 410 ? 5.043 0.374 -16.241 1.00 92.44 410 LEU A O 1
ATOM 3213 N N . GLN A 1 411 ? 3.642 -0.874 -15.008 1.00 89.69 411 GLN A N 1
ATOM 3214 C CA . GLN A 1 411 ? 2.454 -0.618 -15.837 1.00 89.69 411 GLN A CA 1
ATOM 3215 C C . GLN A 1 411 ? 2.057 0.862 -15.860 1.00 89.69 411 GLN A C 1
ATOM 3217 O O . GLN A 1 411 ? 1.524 1.347 -16.852 1.00 89.69 411 GLN A O 1
ATOM 3222 N N . SER A 1 412 ? 2.350 1.586 -14.779 1.00 86.44 412 SER A N 1
ATOM 3223 C CA . SER A 1 412 ? 2.103 3.026 -14.662 1.00 86.44 412 SER A CA 1
ATOM 3224 C C . SER A 1 412 ? 3.293 3.880 -15.121 1.00 86.44 412 SER A C 1
ATOM 3226 O O . SER A 1 412 ? 3.319 5.076 -14.837 1.00 86.44 412 SER A O 1
ATOM 3228 N N . TYR A 1 413 ? 4.294 3.285 -15.784 1.00 91.62 413 TYR A N 1
ATOM 3229 C CA . TYR A 1 413 ? 5.522 3.946 -16.250 1.00 91.62 413 TYR A CA 1
ATOM 3230 C C . TYR A 1 413 ? 6.350 4.626 -15.137 1.00 91.62 413 TYR A C 1
ATOM 3232 O O . TYR A 1 413 ? 7.109 5.560 -15.390 1.00 91.62 413 TYR A O 1
ATOM 3240 N N . LYS A 1 414 ? 6.251 4.144 -13.891 1.00 90.75 414 LYS A N 1
ATOM 3241 C CA . LYS A 1 414 ? 6.949 4.679 -12.707 1.00 90.75 414 LYS A CA 1
ATOM 3242 C C . LYS A 1 414 ? 8.219 3.887 -12.355 1.00 90.75 414 LYS A C 1
ATOM 3244 O O . LYS A 1 414 ? 8.423 3.498 -11.205 1.00 90.75 414 LYS A O 1
ATOM 3249 N N . SER A 1 415 ? 9.100 3.653 -13.332 1.00 95.56 415 SER A N 1
ATOM 3250 C CA . SER A 1 415 ? 10.347 2.889 -13.119 1.00 95.56 415 SER A CA 1
ATOM 3251 C C . SER A 1 415 ? 11.300 3.544 -12.112 1.00 95.56 415 SER A C 1
ATOM 3253 O O . SER A 1 415 ? 11.953 2.834 -11.354 1.00 95.56 415 SER A O 1
ATOM 3255 N N . GLY A 1 416 ? 11.350 4.883 -12.066 1.00 92.94 416 GLY A N 1
ATOM 3256 C CA . GLY A 1 416 ? 12.134 5.627 -11.071 1.00 92.94 416 GLY A CA 1
ATOM 3257 C C . GLY A 1 416 ? 11.699 5.296 -9.646 1.00 92.94 416 GLY A C 1
ATOM 3258 O O . GLY A 1 416 ? 12.506 4.811 -8.865 1.00 92.94 416 GLY A O 1
ATOM 3259 N N . SER A 1 417 ? 10.399 5.409 -9.359 1.00 86.81 417 SER A N 1
ATOM 3260 C CA . SER A 1 417 ? 9.839 5.083 -8.042 1.00 86.81 417 SER A CA 1
ATOM 3261 C C . SER A 1 417 ? 10.057 3.622 -7.645 1.00 86.81 417 SER A C 1
ATOM 3263 O O . SER A 1 417 ? 10.284 3.338 -6.474 1.00 86.81 417 SER A O 1
ATOM 3265 N N . LEU A 1 418 ? 10.012 2.686 -8.603 1.00 93.38 418 LEU A N 1
ATOM 3266 C CA . LEU A 1 418 ? 10.339 1.284 -8.332 1.00 93.38 418 LEU A CA 1
ATOM 3267 C C . LEU A 1 418 ? 11.800 1.144 -7.897 1.00 93.38 418 LEU A C 1
ATOM 3269 O O . LEU A 1 418 ? 12.075 0.494 -6.891 1.00 93.38 418 LEU A O 1
ATOM 3273 N N . VAL A 1 419 ? 12.727 1.771 -8.622 1.00 95.81 419 VAL A N 1
ATOM 3274 C CA . VAL A 1 419 ? 14.151 1.750 -8.270 1.00 95.81 419 VAL A CA 1
ATOM 3275 C C . VAL A 1 419 ? 14.391 2.412 -6.918 1.00 95.81 419 VAL A C 1
ATOM 3277 O O . VAL A 1 419 ? 15.033 1.797 -6.074 1.00 95.81 419 VAL A O 1
ATOM 3280 N N . ASP A 1 420 ? 13.842 3.600 -6.677 1.00 87.31 420 ASP A N 1
ATOM 3281 C CA . ASP A 1 420 ? 14.000 4.315 -5.405 1.00 87.31 420 ASP A CA 1
ATOM 3282 C C . ASP A 1 420 ? 13.527 3.459 -4.226 1.00 87.31 420 ASP A C 1
ATOM 3284 O O . ASP A 1 420 ? 14.176 3.399 -3.184 1.00 87.31 420 ASP A O 1
ATOM 3288 N N . ARG A 1 421 ? 12.427 2.727 -4.424 1.00 85.94 421 ARG A N 1
ATOM 3289 C CA . ARG A 1 421 ? 11.824 1.883 -3.399 1.00 85.94 421 ARG A CA 1
ATOM 3290 C C . ARG A 1 421 ? 12.565 0.570 -3.155 1.00 85.94 421 ARG A C 1
ATOM 3292 O O . ARG A 1 421 ? 12.671 0.128 -2.015 1.00 85.94 421 ARG A O 1
ATOM 3299 N N . TYR A 1 422 ? 13.021 -0.093 -4.216 1.00 91.88 422 TYR A N 1
ATOM 3300 C CA . TYR A 1 422 ? 13.486 -1.480 -4.143 1.00 91.88 422 TYR A CA 1
ATOM 3301 C C . TYR A 1 422 ? 14.983 -1.656 -4.399 1.00 91.88 422 TYR A C 1
ATOM 3303 O O . TYR A 1 422 ? 15.458 -2.790 -4.344 1.00 91.88 422 TYR A O 1
ATOM 3311 N N . ALA A 1 423 ? 15.751 -0.594 -4.663 1.00 92.25 423 ALA A N 1
ATOM 3312 C CA . ALA A 1 423 ? 17.177 -0.717 -4.974 1.00 92.25 423 ALA A CA 1
ATOM 3313 C C . ALA A 1 423 ? 17.983 -1.425 -3.875 1.00 92.25 423 ALA A C 1
ATOM 3315 O O . ALA A 1 423 ? 18.861 -2.226 -4.189 1.00 92.25 423 ALA A O 1
ATOM 3316 N N . GLY A 1 424 ? 17.656 -1.167 -2.605 1.00 87.56 424 GLY A N 1
ATOM 3317 C CA . GLY A 1 424 ? 18.343 -1.751 -1.449 1.00 87.56 424 GLY A CA 1
ATOM 3318 C C . GLY A 1 424 ? 17.832 -3.125 -1.000 1.00 87.56 424 GLY A C 1
ATOM 3319 O O . GLY A 1 424 ? 18.382 -3.690 -0.061 1.00 87.56 424 GLY A O 1
ATOM 3320 N N . VAL A 1 425 ? 16.782 -3.671 -1.622 1.00 88.81 425 VAL A N 1
ATOM 3321 C CA . VAL A 1 425 ? 16.151 -4.916 -1.151 1.00 88.81 425 VAL A CA 1
ATOM 3322 C C . VAL A 1 425 ? 16.898 -6.140 -1.684 1.00 88.81 425 VAL A C 1
ATOM 3324 O O . VAL A 1 425 ? 17.010 -6.326 -2.893 1.00 88.81 425 VAL A O 1
ATOM 3327 N N . ASP A 1 426 ? 17.376 -7.030 -0.816 1.00 89.94 426 ASP A N 1
ATOM 3328 C CA . ASP A 1 426 ? 17.958 -8.299 -1.267 1.00 89.94 426 ASP A CA 1
ATOM 3329 C C . ASP A 1 426 ? 16.877 -9.371 -1.458 1.00 89.94 426 ASP A C 1
ATOM 3331 O O . ASP A 1 426 ? 16.602 -10.170 -0.565 1.00 89.94 426 ASP A O 1
ATOM 3335 N N . PHE A 1 427 ? 16.264 -9.416 -2.645 1.00 91.81 427 PHE A N 1
ATOM 3336 C CA . PHE A 1 427 ? 15.226 -10.406 -2.970 1.00 91.81 427 PHE A CA 1
ATOM 3337 C C . PHE A 1 427 ? 15.704 -11.858 -2.834 1.00 91.81 427 PHE A C 1
ATOM 3339 O O . PHE A 1 427 ? 14.902 -12.759 -2.601 1.00 91.81 427 PHE A O 1
ATOM 3346 N N . ARG A 1 428 ? 17.014 -12.117 -2.923 1.00 89.69 428 ARG A N 1
ATOM 3347 C CA . ARG A 1 428 ? 17.565 -13.473 -2.758 1.00 89.69 428 ARG A CA 1
ATOM 3348 C C . ARG A 1 428 ? 17.373 -13.990 -1.329 1.00 89.69 428 ARG A C 1
ATOM 3350 O O . ARG A 1 428 ? 17.199 -15.198 -1.150 1.00 89.69 428 ARG A O 1
ATOM 3357 N N . ALA A 1 429 ? 17.335 -13.078 -0.355 1.00 88.00 429 ALA A N 1
ATOM 3358 C CA . ALA A 1 429 ? 17.148 -13.364 1.064 1.00 88.00 429 ALA A CA 1
ATOM 3359 C C . ALA A 1 429 ? 15.691 -13.674 1.454 1.00 88.00 429 ALA A C 1
ATOM 3361 O O . ALA A 1 429 ? 15.439 -14.033 2.603 1.00 88.00 429 ALA A O 1
ATOM 3362 N N . TRP A 1 430 ? 14.725 -13.563 0.533 1.00 84.19 430 TRP A N 1
ATOM 3363 C CA . TRP A 1 430 ? 13.349 -13.991 0.803 1.00 84.19 430 TRP A CA 1
ATOM 3364 C C . TRP A 1 430 ? 13.275 -15.493 1.154 1.00 84.19 430 TRP A C 1
ATOM 3366 O O . TRP A 1 430 ? 14.177 -16.253 0.786 1.00 84.19 430 TRP A O 1
ATOM 3376 N N . PRO A 1 431 ? 12.222 -15.967 1.845 1.00 82.31 431 PRO A N 1
ATOM 3377 C CA . PRO A 1 431 ? 12.077 -17.389 2.167 1.00 82.31 431 PRO A CA 1
ATOM 3378 C C . PRO A 1 431 ? 12.041 -18.286 0.916 1.00 82.31 431 PRO A C 1
ATOM 3380 O O . PRO A 1 431 ? 11.696 -17.841 -0.183 1.00 82.31 431 PRO A O 1
ATOM 3383 N N . ALA A 1 432 ? 12.474 -19.542 1.049 1.00 82.62 432 ALA A N 1
ATOM 3384 C CA . ALA A 1 432 ? 12.692 -20.448 -0.084 1.00 82.62 432 ALA A CA 1
ATOM 3385 C C . ALA A 1 432 ? 11.397 -20.802 -0.836 1.00 82.62 432 ALA A C 1
ATOM 3387 O O . ALA A 1 432 ? 11.422 -20.986 -2.051 1.00 82.62 432 ALA A O 1
ATOM 3388 N N . GLU A 1 433 ? 10.268 -20.828 -0.133 1.00 83.88 433 GLU A N 1
ATOM 3389 C CA . GLU A 1 433 ? 8.933 -21.084 -0.671 1.00 83.88 433 GLU A CA 1
ATOM 3390 C C . GLU A 1 433 ? 8.448 -20.020 -1.672 1.00 83.88 433 GLU A C 1
ATOM 3392 O O . GLU A 1 433 ? 7.519 -20.284 -2.431 1.00 83.88 433 GLU A O 1
ATOM 3397 N N . PHE A 1 434 ? 9.103 -18.855 -1.733 1.00 86.12 434 PHE A N 1
ATOM 3398 C CA . PHE A 1 434 ? 8.784 -17.760 -2.656 1.00 86.12 434 PHE A CA 1
ATOM 3399 C C . PHE A 1 434 ? 9.724 -17.696 -3.869 1.00 86.12 434 PHE A C 1
ATOM 3401 O O . PHE A 1 434 ? 10.020 -16.621 -4.386 1.00 86.12 434 PHE A O 1
ATOM 3408 N N . ALA A 1 435 ? 10.267 -18.833 -4.317 1.00 88.56 435 ALA A N 1
ATOM 3409 C CA . ALA A 1 435 ? 11.246 -18.875 -5.409 1.00 88.56 435 ALA A CA 1
ATOM 3410 C C . ALA A 1 435 ? 10.762 -18.181 -6.702 1.00 88.56 435 ALA A C 1
ATOM 3412 O O . ALA A 1 435 ? 11.549 -17.496 -7.359 1.00 88.56 435 ALA A O 1
ATOM 3413 N N . ALA A 1 436 ? 9.472 -18.306 -7.033 1.00 89.88 436 ALA A N 1
ATOM 3414 C CA . ALA A 1 436 ? 8.876 -17.646 -8.193 1.00 89.88 436 ALA A CA 1
ATOM 3415 C C . ALA A 1 436 ? 8.851 -16.119 -8.021 1.00 89.88 436 ALA A C 1
ATOM 3417 O O . ALA A 1 436 ? 9.275 -15.384 -8.912 1.00 89.88 436 ALA A O 1
ATOM 3418 N N . GLU A 1 437 ? 8.418 -15.635 -6.856 1.00 93.44 437 GLU A N 1
ATOM 3419 C CA . GLU A 1 437 ? 8.386 -14.212 -6.535 1.00 93.44 437 GLU A CA 1
ATOM 3420 C C . GLU A 1 437 ? 9.793 -13.609 -6.496 1.00 93.44 437 GLU A C 1
ATOM 3422 O O . GLU A 1 437 ? 9.973 -12.487 -6.963 1.00 93.44 437 GLU A O 1
ATOM 3427 N N . LYS A 1 438 ? 10.804 -14.348 -6.016 1.00 94.81 438 LYS A N 1
ATOM 3428 C CA . LYS A 1 438 ? 12.211 -13.909 -6.058 1.00 94.81 438 LYS A CA 1
ATOM 3429 C C . LYS A 1 438 ? 12.675 -13.633 -7.484 1.00 94.81 438 LYS A C 1
ATOM 3431 O O . LYS A 1 438 ? 13.210 -12.557 -7.753 1.00 94.81 438 LYS A O 1
ATOM 3436 N N . SER A 1 439 ? 12.487 -14.611 -8.374 1.00 96.50 439 SER A N 1
ATOM 3437 C CA . SER A 1 439 ? 12.889 -14.500 -9.781 1.00 96.50 439 SER A CA 1
ATOM 3438 C C . SER A 1 439 ? 12.171 -13.330 -10.455 1.00 96.50 439 SER A C 1
ATOM 3440 O O . SER A 1 439 ? 12.799 -12.456 -11.057 1.00 96.50 439 SER A O 1
ATOM 3442 N N . GLU A 1 440 ? 10.857 -13.247 -10.246 1.00 97.19 440 GLU A N 1
ATOM 3443 C CA . GLU A 1 440 ? 10.013 -12.199 -10.805 1.00 97.19 440 GLU A CA 1
ATOM 3444 C C . GLU A 1 440 ? 10.403 -10.803 -10.293 1.00 97.19 440 GLU A C 1
ATOM 3446 O O . GLU A 1 440 ? 10.539 -9.876 -11.088 1.00 97.19 440 GLU A O 1
ATOM 3451 N N . ALA A 1 441 ? 10.630 -10.628 -8.987 1.00 96.12 441 ALA A N 1
ATOM 3452 C CA . ALA A 1 441 ? 11.030 -9.346 -8.408 1.00 96.12 441 ALA A CA 1
ATOM 3453 C C . ALA A 1 441 ? 12.380 -8.868 -8.962 1.00 96.12 441 ALA A C 1
ATOM 3455 O O . ALA A 1 441 ? 12.503 -7.712 -9.374 1.00 96.12 441 ALA A O 1
ATOM 3456 N N . LEU A 1 442 ? 13.372 -9.763 -9.047 1.00 98.31 442 LEU A N 1
ATOM 3457 C CA . LEU A 1 442 ? 14.664 -9.466 -9.669 1.00 98.31 442 LEU A CA 1
ATOM 3458 C C . LEU A 1 442 ? 14.476 -9.018 -11.123 1.00 98.31 442 LEU A C 1
ATOM 3460 O O . LEU A 1 442 ? 14.958 -7.953 -11.502 1.00 98.31 442 LEU A O 1
ATOM 3464 N N . ARG A 1 443 ? 13.693 -9.754 -11.919 1.00 98.50 443 ARG A N 1
ATOM 3465 C CA . ARG A 1 443 ? 13.413 -9.390 -13.314 1.00 98.50 443 ARG A CA 1
ATOM 3466 C C . ARG A 1 443 ? 12.710 -8.035 -13.447 1.00 98.50 443 ARG A C 1
ATOM 3468 O O . ARG A 1 443 ? 13.074 -7.237 -14.311 1.00 98.50 443 ARG A O 1
ATOM 3475 N N . LEU A 1 444 ? 11.709 -7.750 -12.614 1.00 98.38 444 LEU A N 1
ATOM 3476 C CA . LEU A 1 444 ? 10.972 -6.480 -12.646 1.00 98.38 444 LEU A CA 1
ATOM 3477 C C . LEU A 1 444 ? 11.871 -5.300 -12.250 1.00 98.38 444 LEU A C 1
ATOM 3479 O O . LEU A 1 444 ? 11.821 -4.246 -12.890 1.00 98.38 444 LEU A O 1
ATOM 3483 N N . ARG A 1 445 ? 12.728 -5.466 -11.234 1.00 98.25 445 ARG A N 1
ATOM 3484 C CA . ARG A 1 445 ? 13.696 -4.430 -10.851 1.00 98.25 445 ARG A CA 1
ATOM 3485 C C . ARG A 1 445 ? 14.764 -4.231 -11.921 1.00 98.25 445 ARG A C 1
ATOM 3487 O O . ARG A 1 445 ? 15.089 -3.085 -12.224 1.00 98.25 445 ARG A O 1
ATOM 3494 N N . ALA A 1 446 ? 15.223 -5.304 -12.562 1.00 98.56 446 ALA A N 1
ATOM 3495 C CA 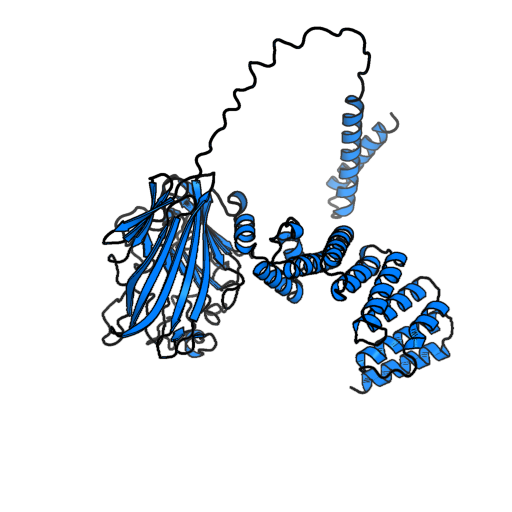. ALA A 1 446 ? 16.135 -5.226 -13.696 1.00 98.56 446 ALA A CA 1
ATOM 3496 C C . ALA A 1 446 ? 15.546 -4.402 -14.852 1.00 98.56 446 ALA A C 1
ATOM 3498 O O . ALA A 1 446 ? 16.197 -3.491 -15.362 1.00 98.56 446 ALA A O 1
ATOM 3499 N N . ALA A 1 447 ? 14.282 -4.652 -15.205 1.00 98.44 447 ALA A N 1
ATOM 3500 C CA . ALA A 1 447 ? 13.574 -3.876 -16.220 1.00 98.44 447 ALA A CA 1
ATOM 3501 C C . ALA A 1 447 ? 13.485 -2.388 -15.848 1.00 98.44 447 ALA A C 1
ATOM 3503 O O . ALA A 1 447 ? 13.753 -1.519 -16.682 1.00 98.44 447 ALA A O 1
ATOM 3504 N N . ALA A 1 448 ? 13.178 -2.080 -14.585 1.00 98.44 448 ALA A N 1
ATOM 3505 C CA . ALA A 1 448 ? 13.165 -0.705 -14.100 1.00 98.44 448 ALA A CA 1
ATOM 3506 C C . ALA A 1 448 ? 14.553 -0.050 -14.195 1.00 98.44 448 ALA A C 1
ATOM 3508 O O . ALA A 1 448 ? 14.660 1.078 -14.680 1.00 98.44 448 ALA A O 1
ATOM 3509 N N . TYR A 1 449 ? 15.613 -0.770 -13.808 1.00 98.62 449 TYR A N 1
ATOM 3510 C CA . TYR A 1 449 ? 16.997 -0.317 -13.927 1.00 98.62 449 TYR A CA 1
ATOM 3511 C C . TYR A 1 449 ? 17.395 -0.009 -15.372 1.00 98.62 449 TYR A C 1
ATOM 3513 O O . TYR A 1 449 ? 18.002 1.037 -15.612 1.00 98.62 449 TYR A O 1
ATOM 3521 N N . SER A 1 450 ? 17.023 -0.852 -16.340 1.00 97.94 450 SER A N 1
ATOM 3522 C CA . SER A 1 450 ? 17.286 -0.592 -17.761 1.00 97.94 450 SER A CA 1
ATOM 3523 C C . SER A 1 450 ? 16.604 0.691 -18.244 1.00 97.94 450 SER A C 1
ATOM 3525 O O . SER A 1 450 ? 17.230 1.493 -18.941 1.00 97.94 450 SER A O 1
ATOM 3527 N N . VAL A 1 451 ? 15.353 0.938 -17.830 1.00 97.44 451 VAL A N 1
ATOM 3528 C CA . VAL A 1 451 ? 14.613 2.166 -18.181 1.00 97.44 451 VAL A CA 1
ATOM 3529 C C . VAL A 1 451 ? 15.300 3.410 -17.616 1.00 97.44 451 VAL A C 1
ATOM 3531 O O . VAL A 1 451 ? 15.480 4.385 -18.343 1.00 97.44 451 VAL A O 1
ATOM 3534 N N . VAL A 1 452 ? 15.759 3.368 -16.359 1.00 97.56 452 VAL A N 1
ATOM 3535 C CA . VAL A 1 452 ? 16.495 4.486 -15.732 1.00 97.56 452 VAL A CA 1
ATOM 3536 C C . VAL A 1 452 ? 17.996 4.493 -16.060 1.00 97.56 452 VAL A C 1
ATOM 3538 O O . VAL A 1 452 ? 18.778 5.152 -15.378 1.00 97.56 452 VAL A O 1
ATOM 3541 N N . LYS A 1 453 ? 18.410 3.760 -17.105 1.00 97.62 453 LYS A N 1
ATOM 3542 C CA . LYS A 1 453 ? 19.782 3.702 -17.639 1.00 97.62 453 LYS A CA 1
ATOM 3543 C C . LYS A 1 453 ? 20.853 3.229 -16.640 1.00 97.62 453 LYS A C 1
ATOM 3545 O O . LYS A 1 453 ? 22.033 3.530 -16.797 1.00 97.62 453 LYS A O 1
ATOM 3550 N N . LYS A 1 454 ? 20.475 2.414 -15.651 1.00 98.00 454 LYS A N 1
ATOM 3551 C CA . LYS A 1 454 ? 21.383 1.740 -14.701 1.00 98.00 454 LYS A CA 1
ATOM 3552 C C . LYS A 1 454 ? 21.754 0.332 -15.197 1.00 98.00 454 LYS A C 1
ATOM 3554 O O . LYS A 1 454 ? 21.443 -0.669 -14.554 1.00 98.00 454 LYS A O 1
ATOM 3559 N N . GLY A 1 455 ? 22.421 0.255 -16.352 1.00 97.50 455 GLY A N 1
ATOM 3560 C CA . GLY A 1 455 ? 22.630 -0.998 -17.097 1.00 97.50 455 GLY A CA 1
ATOM 3561 C C . GLY A 1 455 ? 23.351 -2.119 -16.337 1.00 97.50 455 GLY A C 1
ATOM 3562 O O . GLY A 1 455 ? 22.954 -3.275 -16.446 1.00 97.50 455 GLY A O 1
ATOM 3563 N N . THR A 1 456 ? 24.352 -1.797 -15.515 1.00 97.81 456 THR A N 1
ATOM 3564 C CA . THR A 1 456 ? 25.085 -2.794 -14.707 1.00 97.81 456 THR A CA 1
ATOM 3565 C C . THR A 1 456 ? 24.235 -3.393 -13.586 1.00 97.81 456 THR A C 1
ATOM 3567 O O . THR A 1 456 ? 24.360 -4.574 -13.275 1.00 97.81 456 THR A O 1
ATOM 3570 N N . HIS A 1 457 ? 23.336 -2.597 -12.999 1.00 98.25 457 HIS A N 1
ATOM 3571 C CA . HIS A 1 457 ? 22.406 -3.075 -11.975 1.00 98.25 457 HIS A CA 1
ATOM 3572 C C . HIS A 1 457 ? 21.337 -3.972 -12.604 1.00 98.25 457 HIS A C 1
ATOM 3574 O O . HIS A 1 457 ? 21.025 -5.031 -12.065 1.00 98.25 457 HIS A O 1
ATOM 3580 N N . ALA A 1 458 ? 20.830 -3.580 -13.778 1.00 98.56 458 ALA A N 1
ATOM 3581 C CA . ALA A 1 458 ? 19.902 -4.399 -14.547 1.00 98.56 458 ALA A CA 1
ATOM 3582 C C . ALA A 1 458 ? 20.510 -5.756 -14.923 1.00 98.56 458 ALA A C 1
ATOM 3584 O O . ALA A 1 458 ? 19.882 -6.788 -14.717 1.00 98.56 458 ALA A O 1
ATOM 3585 N N . GLU A 1 459 ? 21.745 -5.768 -15.429 1.00 98.44 459 GLU A N 1
ATOM 3586 C CA . GLU A 1 459 ? 22.455 -7.003 -15.765 1.00 98.44 459 GLU A CA 1
ATOM 3587 C C . GLU A 1 459 ? 22.569 -7.949 -14.563 1.00 98.44 459 GLU A C 1
ATOM 3589 O O . GLU A 1 459 ? 22.271 -9.139 -14.690 1.00 98.44 459 GLU A O 1
ATOM 3594 N N . ALA A 1 460 ? 22.983 -7.429 -13.403 1.00 98.31 460 ALA A N 1
ATOM 3595 C CA . ALA A 1 460 ? 23.132 -8.224 -12.189 1.00 98.31 460 ALA A CA 1
ATOM 3596 C C . ALA A 1 460 ? 21.807 -8.881 -11.770 1.00 98.31 460 ALA A C 1
ATOM 3598 O O . ALA A 1 460 ? 21.774 -10.083 -11.498 1.00 98.31 460 ALA A O 1
ATOM 3599 N N . ASP A 1 461 ? 20.713 -8.117 -11.774 1.00 98.62 461 ASP A N 1
ATOM 3600 C CA . ASP A 1 461 ? 19.393 -8.625 -11.404 1.00 98.62 461 ASP A CA 1
ATOM 3601 C C . ASP A 1 461 ? 18.832 -9.614 -12.436 1.00 98.62 461 ASP A C 1
ATOM 3603 O O . ASP A 1 461 ? 18.312 -10.658 -12.045 1.00 98.62 461 ASP A O 1
ATOM 3607 N N . TYR A 1 462 ? 18.974 -9.355 -13.742 1.00 98.69 462 TYR A N 1
ATOM 3608 C CA . TYR A 1 462 ? 18.552 -10.313 -14.770 1.00 98.69 462 TYR A CA 1
ATOM 3609 C C . TYR A 1 462 ? 19.314 -11.635 -14.655 1.00 98.69 462 TYR A C 1
ATOM 3611 O O . TYR A 1 462 ? 18.701 -12.698 -14.710 1.00 98.69 462 TYR A O 1
ATOM 3619 N N . LYS A 1 463 ? 20.637 -11.596 -14.452 1.00 98.38 463 LYS A N 1
ATOM 3620 C CA . LYS A 1 463 ? 21.442 -12.813 -14.252 1.00 98.38 463 LYS A CA 1
ATOM 3621 C C . LYS A 1 463 ? 21.029 -13.567 -12.987 1.00 98.38 463 LYS A C 1
ATOM 3623 O O . LYS A 1 463 ? 20.957 -14.796 -13.002 1.00 98.38 463 LYS A O 1
ATOM 3628 N N . ALA A 1 464 ? 20.726 -12.847 -11.908 1.00 97.94 464 ALA A N 1
ATOM 3629 C CA . ALA A 1 464 ? 20.216 -13.449 -10.681 1.00 97.94 464 ALA A CA 1
ATOM 3630 C C . ALA A 1 464 ? 18.832 -14.094 -10.886 1.00 97.94 464 ALA A C 1
ATOM 3632 O O . ALA A 1 464 ? 18.628 -15.223 -10.442 1.00 97.94 464 ALA A O 1
ATOM 3633 N N . ALA A 1 465 ? 17.916 -13.438 -11.606 1.00 98.06 465 ALA A N 1
ATOM 3634 C CA . ALA A 1 465 ? 16.618 -14.010 -11.974 1.00 98.06 465 ALA A CA 1
ATOM 3635 C C . ALA A 1 465 ? 16.792 -15.290 -12.809 1.00 98.06 465 ALA A C 1
ATOM 3637 O O . ALA A 1 465 ? 16.240 -16.331 -12.472 1.00 98.06 465 ALA A O 1
ATOM 3638 N N . LEU A 1 466 ? 17.666 -15.261 -13.818 1.00 97.81 466 LEU A N 1
ATOM 3639 C CA . LEU A 1 466 ? 17.974 -16.410 -14.680 1.00 97.81 466 LEU A CA 1
ATOM 3640 C C . LEU A 1 466 ? 18.687 -17.565 -13.964 1.00 97.81 466 LEU A C 1
ATOM 3642 O O . LEU A 1 466 ? 18.703 -18.684 -14.468 1.00 97.81 466 LEU A O 1
ATOM 3646 N N . THR A 1 467 ? 19.270 -17.319 -12.790 1.00 97.06 467 THR A N 1
ATOM 3647 C CA . THR A 1 467 ? 19.809 -18.387 -11.934 1.00 97.06 467 THR A CA 1
ATOM 3648 C C . THR A 1 467 ? 18.679 -19.143 -11.227 1.00 97.06 467 THR A C 1
ATOM 3650 O O . THR A 1 467 ? 18.805 -20.339 -10.978 1.00 97.06 467 THR A O 1
ATOM 3653 N N . LEU A 1 468 ? 17.572 -18.457 -10.917 1.00 94.56 468 LEU A N 1
ATOM 3654 C CA . LEU A 1 468 ? 16.384 -19.027 -10.275 1.00 94.56 468 LEU A CA 1
ATOM 3655 C C . LEU A 1 468 ? 15.428 -19.663 -11.291 1.00 94.56 468 LEU A C 1
ATOM 3657 O O . LEU A 1 468 ? 14.907 -20.746 -11.038 1.00 94.56 468 LEU A O 1
ATOM 3661 N N . ASP A 1 469 ? 15.226 -19.012 -12.438 1.00 95.81 469 ASP A N 1
ATOM 3662 C CA . ASP A 1 469 ? 14.455 -19.538 -13.563 1.00 95.81 469 ASP A CA 1
ATOM 3663 C C . ASP A 1 469 ? 15.222 -19.372 -14.890 1.00 95.81 469 ASP A C 1
ATOM 3665 O O . ASP A 1 469 ? 15.061 -18.374 -15.600 1.00 95.81 469 ASP A O 1
ATOM 3669 N N . PRO A 1 470 ? 16.043 -20.367 -15.275 1.00 96.38 470 PRO A N 1
ATOM 3670 C CA . PRO A 1 470 ? 16.807 -20.329 -16.522 1.00 96.38 470 PRO A CA 1
ATOM 3671 C C . PRO A 1 470 ? 15.951 -20.325 -17.795 1.00 96.38 470 PRO A C 1
ATOM 3673 O O . PRO A 1 470 ? 16.487 -20.100 -18.884 1.00 96.38 470 PRO A O 1
ATOM 3676 N N . LYS A 1 471 ? 14.647 -20.620 -17.693 1.00 93.94 471 LYS A N 1
ATOM 3677 C CA . LYS A 1 471 ? 13.717 -20.685 -18.829 1.00 93.94 471 LYS A CA 1
ATOM 3678 C C . LYS A 1 471 ? 12.870 -19.421 -18.976 1.00 93.94 471 LYS A C 1
ATOM 3680 O O . LYS A 1 471 ? 12.083 -19.349 -19.921 1.00 93.94 471 LYS A O 1
ATOM 3685 N N . ASP A 1 472 ? 13.045 -18.421 -18.112 1.00 95.06 472 ASP A N 1
ATOM 3686 C CA . ASP A 1 472 ? 12.325 -17.153 -18.209 1.00 95.06 472 ASP A CA 1
ATOM 3687 C C . ASP A 1 472 ? 12.766 -16.361 -19.453 1.00 95.06 472 ASP A C 1
ATOM 3689 O O . ASP A 1 472 ? 13.762 -15.630 -19.468 1.00 95.06 472 ASP A O 1
ATOM 3693 N N . LEU A 1 473 ? 11.988 -16.494 -20.529 1.00 95.00 473 LEU A N 1
ATOM 3694 C CA . LEU A 1 473 ? 12.221 -15.789 -21.790 1.00 95.00 473 LEU A CA 1
ATOM 3695 C C . LEU A 1 473 ? 12.139 -14.263 -21.636 1.00 95.00 473 LEU A C 1
ATOM 3697 O O . LEU A 1 473 ? 12.822 -13.545 -22.368 1.00 95.00 473 LEU A O 1
ATOM 3701 N N . SER A 1 474 ? 11.341 -13.757 -20.690 1.00 95.12 474 SER A N 1
ATOM 3702 C CA . SER A 1 474 ? 11.231 -12.316 -20.440 1.00 95.12 474 SER A CA 1
ATOM 3703 C C . SER A 1 474 ? 12.510 -11.776 -19.805 1.00 95.12 474 SER A C 1
ATOM 3705 O O . SER A 1 474 ? 12.944 -10.680 -20.157 1.00 95.12 474 SER A O 1
ATOM 3707 N N . ALA A 1 475 ? 13.135 -12.536 -18.899 1.00 97.56 475 ALA A N 1
ATOM 3708 C CA . ALA A 1 475 ? 14.431 -12.176 -18.327 1.00 97.56 475 ALA A CA 1
ATOM 3709 C C . ALA A 1 475 ? 15.543 -12.212 -19.386 1.00 97.56 475 ALA A C 1
ATOM 3711 O O . ALA A 1 475 ? 16.345 -11.282 -19.456 1.00 97.56 475 ALA A O 1
ATOM 3712 N N . TRP A 1 476 ? 15.561 -13.233 -20.251 1.00 98.19 476 TRP A N 1
ATOM 3713 C CA . TRP A 1 476 ? 16.536 -13.319 -21.343 1.00 98.19 476 TRP A CA 1
ATOM 3714 C C . TRP A 1 476 ? 16.412 -12.170 -22.350 1.00 98.19 476 TRP A C 1
ATOM 3716 O O . TRP A 1 476 ? 17.427 -11.574 -22.712 1.00 98.19 476 TRP A O 1
ATOM 3726 N N . ILE A 1 477 ? 15.189 -11.830 -22.780 1.00 97.81 477 ILE A N 1
ATOM 3727 C CA . ILE A 1 477 ? 14.958 -10.672 -23.659 1.00 97.81 477 ILE A CA 1
ATOM 3728 C C . ILE A 1 477 ? 15.386 -9.386 -22.963 1.00 97.81 477 ILE A C 1
ATOM 3730 O O . ILE A 1 477 ? 16.162 -8.626 -23.532 1.00 97.81 477 ILE A O 1
ATOM 3734 N N . GLY A 1 478 ? 14.943 -9.167 -21.722 1.00 98.00 478 GLY A N 1
ATOM 3735 C CA . GLY A 1 478 ? 15.282 -7.960 -20.974 1.00 98.00 478 GLY A CA 1
ATOM 3736 C C . GLY A 1 478 ? 16.791 -7.777 -20.787 1.00 98.00 478 GLY A C 1
ATOM 3737 O O . GLY A 1 478 ? 17.296 -6.661 -20.917 1.00 98.00 478 GLY A O 1
ATOM 3738 N N . LEU A 1 479 ? 17.530 -8.866 -20.551 1.00 98.62 479 LEU A N 1
ATOM 3739 C CA . LEU A 1 479 ? 18.990 -8.850 -20.476 1.00 98.62 479 LEU A CA 1
ATOM 3740 C C . LEU A 1 479 ? 19.632 -8.493 -21.823 1.00 98.62 479 LEU A C 1
ATOM 3742 O O . LEU A 1 479 ? 20.534 -7.657 -21.870 1.00 98.62 479 LEU A O 1
ATOM 3746 N N . ALA A 1 480 ? 19.157 -9.090 -22.918 1.00 98.44 480 ALA A N 1
ATOM 3747 C CA . ALA A 1 480 ? 19.664 -8.807 -24.258 1.00 98.44 480 ALA A CA 1
ATOM 3748 C C . ALA A 1 480 ? 19.396 -7.350 -24.676 1.00 98.44 480 ALA A C 1
ATOM 3750 O O . ALA A 1 480 ? 20.296 -6.673 -25.176 1.00 98.44 480 ALA A O 1
ATOM 3751 N N . ASP A 1 481 ? 18.195 -6.842 -24.396 1.00 98.25 481 ASP A N 1
ATOM 3752 C CA . ASP A 1 481 ? 17.816 -5.442 -24.593 1.00 98.25 481 ASP A CA 1
ATOM 3753 C C . ASP A 1 481 ? 18.666 -4.494 -23.749 1.00 98.25 481 ASP A C 1
ATOM 3755 O O . ASP A 1 481 ? 19.057 -3.425 -24.220 1.00 98.25 481 ASP A O 1
ATOM 3759 N N . ASN A 1 482 ? 18.972 -4.867 -22.506 1.00 98.44 482 ASN A N 1
ATOM 3760 C CA . ASN A 1 482 ? 19.847 -4.083 -21.647 1.00 98.44 482 ASN A CA 1
ATOM 3761 C C . ASN A 1 482 ? 21.267 -4.000 -22.223 1.00 98.44 482 ASN A C 1
ATOM 3763 O O . ASN A 1 482 ? 21.845 -2.911 -22.269 1.00 98.44 482 ASN A O 1
ATOM 3767 N N . TYR A 1 483 ? 21.809 -5.122 -22.707 1.00 98.50 483 TYR A N 1
ATOM 3768 C CA . TYR A 1 483 ? 23.108 -5.132 -23.373 1.00 98.50 483 TYR A CA 1
ATOM 3769 C C . TYR A 1 483 ? 23.116 -4.253 -24.618 1.00 98.50 483 TYR A C 1
ATOM 3771 O O . TYR A 1 483 ? 24.020 -3.433 -24.763 1.00 98.50 483 TYR A O 1
ATOM 3779 N N . LEU A 1 484 ? 22.095 -4.364 -25.468 1.00 97.38 484 LEU A N 1
ATOM 3780 C CA . LEU A 1 484 ? 22.034 -3.623 -26.723 1.00 97.38 484 LEU A CA 1
ATOM 3781 C C . LEU A 1 484 ? 21.808 -2.119 -26.505 1.00 97.38 484 LEU A C 1
ATOM 3783 O O . LEU A 1 484 ? 22.533 -1.294 -27.052 1.00 97.38 484 LEU A O 1
ATOM 3787 N N . ASN A 1 485 ? 20.817 -1.755 -25.686 1.00 96.06 485 ASN A N 1
ATOM 3788 C CA . ASN A 1 485 ? 20.260 -0.397 -25.642 1.00 96.06 485 ASN A CA 1
ATOM 3789 C C . ASN A 1 485 ? 20.746 0.459 -24.460 1.00 96.06 485 ASN A C 1
ATOM 3791 O O . ASN A 1 485 ? 20.430 1.655 -24.391 1.00 96.06 485 ASN A O 1
ATOM 3795 N N . VAL A 1 486 ? 21.421 -0.143 -23.475 1.00 97.31 486 VAL A N 1
ATOM 3796 C CA . VAL A 1 486 ? 21.867 0.555 -22.256 1.00 97.31 486 VAL A CA 1
ATOM 3797 C C . VAL A 1 486 ? 23.366 0.405 -22.048 1.00 97.31 486 VAL A C 1
ATOM 3799 O O . VAL A 1 486 ? 24.044 1.410 -21.862 1.00 97.31 486 VAL A O 1
ATOM 3802 N N . VAL A 1 487 ? 23.885 -0.823 -22.088 1.00 96.88 487 VAL A N 1
ATOM 3803 C CA . VAL A 1 487 ? 25.325 -1.085 -21.921 1.00 96.88 487 VAL A CA 1
ATOM 3804 C C . VAL A 1 487 ? 26.097 -0.799 -23.215 1.00 96.88 487 VAL A C 1
ATOM 3806 O O . VAL A 1 487 ? 27.222 -0.312 -23.157 1.00 96.88 487 VAL A O 1
ATOM 3809 N N . GLY A 1 488 ? 25.492 -1.065 -24.376 1.00 95.19 488 GLY A N 1
ATOM 3810 C CA . GLY A 1 488 ? 26.136 -0.933 -25.686 1.00 95.19 488 GLY A CA 1
ATOM 3811 C C . GLY A 1 488 ? 27.021 -2.127 -26.073 1.00 95.19 488 GLY A C 1
ATOM 3812 O O . GLY A 1 488 ? 27.870 -2.001 -26.955 1.00 95.19 488 GLY A O 1
ATOM 3813 N N . ASP A 1 489 ? 26.838 -3.287 -25.433 1.00 96.69 489 ASP A N 1
ATOM 3814 C CA . ASP A 1 489 ? 27.556 -4.528 -25.754 1.00 96.69 489 ASP A CA 1
ATOM 3815 C C . ASP A 1 489 ? 26.741 -5.382 -26.737 1.00 96.69 489 ASP A C 1
ATOM 3817 O O . ASP A 1 489 ? 26.034 -6.325 -26.371 1.00 96.69 489 ASP A O 1
ATOM 3821 N N . GLY A 1 490 ? 26.837 -5.038 -28.022 1.00 96.19 490 GLY A N 1
ATOM 3822 C CA . GLY A 1 490 ? 26.134 -5.750 -29.091 1.00 96.19 490 GLY A CA 1
ATOM 3823 C C . GLY A 1 490 ? 26.533 -7.226 -29.229 1.00 96.19 490 GLY A C 1
ATOM 3824 O O . GLY A 1 490 ? 25.709 -8.058 -29.612 1.00 96.19 490 GLY A O 1
ATOM 3825 N N . ALA A 1 491 ? 27.767 -7.594 -28.863 1.00 96.38 491 ALA A N 1
ATOM 3826 C CA . ALA A 1 491 ? 28.220 -8.982 -28.929 1.00 96.38 491 ALA A CA 1
ATOM 3827 C C . ALA A 1 491 ? 27.512 -9.844 -27.874 1.00 96.38 491 ALA A C 1
ATOM 3829 O O . ALA A 1 491 ? 26.972 -10.907 -28.205 1.00 96.38 491 ALA A O 1
ATOM 3830 N N . GLN A 1 492 ? 27.451 -9.367 -26.625 1.00 97.12 492 GLN A N 1
ATOM 3831 C CA . GLN A 1 492 ? 26.682 -10.033 -25.574 1.00 97.12 492 GLN A CA 1
ATOM 3832 C C . GLN A 1 492 ? 25.182 -9.997 -25.856 1.00 97.12 492 GLN A C 1
ATOM 3834 O O . GLN A 1 492 ? 24.510 -11.009 -25.643 1.00 97.12 492 GLN A O 1
ATOM 3839 N N . ALA A 1 493 ? 24.655 -8.897 -26.400 1.00 98.06 493 ALA A N 1
ATOM 3840 C CA . ALA A 1 493 ? 23.254 -8.816 -26.800 1.00 98.06 493 ALA A CA 1
ATOM 3841 C C . ALA A 1 493 ? 22.890 -9.917 -27.807 1.00 98.06 493 ALA A C 1
ATOM 3843 O O . ALA A 1 493 ? 21.965 -10.691 -27.566 1.00 98.06 493 ALA A O 1
ATOM 3844 N N . VAL A 1 494 ? 23.657 -10.061 -28.895 1.00 97.94 494 VAL A N 1
ATOM 3845 C CA . VAL A 1 494 ? 23.422 -11.096 -29.919 1.00 97.94 494 VAL A CA 1
ATOM 3846 C C . VAL A 1 494 ? 23.529 -12.505 -29.334 1.00 97.94 494 VAL A C 1
ATOM 3848 O O . VAL A 1 494 ? 22.692 -13.358 -29.640 1.00 97.94 494 VAL A O 1
ATOM 3851 N N . ALA A 1 495 ? 24.523 -12.770 -28.481 1.00 97.81 495 ALA A N 1
ATOM 3852 C CA . ALA A 1 495 ? 24.653 -14.064 -27.810 1.00 97.81 495 ALA A CA 1
ATOM 3853 C C . ALA A 1 495 ? 23.433 -14.376 -26.922 1.00 97.81 495 ALA A C 1
ATOM 3855 O O . ALA A 1 495 ? 22.910 -15.491 -26.948 1.00 97.81 495 ALA A O 1
ATOM 3856 N N . THR A 1 496 ? 22.938 -13.372 -26.198 1.00 98.19 496 THR A N 1
ATOM 3857 C CA . THR A 1 496 ? 21.783 -13.482 -25.298 1.00 98.19 496 THR A CA 1
ATOM 3858 C C . THR A 1 496 ? 20.476 -13.668 -26.081 1.00 98.19 496 THR A C 1
ATOM 3860 O O . THR A 1 496 ? 19.684 -14.552 -25.761 1.00 98.19 496 THR A O 1
ATOM 3863 N N . TYR A 1 497 ? 20.273 -12.946 -27.188 1.00 97.50 497 TYR A N 1
ATOM 3864 C CA . TYR A 1 497 ? 19.123 -13.149 -28.079 1.00 97.50 497 TYR A CA 1
ATOM 3865 C C . TYR A 1 497 ? 19.091 -14.543 -28.712 1.00 97.50 497 TYR A C 1
ATOM 3867 O O . TYR A 1 497 ? 18.020 -15.131 -28.865 1.00 97.50 497 TYR A O 1
ATOM 3875 N N . ARG A 1 498 ? 20.252 -15.121 -29.041 1.00 95.62 498 ARG A N 1
ATOM 3876 C CA . ARG A 1 498 ? 20.316 -16.509 -29.526 1.00 95.62 498 ARG A CA 1
ATOM 3877 C C . ARG A 1 498 ? 19.826 -17.508 -28.477 1.00 95.62 498 ARG A C 1
ATOM 3879 O O . ARG A 1 498 ? 19.178 -18.477 -28.861 1.00 95.62 498 ARG A O 1
ATOM 3886 N N . LYS A 1 499 ? 20.042 -17.249 -27.179 1.00 96.19 499 LYS A N 1
ATOM 3887 C CA . LYS A 1 499 ? 19.462 -18.068 -26.101 1.00 96.19 499 LYS A CA 1
ATOM 3888 C C . LYS A 1 499 ? 17.939 -17.998 -26.054 1.00 96.19 499 LYS A C 1
ATOM 3890 O O . LYS A 1 499 ? 17.310 -19.037 -25.883 1.00 96.19 499 LYS A O 1
ATOM 3895 N N . VAL A 1 500 ? 17.334 -16.835 -26.305 1.00 95.50 500 VAL A N 1
ATOM 3896 C CA . VAL A 1 500 ? 15.865 -16.713 -26.432 1.00 95.50 500 VAL A CA 1
ATOM 3897 C C . VAL A 1 500 ? 15.340 -17.634 -27.538 1.00 95.50 500 VAL A C 1
ATOM 3899 O O . VAL A 1 500 ? 14.379 -18.374 -27.327 1.00 95.50 500 VAL A O 1
ATOM 3902 N N . ILE A 1 501 ? 15.983 -17.618 -28.710 1.00 92.94 501 ILE A N 1
ATOM 3903 C CA . ILE A 1 501 ? 15.589 -18.439 -29.867 1.00 92.94 501 ILE A CA 1
ATOM 3904 C C . ILE A 1 501 ? 15.792 -19.937 -29.584 1.00 92.94 501 ILE A C 1
ATOM 3906 O O . ILE A 1 501 ? 14.939 -20.744 -29.945 1.00 92.94 501 ILE A O 1
ATOM 3910 N N . GLU A 1 502 ? 16.892 -20.308 -28.924 1.00 93.12 502 GLU A N 1
ATOM 3911 C CA . GLU A 1 502 ? 17.193 -21.689 -28.517 1.00 93.12 502 GLU A CA 1
ATOM 3912 C C . GLU A 1 502 ? 16.143 -22.242 -27.544 1.00 93.12 502 GLU A C 1
ATOM 3914 O O . GLU A 1 502 ? 15.660 -23.355 -27.734 1.00 93.12 502 GLU A O 1
ATOM 3919 N N . LEU A 1 503 ? 15.762 -21.459 -26.530 1.00 91.50 503 LEU A N 1
ATOM 3920 C CA . LEU A 1 503 ? 14.837 -21.886 -25.476 1.00 91.50 503 LEU A CA 1
ATOM 3921 C C . LEU A 1 503 ? 13.372 -21.925 -25.922 1.00 91.50 503 LEU A C 1
ATOM 3923 O O . LEU A 1 503 ? 12.622 -22.788 -25.475 1.00 91.50 503 LEU A O 1
ATOM 3927 N N . SER A 1 504 ? 12.953 -20.983 -26.769 1.00 86.75 504 SER A N 1
ATOM 3928 C CA . SER A 1 504 ? 11.561 -20.894 -27.232 1.00 86.75 504 SER A CA 1
ATOM 3929 C C . SER A 1 504 ? 11.293 -21.719 -28.492 1.00 86.75 504 SER A C 1
ATOM 3931 O O . SER A 1 504 ? 10.178 -22.191 -28.695 1.00 86.75 504 SER A O 1
ATOM 3933 N N . GLY A 1 505 ? 12.308 -21.932 -29.332 1.00 78.06 505 GLY A N 1
ATOM 3934 C CA . GLY A 1 505 ? 12.133 -22.406 -30.699 1.00 78.06 505 GLY A CA 1
ATOM 3935 C C . GLY A 1 505 ? 11.769 -21.258 -31.648 1.00 78.06 505 GLY A C 1
ATOM 3936 O O . GLY A 1 505 ? 11.054 -20.321 -31.297 1.00 78.06 505 GLY A O 1
ATOM 3937 N N . LYS A 1 506 ? 12.252 -21.331 -32.893 1.00 67.62 506 LYS A N 1
ATOM 3938 C CA . LYS A 1 506 ? 12.238 -20.209 -33.856 1.00 67.62 506 LYS A CA 1
ATOM 3939 C C . LYS A 1 506 ? 10.854 -19.599 -34.140 1.00 67.62 506 LYS A C 1
ATOM 3941 O O . LYS A 1 506 ? 10.776 -18.411 -34.428 1.00 67.62 506 LYS A O 1
ATOM 3946 N N . ASN A 1 507 ? 9.778 -20.379 -34.010 1.00 67.44 507 ASN A N 1
ATOM 3947 C CA . ASN A 1 507 ? 8.413 -19.971 -34.376 1.00 67.44 507 ASN A CA 1
ATOM 3948 C C . ASN A 1 507 ? 7.448 -19.861 -33.176 1.00 67.44 507 ASN A C 1
ATOM 3950 O O . ASN A 1 507 ? 6.236 -19.771 -33.367 1.00 67.44 507 ASN A O 1
ATOM 3954 N N . ALA A 1 508 ? 7.951 -19.869 -31.937 1.00 76.44 508 ALA A N 1
ATOM 3955 C CA . ALA A 1 508 ? 7.121 -19.859 -30.729 1.00 76.44 508 ALA A CA 1
ATOM 3956 C C . ALA A 1 508 ? 6.701 -18.442 -30.292 1.00 76.44 508 ALA A C 1
ATOM 3958 O O . ALA A 1 508 ? 7.064 -17.947 -29.225 1.00 76.44 508 ALA A O 1
ATOM 3959 N N . GLY A 1 509 ? 5.901 -17.776 -31.125 1.00 82.81 509 GLY A N 1
ATOM 3960 C CA . GLY A 1 509 ? 5.315 -16.476 -30.802 1.00 82.81 509 GLY A CA 1
ATOM 3961 C C . GLY A 1 509 ? 6.255 -15.288 -31.027 1.00 82.81 509 GLY A C 1
ATOM 3962 O O . GLY A 1 509 ? 7.181 -15.330 -31.833 1.00 82.81 509 GLY A O 1
ATOM 3963 N N . TRP A 1 510 ? 5.971 -14.172 -30.355 1.00 88.25 510 TRP A N 1
ATOM 3964 C CA . TRP A 1 510 ? 6.578 -12.877 -30.687 1.00 88.25 510 TRP A CA 1
ATOM 3965 C C . TRP A 1 510 ? 8.019 -12.695 -30.184 1.00 88.25 510 TRP A C 1
ATOM 3967 O O . TRP A 1 510 ? 8.773 -11.908 -30.752 1.00 88.25 510 TRP A O 1
ATOM 3977 N N . MET A 1 511 ? 8.402 -13.410 -29.127 1.00 91.19 511 MET A N 1
ATOM 3978 C CA . MET A 1 511 ? 9.704 -13.299 -28.461 1.00 91.19 511 MET A CA 1
ATOM 3979 C C . MET A 1 511 ? 10.895 -13.704 -29.356 1.00 91.19 511 MET A C 1
ATOM 3981 O O . MET A 1 511 ? 11.789 -12.876 -29.546 1.00 91.19 511 MET A O 1
ATOM 3985 N N . PRO A 1 512 ? 10.929 -14.905 -29.973 1.00 89.44 512 PRO A N 1
ATOM 3986 C CA . PRO A 1 512 ? 12.004 -15.280 -30.902 1.00 89.44 512 PRO A CA 1
ATOM 3987 C C . PRO A 1 512 ? 12.042 -14.396 -32.155 1.00 89.44 512 PRO A C 1
ATOM 3989 O O . PRO A 1 512 ? 13.120 -14.112 -32.685 1.00 89.44 512 PRO A O 1
ATOM 3992 N N . LEU A 1 513 ? 10.884 -13.901 -32.604 1.00 90.69 513 LEU A N 1
ATOM 3993 C CA . LEU A 1 513 ? 10.813 -12.936 -33.696 1.00 90.69 513 LEU A CA 1
ATOM 3994 C C . LEU A 1 513 ? 11.487 -11.613 -33.313 1.00 90.69 513 LEU A C 1
ATOM 3996 O O . LEU A 1 513 ? 12.333 -11.119 -34.056 1.00 90.69 513 LEU A O 1
ATOM 4000 N N . HIS A 1 514 ? 11.156 -11.058 -32.147 1.00 93.38 514 HIS A N 1
ATOM 4001 C CA . HIS A 1 514 ? 11.795 -9.848 -31.639 1.00 93.38 514 HIS A CA 1
ATOM 4002 C C . HIS A 1 514 ? 13.317 -10.021 -31.512 1.00 93.38 514 HIS A C 1
ATOM 4004 O O . HIS A 1 514 ? 14.061 -9.189 -32.031 1.00 93.38 514 HIS A O 1
ATOM 4010 N N . ALA A 1 515 ? 13.768 -11.137 -30.932 1.00 94.88 515 ALA A N 1
ATOM 4011 C CA . ALA A 1 515 ? 15.186 -11.469 -30.812 1.00 94.88 515 ALA A CA 1
ATOM 4012 C C . ALA A 1 515 ? 15.894 -11.530 -32.177 1.00 94.88 515 ALA A C 1
ATOM 4014 O O . ALA A 1 515 ? 16.979 -10.979 -32.350 1.00 94.88 515 ALA A O 1
ATOM 4015 N N . THR A 1 516 ? 15.261 -12.147 -33.177 1.00 94.00 516 THR A N 1
ATOM 4016 C CA . THR A 1 516 ? 15.822 -12.249 -34.532 1.00 94.00 516 THR A CA 1
ATOM 4017 C C . THR A 1 516 ? 15.939 -10.882 -35.205 1.00 94.00 516 THR A C 1
ATOM 4019 O O . THR A 1 516 ? 16.970 -10.573 -35.802 1.00 94.00 516 THR A O 1
ATOM 4022 N N . LEU A 1 517 ? 14.910 -10.038 -35.080 1.00 94.75 517 LEU A N 1
ATOM 4023 C CA . LEU A 1 517 ? 14.937 -8.674 -35.609 1.00 94.75 517 LEU A CA 1
ATOM 4024 C C . LEU A 1 517 ? 16.017 -7.824 -34.927 1.00 94.75 517 LEU A C 1
ATOM 4026 O O . LEU A 1 517 ? 16.684 -7.048 -35.604 1.00 94.75 517 LEU A O 1
ATOM 4030 N N . ALA A 1 518 ? 16.226 -7.992 -33.618 1.00 96.88 518 ALA A N 1
ATOM 4031 C CA . ALA A 1 518 ? 17.281 -7.299 -32.883 1.00 96.88 518 ALA A CA 1
ATOM 4032 C C . ALA A 1 518 ? 18.689 -7.748 -33.319 1.00 96.88 518 ALA A C 1
ATOM 4034 O O . ALA A 1 518 ? 19.564 -6.909 -33.515 1.00 96.88 518 ALA A O 1
ATOM 4035 N N . ILE A 1 519 ? 18.901 -9.050 -33.558 1.00 97.25 519 ILE A N 1
ATOM 4036 C CA . ILE A 1 519 ? 20.167 -9.569 -34.109 1.00 97.25 519 ILE A CA 1
ATOM 4037 C C . ILE A 1 519 ? 20.429 -9.000 -35.510 1.00 97.25 519 ILE A C 1
ATOM 4039 O O . ILE A 1 519 ? 21.544 -8.564 -35.796 1.00 97.25 519 ILE A O 1
ATOM 4043 N N . ALA A 1 520 ? 19.416 -8.993 -36.382 1.00 97.00 520 ALA A N 1
ATOM 4044 C CA . ALA A 1 520 ? 19.541 -8.426 -37.723 1.00 97.00 520 ALA A CA 1
ATOM 4045 C C . ALA A 1 520 ? 19.850 -6.924 -37.666 1.00 97.00 520 ALA A C 1
ATOM 4047 O O . ALA A 1 520 ? 20.699 -6.443 -38.414 1.00 97.00 520 ALA A O 1
ATOM 4048 N N . ARG A 1 521 ? 19.216 -6.198 -36.738 1.00 96.69 521 ARG A N 1
ATOM 4049 C CA . ARG A 1 521 ? 19.477 -4.777 -36.523 1.00 96.69 521 ARG A CA 1
ATOM 4050 C C . ARG A 1 521 ? 20.923 -4.511 -36.111 1.00 96.69 521 ARG A C 1
ATOM 4052 O O . ARG A 1 521 ? 21.571 -3.691 -36.751 1.00 96.69 521 ARG A O 1
ATOM 4059 N N . GLU A 1 522 ? 21.440 -5.237 -35.121 1.00 97.38 522 GLU A N 1
ATOM 4060 C CA . GLU A 1 522 ? 22.843 -5.109 -34.702 1.00 97.38 522 GLU A CA 1
ATOM 4061 C C . GLU A 1 522 ? 23.806 -5.421 -35.860 1.00 97.38 522 GLU A C 1
ATOM 4063 O O . GLU A 1 522 ? 24.818 -4.747 -36.025 1.00 97.38 522 GLU A O 1
ATOM 4068 N N . ALA A 1 523 ? 23.497 -6.405 -36.713 1.00 97.06 523 ALA A N 1
ATOM 4069 C CA . ALA A 1 523 ? 24.318 -6.694 -37.890 1.00 97.06 523 ALA A CA 1
ATOM 4070 C C . ALA A 1 523 ? 24.329 -5.529 -38.900 1.00 97.06 523 ALA A C 1
ATOM 4072 O O . ALA A 1 523 ? 25.393 -5.183 -39.414 1.00 97.06 523 ALA A O 1
ATOM 4073 N N . ILE A 1 524 ? 23.180 -4.887 -39.144 1.00 96.50 524 ILE A N 1
ATOM 4074 C CA . ILE A 1 524 ? 23.084 -3.683 -39.988 1.00 96.50 524 ILE A CA 1
ATOM 4075 C C . ILE A 1 524 ? 23.902 -2.538 -39.385 1.00 96.50 524 ILE A C 1
ATOM 4077 O O . ILE A 1 524 ? 24.716 -1.943 -40.088 1.00 96.50 524 ILE A O 1
ATOM 4081 N N . ASP A 1 525 ? 23.738 -2.267 -38.088 1.00 94.50 525 ASP A N 1
ATOM 4082 C CA . ASP A 1 525 ? 24.441 -1.183 -37.388 1.00 94.50 525 ASP A CA 1
ATOM 4083 C C . ASP A 1 525 ? 25.974 -1.407 -37.376 1.00 94.50 525 ASP A C 1
ATOM 4085 O O . ASP A 1 525 ? 26.755 -0.459 -37.304 1.00 94.50 525 ASP A O 1
ATOM 4089 N N . ARG A 1 526 ? 26.428 -2.660 -37.537 1.00 95.19 526 ARG A N 1
ATOM 4090 C CA . ARG A 1 526 ? 27.841 -3.055 -37.714 1.00 95.19 526 ARG A CA 1
ATOM 4091 C C . ARG A 1 526 ? 28.303 -3.118 -39.175 1.00 95.19 526 ARG A C 1
ATOM 4093 O O . ARG A 1 526 ? 29.386 -3.649 -39.423 1.00 95.19 526 ARG A O 1
ATOM 4100 N N . ALA A 1 527 ? 27.507 -2.613 -40.118 1.00 95.62 527 ALA A N 1
ATOM 4101 C CA . ALA A 1 527 ? 27.762 -2.663 -41.559 1.00 95.62 527 ALA A CA 1
ATOM 4102 C C . ALA A 1 527 ? 27.973 -4.094 -42.101 1.00 95.62 527 ALA A C 1
ATOM 4104 O O . ALA A 1 527 ? 28.844 -4.336 -42.933 1.00 95.62 527 ALA A O 1
ATOM 4105 N N . LYS A 1 528 ? 27.170 -5.055 -41.620 1.00 96.81 528 LYS A N 1
ATOM 4106 C CA . LYS A 1 528 ? 27.148 -6.459 -42.076 1.00 96.81 528 LYS A CA 1
ATOM 4107 C C . LYS A 1 528 ? 25.773 -6.833 -42.650 1.00 96.81 528 LYS A C 1
ATOM 4109 O O . LYS A 1 528 ? 25.067 -7.670 -42.071 1.00 96.81 528 LYS A O 1
ATOM 4114 N N . PRO A 1 529 ? 25.350 -6.208 -43.761 1.00 96.31 529 PRO A N 1
ATOM 4115 C CA . PRO A 1 529 ? 24.021 -6.416 -44.328 1.00 96.31 529 PRO A CA 1
ATOM 4116 C C . PRO A 1 529 ? 23.778 -7.862 -44.782 1.00 96.31 529 PRO A C 1
ATOM 4118 O O . PRO A 1 529 ? 22.661 -8.352 -44.638 1.00 96.31 529 PRO A O 1
ATOM 4121 N N . GLU A 1 530 ? 24.798 -8.595 -45.244 1.00 96.94 530 GLU A N 1
ATOM 4122 C CA . GLU A 1 530 ? 24.637 -10.000 -45.646 1.00 96.94 530 GLU A CA 1
ATOM 4123 C C . GLU A 1 530 ? 24.272 -10.886 -44.450 1.00 96.94 530 GLU A C 1
ATOM 4125 O O . GLU A 1 530 ? 23.405 -11.754 -44.544 1.00 96.94 530 GLU A O 1
ATOM 4130 N N . GLN A 1 531 ? 24.890 -10.630 -43.292 1.00 95.88 531 GLN A N 1
ATOM 4131 C CA . GLN A 1 531 ? 24.582 -11.345 -42.055 1.00 95.88 531 GLN A CA 1
ATOM 4132 C C . GLN A 1 531 ? 23.164 -11.027 -41.558 1.00 95.88 531 GLN A C 1
ATOM 4134 O O . GLN A 1 531 ? 22.479 -11.909 -41.030 1.00 95.88 531 GLN A O 1
ATOM 4139 N N . ALA A 1 532 ? 22.719 -9.779 -41.726 1.00 96.06 532 ALA A N 1
ATOM 4140 C CA . ALA A 1 532 ? 21.355 -9.379 -41.406 1.00 96.06 532 ALA A CA 1
ATOM 4141 C C . ALA A 1 532 ? 20.341 -10.105 -42.301 1.00 96.06 532 ALA A C 1
ATOM 4143 O O . ALA A 1 532 ? 19.407 -10.716 -41.784 1.00 96.06 532 ALA A O 1
ATOM 4144 N N . LEU A 1 533 ? 20.556 -10.111 -43.619 1.00 95.88 533 LEU A N 1
ATOM 4145 C CA . LEU A 1 533 ? 19.691 -10.802 -44.579 1.00 95.88 533 LEU A CA 1
ATOM 4146 C C . LEU A 1 533 ? 19.616 -12.308 -44.302 1.00 95.88 533 LEU A C 1
ATOM 4148 O O . LEU A 1 533 ? 18.518 -12.859 -44.251 1.00 95.88 533 LEU A O 1
ATOM 4152 N N . GLU A 1 534 ? 20.748 -12.961 -44.030 1.00 95.12 534 GLU A N 1
ATOM 4153 C CA . GLU A 1 534 ? 20.765 -14.386 -43.678 1.00 95.12 534 GLU A CA 1
ATOM 4154 C C . GLU A 1 534 ? 19.981 -14.666 -42.387 1.00 95.12 534 GLU A C 1
ATOM 4156 O O . GLU A 1 534 ? 19.232 -15.637 -42.295 1.00 95.12 534 GLU A O 1
ATOM 4161 N N . THR A 1 535 ? 20.083 -13.774 -41.397 1.00 93.38 535 THR A N 1
ATOM 4162 C CA . THR A 1 535 ? 19.308 -13.874 -40.152 1.00 93.38 535 THR A CA 1
ATOM 4163 C C . THR A 1 535 ? 17.801 -13.749 -40.408 1.00 93.38 535 THR A C 1
ATOM 4165 O O . THR A 1 535 ? 17.010 -14.453 -39.776 1.00 93.38 535 THR A O 1
ATOM 4168 N N . LEU A 1 536 ? 17.394 -12.870 -41.327 1.00 92.69 536 LEU A N 1
ATOM 4169 C CA . LEU A 1 536 ? 15.988 -12.593 -41.641 1.00 92.69 536 LEU A CA 1
ATOM 4170 C C . LEU A 1 536 ? 15.341 -13.647 -42.541 1.00 92.69 536 LEU A C 1
ATOM 4172 O O . LEU A 1 536 ? 14.128 -13.835 -42.458 1.00 92.69 536 LEU A O 1
ATOM 4176 N N . LYS A 1 537 ? 16.131 -14.360 -43.350 1.00 90.44 537 LYS A N 1
ATOM 4177 C CA . LYS A 1 537 ? 15.678 -15.365 -44.326 1.00 90.44 537 LYS A CA 1
ATOM 4178 C C . LYS A 1 537 ? 14.736 -16.422 -43.744 1.00 90.44 537 LYS A C 1
ATOM 4180 O O . LYS A 1 537 ? 13.867 -16.943 -44.432 1.00 90.44 537 LYS A O 1
ATOM 4185 N N . GLN A 1 538 ? 14.852 -16.711 -42.448 1.00 84.50 538 GLN A N 1
ATOM 4186 C CA . GLN A 1 538 ? 13.944 -17.628 -41.749 1.00 84.50 538 GLN A CA 1
ATOM 4187 C C . GLN A 1 538 ? 12.475 -17.162 -41.708 1.00 84.50 538 GLN A C 1
ATOM 4189 O O . GLN A 1 538 ? 11.606 -17.961 -41.374 1.00 84.50 538 GLN A O 1
ATOM 4194 N N . PHE A 1 539 ? 12.194 -15.897 -42.032 1.00 84.69 539 PHE A N 1
ATOM 4195 C CA . PHE A 1 539 ? 10.843 -15.337 -42.117 1.00 84.69 539 PHE A CA 1
ATOM 4196 C C . PHE A 1 539 ? 10.334 -15.158 -43.551 1.00 84.69 539 PHE A C 1
ATOM 4198 O O . PHE A 1 539 ? 9.228 -14.639 -43.748 1.00 84.69 539 PHE A O 1
ATOM 4205 N N . ASP A 1 540 ? 11.097 -15.593 -44.555 1.00 78.44 540 ASP A N 1
ATOM 4206 C CA . ASP A 1 540 ? 10.615 -15.625 -45.931 1.00 78.44 540 ASP A CA 1
ATOM 4207 C C . ASP A 1 540 ? 9.460 -16.623 -46.053 1.00 78.44 540 ASP A C 1
ATOM 4209 O O . ASP A 1 540 ? 9.559 -17.781 -45.652 1.00 78.44 540 ASP A O 1
ATOM 4213 N N . GLY A 1 541 ? 8.320 -16.154 -46.564 1.00 72.62 541 GLY A N 1
ATOM 4214 C CA . GLY A 1 541 ? 7.118 -16.978 -46.722 1.00 72.62 541 GLY A CA 1
ATOM 4215 C C . GLY A 1 541 ? 6.413 -17.382 -45.419 1.00 72.62 541 GLY A C 1
ATOM 4216 O O . GLY A 1 541 ? 5.437 -18.126 -45.477 1.00 72.62 541 GLY A O 1
ATOM 4217 N N . VAL A 1 542 ? 6.848 -16.895 -44.249 1.00 78.06 542 VAL A N 1
ATOM 4218 C CA . VAL A 1 542 ? 6.189 -17.196 -42.968 1.00 78.06 542 VAL A CA 1
ATOM 4219 C C . VAL A 1 542 ? 4.994 -16.269 -42.747 1.00 78.06 542 VAL A C 1
ATOM 4221 O O . VAL A 1 542 ? 5.123 -15.041 -42.735 1.00 78.06 542 VAL A O 1
ATOM 4224 N N . THR A 1 543 ? 3.817 -16.854 -42.517 1.00 82.12 543 THR A N 1
ATOM 4225 C CA . THR A 1 543 ? 2.616 -16.109 -42.124 1.00 82.12 543 THR A CA 1
ATOM 4226 C C . THR A 1 543 ? 2.706 -15.696 -40.655 1.00 82.12 543 THR A C 1
ATOM 4228 O O . THR A 1 543 ? 2.750 -16.535 -39.759 1.00 82.12 543 THR A O 1
ATOM 4231 N N . VAL A 1 544 ? 2.700 -14.388 -40.401 1.00 85.50 544 VAL A N 1
ATOM 4232 C CA . VAL A 1 544 ? 2.671 -13.793 -39.055 1.00 85.50 544 VAL A CA 1
ATOM 4233 C C . VAL A 1 544 ? 1.590 -12.718 -38.984 1.00 85.50 544 VAL A C 1
ATOM 4235 O O . VAL A 1 544 ? 1.095 -12.256 -40.012 1.00 85.50 544 VAL A O 1
ATOM 4238 N N . ALA A 1 545 ? 1.233 -12.281 -37.773 1.00 87.62 545 ALA A N 1
ATOM 4239 C CA . ALA A 1 545 ? 0.281 -11.184 -37.615 1.00 87.62 545 ALA A CA 1
ATOM 4240 C C . ALA A 1 545 ? 0.757 -9.919 -38.371 1.00 87.62 545 ALA A C 1
ATOM 4242 O O . ALA A 1 545 ? 1.961 -9.636 -38.369 1.00 87.62 545 ALA A O 1
ATOM 4243 N N . PRO A 1 546 ? -0.151 -9.106 -38.948 1.00 89.62 546 PRO A N 1
ATOM 4244 C CA . PRO A 1 546 ? 0.225 -7.989 -39.823 1.00 89.62 546 PRO A CA 1
ATOM 4245 C C . PRO A 1 546 ? 1.246 -7.018 -39.215 1.00 89.62 546 PRO A C 1
ATOM 4247 O O . PRO A 1 546 ? 2.198 -6.618 -39.874 1.00 89.62 546 PRO A O 1
ATOM 4250 N N . VAL A 1 547 ? 1.115 -6.703 -37.919 1.00 90.00 547 VAL A N 1
ATOM 4251 C CA . VAL A 1 547 ? 2.056 -5.815 -37.204 1.00 90.00 547 VAL A CA 1
ATOM 4252 C C . VAL A 1 547 ? 3.496 -6.342 -37.211 1.00 90.00 547 VAL A C 1
ATOM 4254 O O . VAL A 1 547 ? 4.451 -5.573 -37.284 1.00 90.00 547 VAL A O 1
ATOM 4257 N N . TRP A 1 548 ? 3.659 -7.660 -37.150 1.00 89.94 548 TRP A N 1
ATOM 4258 C CA . TRP A 1 548 ? 4.956 -8.320 -37.175 1.00 89.94 548 TRP A CA 1
ATOM 4259 C C . TRP A 1 548 ? 5.495 -8.426 -38.596 1.00 89.94 548 TRP A C 1
ATOM 4261 O O . TRP A 1 548 ? 6.682 -8.182 -38.804 1.00 89.94 548 TRP A O 1
ATOM 4271 N N . ARG A 1 549 ? 4.624 -8.685 -39.578 1.00 91.88 549 ARG A N 1
ATOM 4272 C CA . ARG A 1 549 ? 5.007 -8.704 -40.994 1.00 91.88 549 ARG A CA 1
ATOM 4273 C C . ARG A 1 549 ? 5.581 -7.357 -41.430 1.00 91.88 549 ARG A C 1
ATOM 4275 O O . ARG A 1 549 ? 6.649 -7.328 -42.030 1.00 91.88 549 ARG A O 1
ATOM 4282 N N . VAL A 1 550 ? 4.939 -6.257 -41.041 1.00 93.06 550 VAL A N 1
ATOM 4283 C CA . VAL A 1 550 ? 5.427 -4.892 -41.300 1.00 93.06 550 VAL A CA 1
ATOM 4284 C C . VAL A 1 550 ? 6.832 -4.681 -40.725 1.00 93.06 550 VAL A C 1
ATOM 4286 O O . VAL A 1 550 ? 7.719 -4.194 -41.424 1.00 93.06 550 VAL A O 1
ATOM 4289 N N . LYS A 1 551 ? 7.079 -5.085 -39.470 1.00 93.88 551 LYS A N 1
ATOM 4290 C CA . LYS A 1 551 ? 8.407 -4.960 -38.839 1.00 93.88 551 LYS A CA 1
ATOM 4291 C C . LYS A 1 551 ? 9.480 -5.779 -39.562 1.00 93.88 551 LYS A C 1
ATOM 4293 O O . LYS A 1 551 ? 10.591 -5.288 -39.739 1.00 93.88 551 LYS A O 1
ATOM 4298 N N . ILE A 1 552 ? 9.145 -6.997 -39.991 1.00 93.75 552 ILE A N 1
ATOM 4299 C CA . ILE A 1 552 ? 10.045 -7.868 -40.761 1.00 93.75 552 ILE A CA 1
ATOM 4300 C C . ILE A 1 552 ? 10.396 -7.219 -42.102 1.00 93.75 552 ILE A C 1
ATOM 4302 O O . ILE A 1 552 ? 11.573 -7.098 -42.429 1.00 93.75 552 ILE A O 1
ATOM 4306 N N . LEU A 1 553 ? 9.394 -6.747 -42.849 1.00 94.88 553 LEU A N 1
ATOM 4307 C CA . LEU A 1 553 ? 9.591 -6.100 -44.148 1.00 94.88 553 LEU A CA 1
ATOM 4308 C C . LEU A 1 553 ? 10.445 -4.840 -44.044 1.00 94.88 553 LEU A C 1
ATOM 4310 O O . LEU A 1 553 ? 11.376 -4.667 -44.826 1.00 94.88 553 LEU A O 1
ATOM 4314 N N . ARG A 1 554 ? 10.198 -4.000 -43.035 1.00 96.00 554 ARG A N 1
ATOM 4315 C CA . ARG A 1 554 ? 11.056 -2.842 -42.759 1.00 96.00 554 ARG A CA 1
ATOM 4316 C C . ARG A 1 554 ? 12.492 -3.264 -42.463 1.00 96.00 554 ARG A C 1
ATOM 4318 O O . ARG A 1 554 ? 13.416 -2.625 -42.953 1.00 96.00 554 ARG A O 1
ATOM 4325 N N . MET A 1 555 ? 12.697 -4.344 -41.707 1.00 96.75 555 MET A N 1
ATOM 4326 C CA . MET A 1 555 ? 14.044 -4.841 -41.413 1.00 96.75 555 MET A CA 1
ATOM 4327 C C . MET A 1 555 ? 14.761 -5.360 -42.669 1.00 96.75 555 MET A C 1
ATOM 4329 O O . MET A 1 555 ? 15.929 -5.032 -42.863 1.00 96.75 555 MET A O 1
ATOM 4333 N N . PHE A 1 556 ? 14.067 -6.074 -43.563 1.00 96.50 556 PHE A N 1
ATOM 4334 C CA . PHE A 1 556 ? 14.604 -6.418 -44.888 1.00 96.50 556 PHE A CA 1
ATOM 4335 C C . PHE A 1 556 ? 14.938 -5.168 -45.706 1.00 96.50 556 PHE A C 1
ATOM 4337 O O . PHE A 1 556 ? 16.024 -5.080 -46.270 1.00 96.50 556 PHE A O 1
ATOM 4344 N N . GLY A 1 557 ? 14.041 -4.177 -45.728 1.00 96.62 557 GLY A N 1
ATOM 4345 C CA . GLY A 1 557 ? 14.263 -2.902 -46.409 1.00 96.62 557 GLY A CA 1
ATOM 4346 C C . GLY A 1 557 ? 15.525 -2.190 -45.919 1.00 96.62 557 GLY A C 1
ATOM 4347 O O . GLY A 1 557 ? 16.343 -1.758 -46.731 1.00 96.62 557 GLY A O 1
ATOM 4348 N N . HIS A 1 558 ? 15.733 -2.133 -44.599 1.00 97.44 558 HIS A N 1
ATOM 4349 C CA . HIS A 1 558 ? 16.952 -1.585 -43.998 1.00 97.44 558 HIS A CA 1
ATOM 4350 C C . HIS A 1 558 ? 18.204 -2.395 -44.359 1.00 97.44 558 HIS A C 1
ATOM 4352 O O . HIS A 1 558 ? 19.238 -1.800 -44.656 1.00 97.44 558 HIS A O 1
ATOM 4358 N N . ALA A 1 559 ? 18.122 -3.727 -44.372 1.00 97.19 559 ALA A N 1
ATOM 4359 C CA . ALA A 1 559 ? 19.249 -4.578 -44.739 1.00 97.19 559 ALA A CA 1
ATOM 4360 C C . ALA A 1 559 ? 19.656 -4.395 -46.213 1.00 97.19 559 ALA A C 1
ATOM 4362 O O . ALA A 1 559 ? 20.839 -4.223 -46.499 1.00 97.19 559 ALA A O 1
ATOM 4363 N N . TYR A 1 560 ? 18.690 -4.342 -47.139 1.00 97.75 560 TYR A N 1
ATOM 4364 C CA . TYR A 1 560 ? 18.956 -4.064 -48.555 1.00 97.75 560 TYR A CA 1
ATOM 4365 C C . TYR A 1 560 ? 19.491 -2.651 -48.787 1.00 97.75 560 TYR A C 1
ATOM 4367 O O . TYR A 1 560 ? 20.408 -2.477 -49.586 1.00 97.75 560 TYR A O 1
ATOM 4375 N N . ALA A 1 561 ? 18.988 -1.651 -48.054 1.00 97.00 561 ALA A N 1
ATOM 4376 C CA . ALA A 1 561 ? 19.537 -0.297 -48.110 1.00 97.00 561 ALA A CA 1
ATOM 4377 C C . ALA A 1 561 ? 21.010 -0.276 -47.677 1.00 97.00 561 ALA A C 1
ATOM 4379 O O . ALA A 1 561 ? 21.845 0.300 -48.368 1.00 97.00 561 ALA A O 1
ATOM 4380 N N . ALA A 1 562 ? 21.346 -0.957 -46.576 1.00 96.25 562 ALA A N 1
ATOM 4381 C CA . ALA A 1 562 ? 22.725 -1.080 -46.105 1.00 96.25 562 ALA A CA 1
ATOM 4382 C C . ALA A 1 562 ? 23.626 -1.875 -47.071 1.00 96.25 562 ALA A C 1
ATOM 4384 O O . ALA A 1 562 ? 24.834 -1.663 -47.086 1.00 96.25 562 ALA A O 1
ATOM 4385 N N . GLN A 1 563 ? 23.048 -2.751 -47.900 1.00 96.06 563 GLN A N 1
ATOM 4386 C CA . GLN A 1 563 ? 2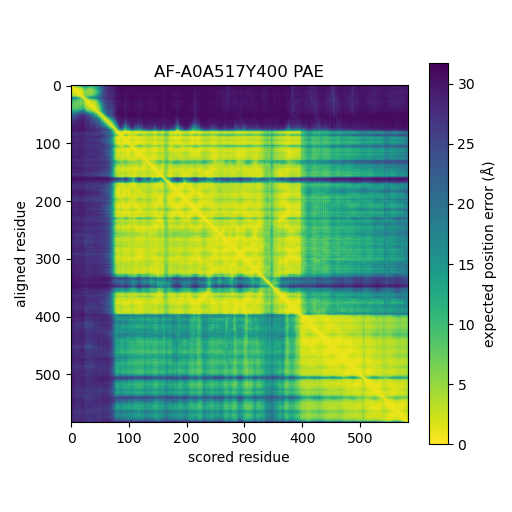3.738 -3.443 -48.996 1.00 96.06 563 GLN A CA 1
ATOM 4387 C C . GLN A 1 563 ? 23.922 -2.563 -50.252 1.00 96.06 563 GLN A C 1
ATOM 4389 O O . GLN A 1 563 ? 24.630 -2.955 -51.176 1.00 96.06 563 GLN A O 1
ATOM 4394 N N . GLY A 1 564 ? 23.270 -1.398 -50.327 1.00 95.44 564 GLY A N 1
ATOM 4395 C CA . GLY A 1 564 ? 23.216 -0.568 -51.536 1.00 95.44 564 GLY A CA 1
ATOM 4396 C C . GLY A 1 564 ? 22.228 -1.067 -52.599 1.00 95.44 564 GLY A C 1
ATOM 4397 O O . GLY A 1 564 ? 22.253 -0.593 -53.732 1.00 95.44 564 GLY A O 1
ATOM 4398 N N . ASN A 1 565 ? 21.343 -2.011 -52.263 1.00 97.00 565 ASN A N 1
ATOM 4399 C CA . ASN A 1 565 ? 20.303 -2.509 -53.163 1.00 97.00 565 ASN A CA 1
ATOM 4400 C C . ASN A 1 565 ? 19.009 -1.694 -52.996 1.00 97.00 565 ASN A C 1
ATOM 4402 O O . ASN A 1 565 ? 18.064 -2.101 -52.315 1.00 97.00 565 ASN A O 1
ATOM 4406 N N . GLU A 1 566 ? 18.980 -0.514 -53.614 1.00 95.75 566 GLU A N 1
ATOM 4407 C CA . GLU A 1 566 ? 17.860 0.428 -53.502 1.00 95.75 566 GLU A CA 1
ATOM 4408 C C . GLU A 1 566 ? 16.537 -0.145 -54.026 1.00 95.75 566 GLU A C 1
ATOM 4410 O O . GLU A 1 566 ? 15.484 0.097 -53.433 1.00 95.75 566 GLU A O 1
ATOM 4415 N N . ALA A 1 567 ? 16.579 -0.933 -55.104 1.00 97.56 567 ALA A N 1
ATOM 4416 C CA . ALA A 1 567 ? 15.385 -1.499 -55.726 1.00 97.56 567 ALA A CA 1
ATOM 4417 C C . ALA A 1 567 ? 14.647 -2.457 -54.775 1.00 97.56 567 ALA A C 1
ATOM 4419 O O . ALA A 1 567 ? 13.454 -2.275 -54.521 1.00 97.56 567 ALA A O 1
ATOM 4420 N N . GLU A 1 568 ? 15.364 -3.427 -54.196 1.00 96.25 568 GLU A N 1
ATOM 4421 C CA . GLU A 1 568 ? 14.789 -4.362 -53.219 1.00 96.25 568 GLU A CA 1
ATOM 4422 C C . GLU A 1 568 ? 14.402 -3.656 -51.919 1.00 96.25 568 GLU A C 1
ATOM 4424 O O . GLU A 1 568 ? 13.349 -3.934 -51.343 1.00 96.25 568 GLU A O 1
ATOM 4429 N N . SER A 1 569 ? 15.207 -2.687 -51.473 1.00 97.50 569 SER A N 1
ATOM 4430 C CA . SER A 1 569 ? 14.890 -1.893 -50.286 1.00 97.50 569 SER A CA 1
ATOM 4431 C C . SER A 1 569 ? 13.537 -1.186 -50.419 1.00 97.50 569 SER A C 1
ATOM 4433 O O . SER A 1 569 ? 12.648 -1.360 -49.578 1.00 97.50 569 SER A O 1
ATOM 4435 N N . LEU A 1 570 ? 13.346 -0.446 -51.517 1.00 97.56 570 LEU A N 1
ATOM 4436 C CA . LEU A 1 570 ? 12.103 0.263 -51.815 1.00 97.56 570 LEU A CA 1
ATOM 4437 C C . LEU A 1 570 ? 10.923 -0.695 -51.972 1.00 97.56 570 LEU A C 1
ATOM 4439 O O . LEU A 1 570 ? 9.832 -0.389 -51.489 1.00 97.56 570 LEU A O 1
ATOM 4443 N N . ALA A 1 571 ? 11.126 -1.850 -52.610 1.00 97.44 571 ALA A N 1
ATOM 4444 C CA . ALA A 1 571 ? 10.086 -2.863 -52.752 1.00 97.44 571 ALA A CA 1
ATOM 4445 C C . ALA A 1 571 ? 9.570 -3.338 -51.382 1.00 97.44 571 ALA A C 1
ATOM 4447 O O . ALA A 1 571 ? 8.361 -3.331 -51.146 1.00 97.44 571 ALA A O 1
ATOM 4448 N N . LYS A 1 572 ? 10.468 -3.660 -50.439 1.00 96.12 572 LYS A N 1
ATOM 4449 C CA . LYS A 1 572 ? 10.079 -4.107 -49.089 1.00 96.12 572 LYS A CA 1
ATOM 4450 C C . LYS A 1 572 ? 9.402 -3.013 -48.268 1.00 96.12 572 LYS A C 1
ATOM 4452 O O . LYS A 1 572 ? 8.440 -3.299 -47.556 1.00 96.12 572 LYS A O 1
ATOM 4457 N N . PHE A 1 573 ? 9.853 -1.761 -48.370 1.00 97.56 573 PHE A N 1
ATOM 4458 C CA . PHE A 1 573 ? 9.182 -0.647 -47.693 1.00 97.56 573 PHE A CA 1
ATOM 4459 C C . PHE A 1 573 ? 7.787 -0.361 -48.262 1.00 97.56 573 PHE A C 1
ATOM 4461 O O . PHE A 1 573 ? 6.880 -0.064 -47.485 1.00 97.56 573 PHE A O 1
ATOM 4468 N N . ARG A 1 574 ? 7.589 -0.491 -49.581 1.00 97.19 574 ARG A N 1
ATOM 4469 C CA . ARG A 1 574 ? 6.263 -0.370 -50.212 1.00 97.19 574 ARG A CA 1
ATOM 4470 C C . ARG A 1 574 ? 5.313 -1.467 -49.740 1.00 97.19 574 ARG A C 1
ATOM 4472 O O . ARG A 1 574 ? 4.223 -1.139 -49.287 1.00 97.19 574 ARG A O 1
ATOM 4479 N N . GLU A 1 575 ? 5.759 -2.724 -49.732 1.00 94.75 575 GLU A N 1
ATOM 4480 C CA . GLU A 1 575 ? 4.969 -3.852 -49.209 1.00 94.75 575 GLU A CA 1
ATOM 4481 C C . GLU A 1 575 ? 4.570 -3.617 -47.738 1.00 94.75 575 GLU A C 1
ATOM 4483 O O . GLU A 1 575 ? 3.431 -3.859 -47.339 1.00 94.75 575 GLU A O 1
ATOM 4488 N N . ALA A 1 576 ? 5.487 -3.091 -46.917 1.00 94.44 576 ALA A N 1
ATOM 4489 C CA . ALA A 1 576 ? 5.191 -2.756 -45.525 1.00 94.44 576 ALA A CA 1
ATOM 4490 C C . ALA A 1 576 ? 4.123 -1.655 -45.401 1.00 94.44 576 ALA A C 1
ATOM 4492 O O . ALA A 1 576 ? 3.228 -1.773 -44.566 1.00 94.44 576 ALA A O 1
ATOM 4493 N N . LEU A 1 577 ? 4.212 -0.608 -46.228 1.00 95.69 577 LEU A N 1
ATOM 4494 C CA . LEU A 1 577 ? 3.274 0.516 -46.230 1.00 95.69 577 LEU A CA 1
ATOM 4495 C C . LEU A 1 577 ? 1.875 0.095 -46.703 1.00 95.69 577 LEU A C 1
ATOM 4497 O O . LEU A 1 577 ? 0.876 0.503 -46.117 1.00 95.69 577 LEU A O 1
ATOM 4501 N N . GLU A 1 578 ? 1.792 -0.752 -47.729 1.00 94.62 578 GLU A N 1
ATOM 4502 C CA . GLU A 1 578 ? 0.526 -1.316 -48.209 1.00 94.62 578 GLU A CA 1
ATOM 4503 C C . GLU A 1 578 ? -0.192 -2.106 -47.106 1.00 94.62 578 GLU A C 1
ATOM 4505 O O . GLU A 1 578 ? -1.392 -1.927 -46.897 1.00 94.62 578 GLU A O 1
ATOM 4510 N N . LEU A 1 579 ? 0.543 -2.916 -46.335 1.00 91.44 579 LEU A N 1
ATOM 4511 C CA . LEU A 1 579 ? -0.009 -3.663 -45.199 1.00 91.44 579 LEU A CA 1
ATOM 4512 C C . LEU A 1 579 ? -0.465 -2.771 -44.036 1.00 91.44 579 LEU A C 1
ATOM 4514 O O . LEU A 1 579 ? -1.378 -3.151 -43.301 1.00 91.44 579 LEU A O 1
ATOM 4518 N N . GLU A 1 580 ? 0.174 -1.619 -43.829 1.00 91.38 580 GLU A N 1
ATOM 4519 C CA . GLU A 1 580 ? -0.257 -0.641 -42.823 1.00 91.38 580 GLU A CA 1
ATOM 4520 C C . GLU A 1 580 ? -1.531 0.092 -43.250 1.00 91.38 580 GLU A C 1
ATOM 4522 O O . GLU A 1 580 ? -2.393 0.320 -42.406 1.00 91.38 580 GLU A O 1
ATOM 4527 N N . ASN A 1 581 ? -1.670 0.392 -44.545 1.00 89.62 581 ASN A N 1
ATOM 4528 C CA . ASN A 1 581 ? -2.833 1.078 -45.118 1.00 89.62 581 ASN A CA 1
ATOM 4529 C C . ASN A 1 581 ? -4.064 0.173 -45.299 1.00 89.62 581 ASN A C 1
ATOM 4531 O O . ASN A 1 581 ? -5.159 0.672 -45.536 1.00 89.62 581 ASN A O 1
ATOM 4535 N N . ALA A 1 582 ? -3.900 -1.150 -45.219 1.00 80.94 582 ALA A N 1
ATOM 4536 C CA . ALA A 1 582 ? -4.989 -2.126 -45.328 1.00 80.94 582 ALA A CA 1
ATOM 4537 C C . ALA A 1 582 ? -5.788 -2.329 -44.017 1.00 80.94 582 ALA A C 1
ATOM 4539 O O . ALA A 1 582 ? -6.629 -3.228 -43.946 1.00 80.94 582 ALA A O 1
ATOM 4540 N N . LYS A 1 583 ? -5.505 -1.537 -42.977 1.00 56.97 583 LYS A N 1
ATOM 4541 C CA . LYS A 1 583 ? -6.209 -1.502 -41.686 1.00 56.97 583 LYS A CA 1
ATOM 4542 C C . LYS A 1 583 ? -7.016 -0.224 -41.553 1.00 56.97 583 LYS A C 1
ATOM 4544 O O . LYS A 1 583 ? -8.063 -0.299 -40.874 1.00 56.97 583 LYS A O 1
#

pLDDT: mean 85.44, std 17.88, range [30.89, 98.81]

InterPro domains:
  IPR011990 Tetratricopeptide-like helical domain superfamily [G3DSA:1.25.40.10] (391-583)
  IPR011990 Tetratricopeptide-like helical domain superfamily [SSF48452] (439-580)
  IPR019734 Tetratricopeptide repeat [SM00028] (439-472)
  IPR019734 Tetratricopeptide repeat [SM00028] (473-507)
  IPR019734 Tetratricopeptide repeat [SM00028] (550-583)
  IPR029475 Protein of unknown function DUF6807 [PF14100] (90-391)

Sequence (583 aa):
MLEQGKVAEAQAEIQRIDEAKMTIPVYRVALTKAVVATQEKQQVETFNGHVMPLQRSLRRILLTAACCSLVLSSNFARAEVKVTESAEAIRFEVDGKLFTEWRTKDWVAPFLYPIVGPNGESVTRHYPMKAGMPGEEQDHPWHRSIRFSHSDVNGFNFWWAPGKKLAGHTAEIKLEKIERLTSGATGEAIFWNEWLGDGKRLLRERVRLAVTPLPRGETLLDYDTELHASDSPLKFGDKRDGGLLVRVAGTMKAEDEKGNKFAGSIVNSQGDKNADAWGKRAEWTDYFGPDASGKTVGIAMFDHPTNLRFPTHWHARTYGLMTANRFGTDHFKGNYGDHRTLICAPSKGANCPACASHSGDYEISAGGSLTLRHRFFFHHGDPNSGGVAEQYLAYTADPKAAVLVMKSLLQSYKSGSLVDRYAGVDFRAWPAEFAAEKSEALRLRAAAYSVVKKGTHAEADYKAALTLDPKDLSAWIGLADNYLNVVGDGAQAVATYRKVIELSGKNAGWMPLHATLAIAREAIDRAKPEQALETLKQFDGVTVAPVWRVKILRMFGHAYAAQGNEAESLAKFREALELENAK